Protein AF-A0A9P5G9E2-F1 (afdb_monomer_lite)

Organism: Geotrichum candidum (NCBI:txid1173061)

Radius of gyration: 27.08 Å; chains: 1; bounding box: 71×65×91 Å

InterPro domains:
  IPR011009 Protein kinase-like domain superfamily [SSF56112] (47-257)
  IPR024604 Serine/threonine-protein kinase haspin, C-terminal [SM01331] (251-403)

pLDDT: mean 71.17, std 25.22, range [22.33, 98.5]

Sequence (498 aa):
MGSLAVAVPVEQHNHSQMEKLMSMCKISRIIEFTKYIYQIALEGEFRKINEASYSEVYIQEHPETGESKIYKIIPFGNEELNQAPIQDIIQELSITNLVMDLKGYADVLEVAVVKGKYPKHLMKVCNQFCHETGKNAGVDLERYELGSWTDAESIFWQTVAALAEAEERYQFEHRDLHWGNIMVTDQMEEINSGDLLHKLTTVASSELSLVDEMRSVLLSRSTLKVTLIDFTLSRASDPEGGVIHTRMDHPEFYRGKGDYRLDVYNTMRSAILQQNSVSSSASYNHNTSRSVSVNSNYSSVINGDEGGNVNIFSSSPPKSGSMASMDEQDLEWAAFCPKTNVMWLHYLVEKLLHQKGLEVITTAKNGKVVSRPTVSAPTTPHMRDSPNFNTLEGAVASANTVVSTLGNVTVAAPIMTGATPAATSGSPIDSDRKSTFEGDLLADEARACRALEVIAKATDPRRRGSSSGKKGGIAFQELTSAQEVLKWGIKAKIFPAF

Foldseek 3Di:
DDPDPDDDPPVRVLVVLLQLLLVLFPHNDAAAPQVVCVVVCVQADWAFADDDLFWTKIWGARPPPLDIDIDTGGAEDDVVQVGHYSLLVSLQSVVLVVQVVPFQADDDPGDHHYDDPDHPRVVVNVVPHDNDDGQPFAAQQLPDFDDFLLQLLLLLLLLLLSFLVQCVRWLKDQLQLASRQKGKHQCVVCVVVCVLVVVLVVVVPDPDDPSSVLNNVSVNPDRMGIHGDDSSQMWTADPVREIRGADPPDCVLQDDDDDVSNVLNVVVLVQLVVVVVVVVVVDPDDDDGPYDYDDDDDDDDDDDDDDDDDDDDDDDDDDDDDPPDPDPPDSPRSDRQQLSVLSSSLNSLCCSLPVNQDWDWDQDPVRQIDTDRDDPDPPPDPPDDDDDPPPDDDDDDDDDDDDDDDDDDDDDDDDDDDDDDDDDDDDPDVPVVVVVVVRVSSVSSVLSSVLSVLSNVQSPPPDDDDPPPDPLRHHNVQQRHSSSVNVSCVVSVSSPDD

Secondary structure (DSSP, 8-state):
------PPPHHHHHHHHHHHHHHHSSS-SPEEHHHHHHHHGGGSEEEEEEEETTEEEEEEE-TTT--EEEEEE--BS-GGGTPBPHHHHHHHHHHHHHHTTSTTB--------EESSPPHHHHHHHTSB--PPPTTT-EETTT-----HHHHHHHHHHHHHHHHHHHHHH--B-S---GGGEEEEE-HHHHHTTHHHHHHHHGGGS---HHHHHHHHHHHH-SEEEEE---TT-EEE-TTS-EEE-----GGGG--SS-HHHHHHHHHHHHHHHHHHHHHHH--S-----EE------------------------PPPS-----S------TTS--THHHHHHHHHHHHHHHHSS-PPEEEE-TTS-EEEE---PPP-----S----S--SS------------------PPP----PPPP-----TTHHHHHHHHHHHHHHHHHHHHHHHHHHHHHH-TT--------TT---GGG--SHHHHHHHHHHTT-SPP-

Structure (mmCIF, N/CA/C/O backbone):
data_AF-A0A9P5G9E2-F1
#
_entry.id   AF-A0A9P5G9E2-F1
#
loop_
_atom_site.group_PDB
_atom_site.id
_atom_site.type_symbol
_atom_site.label_atom_id
_atom_site.label_alt_id
_atom_site.label_comp_id
_atom_site.label_asym_id
_atom_site.label_entity_id
_atom_site.label_seq_id
_atom_site.pdbx_PDB_ins_code
_atom_site.Cartn_x
_atom_site.Cartn_y
_atom_site.Cartn_z
_atom_site.occupancy
_atom_site.B_iso_or_equiv
_atom_site.auth_seq_id
_atom_site.auth_comp_id
_atom_site.auth_asym_id
_atom_site.auth_atom_id
_atom_site.pdbx_PDB_model_num
ATOM 1 N N . MET A 1 1 ? 13.761 -9.009 39.777 1.00 35.72 1 MET A N 1
ATOM 2 C CA . MET A 1 1 ? 12.376 -8.832 40.262 1.00 35.72 1 MET A CA 1
ATOM 3 C C . MET A 1 1 ? 11.470 -9.359 39.170 1.00 35.72 1 MET A C 1
ATOM 5 O O . MET A 1 1 ? 11.533 -8.833 38.069 1.00 35.72 1 MET A O 1
ATOM 9 N N . GLY A 1 2 ? 10.758 -10.460 39.421 1.00 37.12 2 GLY A N 1
ATOM 10 C CA . GLY A 1 2 ? 9.853 -11.047 38.432 1.00 37.12 2 GLY A CA 1
ATOM 11 C C . GLY A 1 2 ? 8.684 -10.104 38.164 1.00 37.12 2 GLY A C 1
ATOM 12 O O . GLY A 1 2 ? 8.103 -9.573 39.109 1.00 37.12 2 GLY A O 1
ATOM 13 N N . SER A 1 3 ? 8.380 -9.870 36.889 1.00 39.06 3 SER A N 1
ATOM 14 C CA . SER A 1 3 ? 7.169 -9.166 36.474 1.00 39.06 3 SER A CA 1
ATOM 15 C C . SER A 1 3 ? 5.960 -9.972 36.955 1.00 39.06 3 SER A C 1
ATOM 17 O O . SER A 1 3 ? 5.754 -11.102 36.513 1.00 39.06 3 SER A O 1
ATOM 19 N N . LEU A 1 4 ? 5.200 -9.433 37.911 1.00 43.09 4 LEU A N 1
ATOM 20 C CA . LEU A 1 4 ? 3.889 -9.967 38.270 1.00 43.09 4 LEU A CA 1
ATOM 21 C C . LEU A 1 4 ? 2.963 -9.718 37.077 1.00 43.09 4 LEU A C 1
ATOM 23 O O . LEU A 1 4 ? 2.533 -8.588 36.851 1.00 43.09 4 LEU A O 1
ATOM 27 N N . ALA A 1 5 ? 2.674 -10.763 36.303 1.00 48.72 5 ALA A N 1
ATOM 28 C CA . ALA A 1 5 ? 1.631 -10.714 35.291 1.00 48.72 5 ALA A CA 1
ATOM 29 C C . ALA A 1 5 ? 0.280 -10.525 36.000 1.00 48.72 5 ALA A C 1
ATOM 31 O O . ALA A 1 5 ? -0.235 -11.439 36.643 1.00 48.72 5 ALA A O 1
ATOM 32 N N . VAL A 1 6 ? -0.268 -9.312 35.937 1.00 55.09 6 VAL A N 1
ATOM 33 C CA . VAL A 1 6 ? -1.607 -9.005 36.447 1.00 55.09 6 VAL A CA 1
ATOM 34 C C . VAL A 1 6 ? -2.603 -9.353 35.346 1.00 55.09 6 VAL A C 1
ATOM 36 O O . VAL A 1 6 ? -2.628 -8.701 34.304 1.00 55.09 6 VAL A O 1
ATOM 39 N N . ALA A 1 7 ? -3.410 -10.392 35.560 1.00 57.78 7 ALA A N 1
ATOM 40 C CA . ALA A 1 7 ? -4.509 -10.718 34.661 1.00 57.78 7 ALA A CA 1
ATOM 41 C C . ALA A 1 7 ? -5.582 -9.620 34.753 1.00 57.78 7 ALA A C 1
ATOM 43 O O . ALA A 1 7 ? -6.142 -9.379 35.823 1.00 57.78 7 ALA A O 1
ATOM 44 N N . VAL A 1 8 ? -5.849 -8.941 33.638 1.00 68.62 8 VAL A N 1
ATOM 45 C CA . VAL A 1 8 ? -6.917 -7.940 33.528 1.00 68.62 8 VAL A CA 1
ATOM 46 C C . VAL A 1 8 ? -8.191 -8.649 33.052 1.00 68.62 8 VAL A C 1
ATOM 48 O O . VAL A 1 8 ? -8.114 -9.415 32.090 1.00 68.62 8 VAL A O 1
ATOM 51 N N . PRO A 1 9 ? -9.359 -8.426 33.683 1.00 80.81 9 PRO A N 1
ATOM 52 C CA . PRO A 1 9 ? -10.630 -8.952 33.191 1.00 80.81 9 PRO A CA 1
ATOM 53 C C . PRO A 1 9 ? -10.876 -8.572 31.724 1.00 80.81 9 PRO A C 1
ATOM 55 O O . PRO A 1 9 ? -10.626 -7.432 31.332 1.00 80.81 9 PRO A O 1
ATOM 58 N N . VAL A 1 10 ? -11.416 -9.498 30.925 1.00 75.56 10 VAL A N 1
ATOM 59 C CA . VAL A 1 10 ? -11.648 -9.302 29.478 1.00 75.56 10 VAL A CA 1
ATOM 60 C C . VAL A 1 10 ? -12.495 -8.059 29.195 1.00 75.56 10 VAL A C 1
ATOM 62 O O . VAL A 1 10 ? -12.179 -7.290 28.294 1.00 75.56 10 VAL A O 1
ATOM 65 N N . GLU A 1 11 ? -13.523 -7.795 30.004 1.00 78.75 11 GLU A N 1
ATOM 66 C CA . GLU A 1 11 ? -14.355 -6.593 29.860 1.00 78.75 11 GLU A CA 1
ATOM 67 C C . GLU A 1 11 ? -13.562 -5.299 30.081 1.00 78.75 11 GLU A C 1
ATOM 69 O O . GLU A 1 11 ? -13.716 -4.337 29.332 1.00 78.75 11 GLU A O 1
ATOM 74 N N . GLN A 1 12 ? -12.674 -5.284 31.078 1.00 81.31 12 GLN A N 1
ATOM 75 C CA . GLN A 1 12 ? -11.818 -4.135 31.366 1.00 81.31 12 GLN A CA 1
ATOM 76 C C . GLN A 1 12 ? -10.770 -3.937 30.263 1.00 81.31 12 GLN A C 1
ATOM 78 O O . GLN A 1 12 ? -10.480 -2.800 29.889 1.00 81.31 12 GLN A O 1
ATOM 83 N N . HIS A 1 13 ? -10.243 -5.031 29.706 1.00 82.56 13 HIS A N 1
ATOM 84 C CA . HIS A 1 13 ? -9.368 -4.986 28.539 1.00 82.56 13 HIS A CA 1
ATOM 85 C C . HIS A 1 13 ? -10.099 -4.403 27.323 1.00 82.56 13 HIS A C 1
ATOM 87 O O . HIS A 1 13 ? -9.641 -3.417 26.753 1.00 82.56 13 HIS A O 1
ATOM 93 N N . ASN A 1 14 ? -11.275 -4.932 26.979 1.00 83.25 14 ASN A N 1
ATOM 94 C CA . ASN A 1 14 ? -12.074 -4.452 25.850 1.00 83.25 14 ASN A CA 1
ATOM 95 C C . ASN A 1 14 ? -12.505 -2.992 26.022 1.00 83.25 14 ASN A C 1
ATOM 97 O O . ASN A 1 14 ? -12.507 -2.239 25.051 1.00 83.25 14 ASN A O 1
ATOM 101 N N . HIS A 1 15 ? -12.820 -2.567 27.247 1.00 87.12 15 HIS A N 1
ATOM 102 C CA . HIS A 1 15 ? -13.109 -1.167 27.542 1.00 87.12 15 HIS A CA 1
ATOM 103 C C . HIS A 1 15 ? -11.885 -0.276 27.295 1.00 87.12 15 HIS A C 1
ATOM 105 O O . HIS A 1 15 ? -11.998 0.724 26.594 1.00 87.12 15 HIS A O 1
ATOM 111 N N . SER A 1 16 ? -10.701 -0.671 27.779 1.00 89.38 16 SER A N 1
ATOM 112 C CA . SER A 1 16 ? -9.454 0.058 27.511 1.00 89.38 16 SER A CA 1
ATOM 113 C C . SER A 1 16 ? -9.131 0.143 26.017 1.00 89.38 16 SER A C 1
ATOM 115 O O . SER A 1 16 ? -8.662 1.182 25.554 1.00 89.38 16 SER A O 1
ATOM 117 N N . GLN A 1 17 ? -9.356 -0.935 25.264 1.00 90.44 17 GLN A N 1
ATOM 118 C CA . GLN A 1 17 ? -9.154 -0.939 23.814 1.00 90.44 17 GLN A CA 1
ATOM 119 C C . GLN A 1 17 ? -10.154 -0.012 23.127 1.00 90.44 17 GLN A C 1
ATOM 121 O O . GLN A 1 17 ? -9.774 0.807 22.299 1.00 90.44 17 GLN A O 1
ATOM 126 N N . MET A 1 18 ? -11.429 -0.075 23.512 1.00 91.88 18 MET A N 1
ATOM 127 C CA . MET A 1 18 ? -12.448 0.816 22.969 1.00 91.88 18 MET A CA 1
ATOM 128 C C . MET A 1 18 ? -12.096 2.287 23.224 1.00 91.88 18 MET A C 1
ATOM 130 O O . MET A 1 18 ? -12.151 3.078 22.291 1.00 91.88 18 MET A O 1
ATOM 134 N N . GLU A 1 19 ? -11.665 2.659 24.432 1.00 91.69 19 GLU A N 1
ATOM 135 C CA . GLU A 1 19 ? -11.203 4.025 24.734 1.00 91.69 19 GLU A CA 1
ATOM 136 C C . GLU A 1 19 ? -10.033 4.448 23.832 1.00 91.69 19 GLU A C 1
ATOM 138 O O . GLU A 1 19 ? -10.019 5.561 23.298 1.00 91.69 19 GLU A O 1
ATOM 143 N N . LYS A 1 20 ? -9.077 3.543 23.582 1.00 91.56 20 LYS A N 1
ATOM 144 C CA . LYS A 1 20 ? -7.970 3.802 22.654 1.00 91.56 20 LYS A CA 1
ATOM 145 C C . LYS A 1 20 ? -8.472 4.017 21.223 1.00 91.56 20 LYS A C 1
ATOM 147 O O . LYS A 1 20 ? -8.078 5.006 20.609 1.00 91.56 20 LYS A O 1
ATOM 152 N N . LEU A 1 21 ? -9.365 3.168 20.715 1.00 93.06 21 LEU A N 1
ATOM 153 C CA . LEU A 1 21 ? -9.970 3.333 19.387 1.00 93.06 21 LEU A CA 1
ATOM 154 C C . LEU A 1 21 ? -10.746 4.655 19.281 1.00 93.06 21 LEU A C 1
ATOM 156 O O . LEU A 1 21 ? -10.573 5.410 18.325 1.00 93.06 21 LEU A O 1
ATOM 160 N N . MET A 1 22 ? -11.552 4.979 20.293 1.00 92.62 22 MET A N 1
ATOM 161 C CA . MET A 1 22 ? -12.305 6.232 20.356 1.00 92.62 22 MET A CA 1
ATOM 162 C C . MET A 1 22 ? -11.380 7.455 20.372 1.00 92.62 22 MET A C 1
ATOM 164 O O . MET A 1 22 ? -11.721 8.467 19.765 1.00 92.62 22 MET A O 1
ATOM 168 N N . SER A 1 23 ? -10.196 7.362 20.992 1.00 91.38 23 SER A N 1
ATOM 169 C CA . SER A 1 23 ? -9.195 8.442 20.981 1.00 91.38 23 SER A CA 1
ATOM 170 C C . SER A 1 23 ? -8.586 8.712 19.599 1.00 91.38 23 SER A C 1
ATOM 172 O O . SER A 1 23 ? -8.068 9.801 19.366 1.00 91.38 23 SER A O 1
ATOM 174 N N . MET A 1 24 ? -8.666 7.743 18.680 1.00 89.81 24 MET A N 1
ATOM 175 C CA . MET A 1 24 ? -8.206 7.875 17.292 1.00 89.81 24 MET A CA 1
ATOM 176 C C . MET A 1 24 ? -9.301 8.426 16.366 1.00 89.81 24 MET A C 1
ATOM 178 O O . MET A 1 24 ? -9.027 8.787 15.224 1.00 89.81 24 MET A O 1
ATOM 182 N N . CYS A 1 25 ? -10.546 8.501 16.843 1.00 88.06 25 CYS A N 1
ATOM 183 C CA . CYS A 1 25 ? -11.677 9.011 16.081 1.00 88.06 25 CYS A CA 1
ATOM 184 C C . CYS A 1 25 ? -11.832 10.520 16.296 1.00 88.06 25 CYS A C 1
ATOM 186 O O . CYS A 1 25 ? -11.824 11.002 17.428 1.00 88.06 25 CYS A O 1
ATOM 188 N N . LYS A 1 26 ? -12.103 11.273 15.220 1.00 78.69 26 LYS A N 1
ATOM 189 C CA . LYS A 1 26 ? -12.520 12.687 15.341 1.00 78.69 26 LYS A CA 1
ATOM 190 C C . LYS A 1 26 ? -13.803 12.815 16.167 1.00 78.69 26 LYS A C 1
ATOM 192 O O . LYS A 1 26 ? -13.993 13.789 16.892 1.00 78.69 26 LYS A O 1
ATOM 197 N N . ILE A 1 27 ? -14.686 11.822 16.051 1.00 78.06 27 ILE A N 1
ATOM 198 C CA . ILE A 1 27 ? -15.934 11.741 16.801 1.00 78.06 27 ILE A CA 1
ATOM 199 C C . ILE A 1 27 ? -15.734 10.796 17.987 1.00 78.06 27 ILE A C 1
ATOM 201 O O . ILE A 1 27 ? -15.837 9.580 17.858 1.00 78.06 27 ILE A O 1
ATOM 205 N N . SER A 1 28 ? -15.520 11.363 19.172 1.00 81.06 28 SER A N 1
ATOM 206 C CA . SER A 1 28 ? -15.292 10.632 20.429 1.00 81.06 28 SER A CA 1
ATOM 207 C C . SER A 1 28 ? -16.569 10.051 21.064 1.00 81.06 28 SER A C 1
ATOM 209 O O . SER A 1 28 ? -16.655 9.868 22.276 1.00 81.06 28 SER A O 1
ATOM 211 N N . ARG A 1 29 ? -17.590 9.739 20.255 1.00 88.56 29 ARG A N 1
ATOM 212 C CA . ARG A 1 29 ? -18.812 9.051 20.702 1.00 88.56 29 ARG A CA 1
ATOM 213 C C . ARG A 1 29 ? -19.217 7.951 19.732 1.00 88.56 29 ARG A C 1
ATOM 215 O O . ARG A 1 29 ? -19.083 8.109 18.523 1.00 88.56 29 ARG A O 1
ATOM 222 N N . ILE A 1 30 ? -19.812 6.892 20.270 1.00 92.38 30 ILE A N 1
ATOM 223 C CA . ILE A 1 30 ? -20.451 5.855 19.461 1.00 92.38 30 ILE A CA 1
ATOM 224 C C . ILE A 1 30 ? -21.730 6.434 18.845 1.00 92.38 30 ILE A C 1
ATOM 226 O O . ILE A 1 30 ? -22.599 6.949 19.555 1.00 92.38 30 ILE A O 1
ATOM 230 N N . ILE A 1 31 ? -21.847 6.350 17.523 1.00 94.12 31 ILE A N 1
ATOM 231 C CA . ILE A 1 31 ? -22.992 6.858 16.761 1.00 94.12 31 ILE A CA 1
ATOM 232 C C . ILE A 1 31 ? -23.916 5.691 16.399 1.00 94.12 31 ILE A C 1
ATOM 234 O O . ILE A 1 31 ? -23.467 4.574 16.162 1.00 94.12 31 ILE A O 1
ATOM 238 N N . GLU A 1 32 ? -25.225 5.920 16.324 1.00 95.81 32 GLU A N 1
ATOM 239 C CA . GLU A 1 32 ? -26.129 4.912 15.767 1.00 95.81 32 GLU A CA 1
ATOM 240 C C . GLU A 1 32 ? -25.837 4.711 14.270 1.00 95.81 32 GLU A C 1
ATOM 242 O O . GLU A 1 32 ? -25.896 5.665 13.492 1.00 95.81 32 GLU A O 1
ATOM 247 N N . PHE A 1 33 ? -25.562 3.470 13.856 1.00 94.75 33 PHE A N 1
ATOM 248 C CA . PHE A 1 33 ? -25.094 3.165 12.499 1.00 94.75 33 PHE A CA 1
ATOM 249 C C . PHE A 1 33 ? -26.074 3.627 11.413 1.00 94.75 33 PHE A C 1
ATOM 251 O O . PHE A 1 33 ? -25.696 4.328 10.476 1.00 94.75 33 PHE A O 1
ATOM 258 N N . THR A 1 34 ? -27.361 3.325 11.583 1.00 93.94 34 THR A N 1
ATOM 259 C CA . THR A 1 34 ? -28.423 3.764 10.670 1.00 93.94 34 THR A CA 1
ATOM 260 C C . THR A 1 34 ? -28.467 5.285 10.529 1.00 93.94 34 THR A C 1
ATOM 262 O O . THR A 1 34 ? -28.583 5.798 9.419 1.00 93.94 34 THR A O 1
ATOM 265 N N . LYS A 1 35 ? -28.347 6.014 11.645 1.00 92.62 35 LYS A N 1
ATOM 266 C CA . LYS A 1 35 ? -28.373 7.479 11.652 1.00 92.62 35 LYS A CA 1
ATOM 267 C C . LYS A 1 35 ? -27.149 8.070 10.956 1.00 92.62 35 LYS A C 1
ATOM 269 O O . LYS A 1 35 ? -27.308 9.022 10.199 1.00 92.62 35 LYS A O 1
ATOM 274 N N . TYR A 1 36 ? -25.965 7.502 11.196 1.00 92.88 36 TYR A N 1
ATOM 275 C CA . TYR A 1 36 ? -24.730 7.929 10.539 1.00 92.88 36 TYR A CA 1
ATOM 276 C C . TYR A 1 36 ? -24.846 7.786 9.019 1.00 92.88 36 TYR A C 1
ATOM 278 O O . TYR A 1 36 ? -24.679 8.772 8.310 1.00 92.88 36 TYR A O 1
ATOM 286 N N . ILE A 1 37 ? -25.253 6.606 8.531 1.00 92.12 37 ILE A N 1
ATOM 287 C CA . ILE A 1 37 ? -25.424 6.354 7.093 1.00 92.12 37 ILE A CA 1
ATOM 288 C C . ILE A 1 37 ? -26.464 7.279 6.461 1.00 92.12 37 ILE A C 1
ATOM 290 O O . ILE A 1 37 ? -26.207 7.819 5.391 1.00 92.12 37 ILE A O 1
ATOM 294 N N . TYR A 1 38 ? -27.616 7.508 7.102 1.00 90.56 38 TYR A N 1
ATOM 295 C CA . TYR A 1 38 ? -28.606 8.443 6.556 1.00 90.56 38 TYR A CA 1
ATOM 296 C C . TYR A 1 38 ? -28.082 9.872 6.449 1.00 90.56 38 TYR A C 1
ATOM 298 O O . TYR A 1 38 ? -28.477 10.574 5.526 1.00 90.56 38 TYR A O 1
ATOM 306 N N . GLN A 1 39 ? -27.225 10.306 7.376 1.00 90.06 39 GLN A N 1
ATOM 307 C CA . GLN A 1 39 ? -26.648 11.644 7.337 1.00 90.06 39 GLN A CA 1
ATOM 308 C C . GLN A 1 39 ? -25.674 11.791 6.167 1.00 90.06 39 GLN A C 1
ATOM 310 O O . GLN A 1 39 ? -25.799 12.738 5.399 1.00 90.06 39 GLN A O 1
ATOM 315 N N . ILE A 1 40 ? -24.744 10.847 6.007 1.00 89.12 40 ILE A N 1
ATOM 316 C CA . ILE A 1 40 ? -23.749 10.916 4.930 1.00 89.12 40 ILE A CA 1
ATOM 317 C C . ILE A 1 40 ? -24.361 10.625 3.554 1.00 89.12 40 ILE A C 1
ATOM 319 O O . ILE A 1 40 ? -23.920 11.201 2.571 1.00 89.12 40 ILE A O 1
ATOM 323 N N . ALA A 1 41 ? -25.427 9.820 3.463 1.00 87.69 41 ALA A N 1
ATOM 324 C CA . ALA A 1 41 ? -26.141 9.555 2.206 1.00 87.69 41 ALA A CA 1
ATOM 325 C C . ALA A 1 41 ? -26.788 10.806 1.584 1.00 87.69 41 ALA A C 1
ATOM 327 O O . ALA A 1 41 ? -27.199 10.766 0.429 1.00 87.69 41 ALA A O 1
ATOM 328 N N . LEU A 1 42 ? -26.884 11.914 2.327 1.00 86.56 42 LEU A N 1
ATOM 329 C CA . LEU A 1 42 ? -27.330 13.199 1.785 1.00 86.56 42 LEU A CA 1
ATOM 330 C C . LEU A 1 42 ? -26.285 13.848 0.865 1.00 86.56 42 LEU A C 1
ATOM 332 O O . LEU A 1 42 ? -26.647 14.713 0.075 1.00 86.56 42 LEU A O 1
ATOM 336 N N . GLU A 1 43 ? -25.014 13.449 0.963 1.00 84.88 43 GLU A N 1
ATOM 337 C CA . GLU A 1 43 ? -23.902 14.019 0.187 1.00 84.88 43 GLU A CA 1
ATOM 338 C C . GLU A 1 43 ? -23.704 13.342 -1.181 1.00 84.88 43 GLU A C 1
ATOM 340 O O . GLU A 1 43 ? -22.940 13.834 -2.008 1.00 84.88 43 GLU A O 1
ATOM 345 N N . GLY A 1 44 ? -24.383 12.220 -1.439 1.00 84.62 44 GLY A N 1
ATOM 346 C CA . GLY A 1 44 ? -24.250 11.456 -2.680 1.00 84.62 44 GLY A CA 1
ATOM 347 C C . GLY A 1 44 ? -24.727 10.010 -2.546 1.00 84.62 44 GLY A C 1
ATOM 348 O O . GLY A 1 44 ? -25.001 9.523 -1.445 1.00 84.62 44 GLY A O 1
ATOM 349 N N . GLU A 1 45 ? -24.802 9.298 -3.668 1.00 84.75 45 GLU A N 1
ATOM 350 C CA . GLU A 1 45 ? -25.209 7.890 -3.687 1.00 84.75 45 GLU A CA 1
ATOM 351 C C . GLU A 1 45 ? -24.039 6.947 -3.393 1.00 84.75 45 GLU A C 1
ATOM 353 O O . GLU A 1 45 ? -22.914 7.158 -3.845 1.00 84.75 45 GLU A O 1
ATOM 358 N N . PHE A 1 46 ? -24.323 5.873 -2.653 1.00 87.25 46 PHE A N 1
ATOM 359 C CA . PHE A 1 46 ? -23.360 4.808 -2.388 1.00 87.25 46 PHE A CA 1
ATOM 360 C C . PHE A 1 46 ? -23.360 3.780 -3.515 1.00 87.25 46 PHE A C 1
ATOM 362 O O . PHE A 1 46 ? -24.422 3.328 -3.944 1.00 87.25 46 PHE A O 1
ATOM 369 N N . ARG A 1 47 ? -22.171 3.319 -3.905 1.00 86.06 47 ARG A N 1
ATOM 370 C CA . ARG A 1 47 ? -21.962 2.153 -4.774 1.00 86.06 47 ARG A CA 1
ATOM 371 C C . ARG A 1 47 ? -20.961 1.207 -4.114 1.00 86.06 47 ARG A C 1
ATOM 373 O O . ARG A 1 47 ? -19.962 1.662 -3.564 1.00 86.06 47 ARG A O 1
ATOM 380 N N . LYS A 1 48 ? -21.215 -0.104 -4.130 1.00 83.38 48 LYS A N 1
ATOM 381 C CA . LYS A 1 48 ? -20.248 -1.097 -3.627 1.00 83.38 48 LYS A CA 1
ATOM 382 C C . LYS A 1 48 ? -19.166 -1.313 -4.687 1.00 83.38 48 LYS A C 1
ATOM 384 O O . LYS A 1 48 ? -19.511 -1.573 -5.838 1.00 83.38 48 LYS A O 1
ATOM 389 N N . ILE A 1 49 ? -17.896 -1.211 -4.291 1.00 78.06 49 ILE A N 1
ATOM 390 C CA . ILE A 1 49 ? -16.738 -1.320 -5.204 1.00 78.06 49 ILE A CA 1
ATOM 391 C C . ILE A 1 49 ? -15.821 -2.499 -4.888 1.00 78.06 49 ILE A C 1
ATOM 393 O O . ILE A 1 49 ? -15.108 -2.994 -5.765 1.00 78.06 49 ILE A O 1
ATOM 397 N N . ASN A 1 50 ? -15.829 -2.964 -3.637 1.00 69.88 50 ASN A N 1
ATOM 398 C CA . ASN A 1 50 ? -15.042 -4.120 -3.253 1.00 69.88 50 ASN A CA 1
ATOM 399 C C . ASN A 1 50 ? -15.680 -4.900 -2.104 1.00 69.88 50 ASN A C 1
ATOM 401 O O . ASN A 1 50 ? -16.466 -4.370 -1.312 1.00 69.88 50 ASN A O 1
ATOM 405 N N . GLU A 1 51 ? -15.324 -6.174 -2.042 1.00 65.44 51 GLU A N 1
ATOM 406 C CA . GLU A 1 51 ? -15.632 -7.070 -0.939 1.00 65.44 51 GLU A CA 1
ATOM 407 C C . GLU A 1 51 ? -14.314 -7.645 -0.435 1.00 65.44 51 GLU A C 1
ATOM 409 O O . GLU A 1 51 ? -13.560 -8.238 -1.203 1.00 65.44 51 GLU A O 1
ATOM 414 N N . ALA A 1 52 ? -14.036 -7.436 0.847 1.00 63.56 52 ALA A N 1
ATOM 415 C CA . ALA A 1 52 ? -12.956 -8.104 1.553 1.00 63.56 52 ALA A CA 1
ATOM 416 C C . ALA A 1 52 ? -13.573 -8.997 2.634 1.00 63.56 52 ALA A C 1
ATOM 418 O O . ALA A 1 52 ? -14.687 -8.735 3.088 1.00 63.56 52 ALA A O 1
ATOM 419 N N . SER A 1 53 ? -12.848 -10.025 3.075 1.00 59.12 53 SER A N 1
ATOM 420 C CA . SER A 1 53 ? -13.368 -11.071 3.972 1.00 59.12 53 SER A CA 1
ATOM 421 C C . SER A 1 53 ? -14.074 -10.538 5.226 1.00 59.12 53 SER A C 1
ATOM 423 O O . SER A 1 53 ? -15.039 -11.134 5.686 1.00 59.12 53 SER A O 1
ATOM 425 N N . TYR A 1 54 ? -13.640 -9.379 5.735 1.00 69.50 54 TYR A N 1
ATOM 426 C CA . TYR A 1 54 ? -14.144 -8.779 6.975 1.00 69.50 54 TYR A CA 1
ATOM 427 C C . TYR A 1 54 ? -14.611 -7.334 6.817 1.00 69.50 54 TYR A C 1
ATOM 429 O O . TYR A 1 54 ? -14.861 -6.652 7.810 1.00 69.50 54 TYR A O 1
ATOM 437 N N . SER A 1 55 ? -14.687 -6.820 5.588 1.00 83.31 55 SER A N 1
ATOM 438 C CA . SER A 1 55 ? -15.102 -5.437 5.378 1.00 83.31 55 SER A CA 1
ATOM 439 C C . SER A 1 55 ? -15.814 -5.233 4.057 1.00 83.31 55 SER A C 1
ATOM 441 O O . SER A 1 55 ? -15.535 -5.885 3.051 1.00 83.31 55 SER A O 1
ATOM 443 N N . GLU A 1 56 ? -16.730 -4.276 4.064 1.00 87.12 56 GLU A N 1
ATOM 444 C CA . GLU A 1 56 ? -17.401 -3.830 2.858 1.00 87.12 56 GLU A CA 1
ATOM 445 C C . GLU A 1 56 ? -16.880 -2.455 2.464 1.00 87.12 56 GLU A C 1
ATOM 447 O O . GLU A 1 56 ? -16.779 -1.556 3.305 1.00 87.12 56 GLU A O 1
ATOM 452 N N . VAL A 1 57 ? -16.560 -2.296 1.179 1.00 87.62 57 VAL A N 1
ATOM 453 C CA . VAL A 1 57 ? -16.007 -1.051 0.652 1.00 87.62 57 VAL A CA 1
ATOM 454 C C . VAL A 1 57 ? -16.999 -0.411 -0.305 1.00 87.62 57 VAL A C 1
ATOM 456 O O . VAL A 1 57 ? -17.371 -0.981 -1.338 1.00 87.62 57 VAL A O 1
ATOM 459 N N . TYR A 1 58 ? -17.404 0.802 0.045 1.00 88.56 58 TYR A N 1
ATOM 460 C CA . TYR A 1 58 ? -18.303 1.622 -0.746 1.00 88.56 58 TYR A CA 1
ATOM 461 C C . TYR A 1 58 ? -17.589 2.863 -1.255 1.00 88.56 58 TYR A C 1
ATOM 463 O O . TYR A 1 58 ? -16.729 3.419 -0.578 1.00 88.56 58 TYR A O 1
ATOM 471 N N . ILE A 1 59 ? -18.002 3.328 -2.424 1.00 87.50 59 ILE A N 1
ATOM 472 C CA . ILE A 1 59 ? -17.683 4.651 -2.935 1.00 87.50 59 ILE A CA 1
ATOM 473 C C . ILE A 1 59 ? -18.931 5.522 -2.890 1.00 87.50 59 ILE A C 1
ATOM 475 O O . ILE A 1 59 ? -20.042 5.042 -3.120 1.00 87.50 59 ILE A O 1
ATOM 479 N N . GLN A 1 60 ? -18.735 6.798 -2.603 1.00 88.38 60 GLN A N 1
ATOM 480 C CA . GLN A 1 60 ? -19.740 7.837 -2.742 1.00 88.38 60 GLN A CA 1
ATOM 481 C C . GLN A 1 60 ? -19.149 8.954 -3.586 1.00 88.38 60 GLN A C 1
ATOM 483 O O . GLN A 1 60 ? -18.072 9.449 -3.270 1.00 88.38 60 GLN A O 1
ATOM 488 N N . GLU A 1 61 ? -19.840 9.349 -4.645 1.00 84.75 61 GLU A N 1
ATOM 489 C CA . GLU A 1 61 ? -19.406 10.440 -5.512 1.00 84.75 61 GLU A CA 1
ATOM 490 C C . GLU A 1 61 ? -20.313 11.647 -5.304 1.00 84.75 61 GLU A C 1
ATOM 492 O O . GLU A 1 61 ? -21.541 11.525 -5.312 1.00 84.75 61 GLU A O 1
ATOM 497 N N . HIS A 1 62 ? -19.703 12.806 -5.075 1.00 83.88 62 HIS A N 1
ATOM 498 C CA . HIS A 1 62 ? -20.432 14.045 -4.896 1.00 83.88 62 HIS A CA 1
ATOM 499 C C . HIS A 1 62 ? -20.995 14.499 -6.253 1.00 83.88 62 HIS A C 1
ATOM 501 O O . HIS A 1 62 ? -20.223 14.712 -7.194 1.00 83.88 62 HIS A O 1
ATOM 507 N N . PRO A 1 63 ? -22.320 14.687 -6.377 1.00 81.50 63 PRO A N 1
ATOM 508 C CA . PRO A 1 63 ? -22.988 14.829 -7.671 1.00 81.50 63 PRO A CA 1
ATOM 509 C C . PRO A 1 63 ? -22.582 16.087 -8.448 1.00 81.50 63 PRO A C 1
ATOM 511 O O . PRO A 1 63 ? -22.676 16.102 -9.672 1.00 81.50 63 PRO A O 1
ATOM 514 N N . GLU A 1 64 ? -22.141 17.143 -7.760 1.00 81.75 64 GLU A N 1
ATOM 515 C CA . GLU A 1 64 ? -21.779 18.413 -8.407 1.00 81.75 64 GLU A CA 1
ATOM 516 C C . GLU A 1 64 ? -20.281 18.544 -8.696 1.00 81.75 64 GLU A C 1
ATOM 518 O O . GLU A 1 64 ? -19.899 19.210 -9.655 1.00 81.75 64 GLU A O 1
ATOM 523 N N . THR A 1 65 ? -19.423 17.935 -7.872 1.00 82.06 65 THR A N 1
ATOM 524 C CA . THR A 1 65 ? -17.960 18.110 -7.970 1.00 82.06 65 THR A CA 1
ATOM 525 C C . THR A 1 65 ? -17.270 16.911 -8.613 1.00 82.06 65 THR A C 1
ATOM 527 O O . THR A 1 65 ? -16.136 17.045 -9.067 1.00 82.06 65 THR A O 1
ATOM 530 N N . GLY A 1 66 ? -17.921 15.742 -8.650 1.00 78.19 66 GLY A N 1
ATOM 531 C CA . GLY A 1 66 ? -17.302 14.477 -9.059 1.00 78.19 66 GLY A CA 1
ATOM 532 C C . GLY A 1 66 ? -16.267 13.952 -8.055 1.00 78.19 66 GLY A C 1
ATOM 533 O O . GLY A 1 66 ? -15.589 12.957 -8.311 1.00 78.19 66 GLY A O 1
ATOM 534 N N . GLU A 1 67 ? -16.110 14.610 -6.901 1.00 81.31 67 GLU A N 1
ATOM 535 C CA . GLU A 1 67 ? -15.204 14.137 -5.860 1.00 81.31 67 GLU A CA 1
ATOM 536 C C . GLU A 1 67 ? -15.748 12.853 -5.245 1.00 81.31 67 GLU A C 1
ATOM 538 O O . GLU A 1 67 ? -16.906 12.777 -4.839 1.00 81.31 67 GLU A O 1
ATOM 543 N N . SER A 1 68 ? -14.897 11.835 -5.162 1.00 85.06 68 SER A N 1
ATOM 544 C CA . SER A 1 68 ? -15.271 10.543 -4.594 1.00 85.06 68 SER A CA 1
ATOM 545 C C . SER A 1 68 ? -14.695 10.349 -3.190 1.00 85.06 68 SER A C 1
ATOM 547 O O . SER A 1 68 ? -13.524 10.642 -2.954 1.00 85.06 68 SER A O 1
ATOM 549 N N . LYS A 1 69 ? -15.500 9.793 -2.280 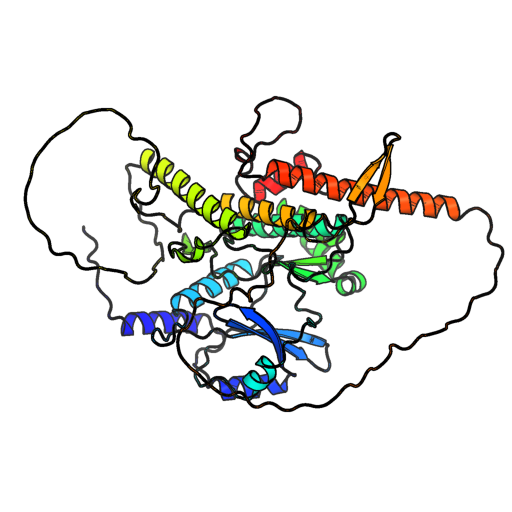1.00 88.19 69 LYS A N 1
ATOM 550 C CA . LYS A 1 69 ? -15.110 9.316 -0.946 1.00 88.19 69 LYS A CA 1
ATOM 551 C C . LYS A 1 69 ? -15.238 7.799 -0.876 1.00 88.19 69 LYS A C 1
ATOM 553 O O . LYS A 1 69 ? -16.174 7.229 -1.435 1.00 88.19 69 LYS A O 1
ATOM 558 N N . ILE A 1 70 ? -14.325 7.158 -0.153 1.00 88.25 70 ILE A N 1
ATOM 559 C CA . ILE A 1 70 ? -14.326 5.710 0.071 1.00 88.25 70 ILE A CA 1
ATOM 560 C C . ILE A 1 70 ? -14.673 5.422 1.528 1.00 88.25 70 ILE A C 1
ATOM 562 O O . ILE A 1 70 ? -14.137 6.044 2.441 1.00 88.25 70 ILE A O 1
ATOM 566 N N . TYR A 1 71 ? -15.561 4.456 1.732 1.00 91.06 71 TYR A N 1
ATOM 567 C CA . TYR A 1 71 ? -16.024 4.003 3.033 1.00 91.06 71 TYR A CA 1
ATOM 568 C C . TYR A 1 71 ? -15.686 2.527 3.194 1.00 91.06 71 TYR A C 1
ATOM 570 O O . TYR A 1 71 ? -16.329 1.677 2.579 1.00 91.06 71 TYR A O 1
ATOM 578 N N . LYS A 1 72 ? -14.696 2.227 4.039 1.00 91.44 72 LYS A N 1
ATOM 579 C CA . LYS A 1 72 ? -14.403 0.868 4.509 1.00 91.44 72 LYS A CA 1
ATOM 580 C C . LYS A 1 72 ? -15.172 0.633 5.807 1.00 91.44 72 LYS A C 1
ATOM 582 O O . LYS A 1 72 ? -14.909 1.281 6.817 1.00 91.44 72 LYS A O 1
ATOM 587 N N . ILE A 1 73 ? -16.152 -0.265 5.773 1.00 92.81 73 ILE A N 1
ATOM 588 C CA . ILE A 1 73 ? -16.990 -0.611 6.924 1.00 92.81 73 ILE A CA 1
ATOM 589 C C . ILE A 1 73 ? -16.522 -1.956 7.468 1.00 92.81 73 ILE A C 1
ATOM 591 O O . ILE A 1 73 ? -16.632 -2.967 6.778 1.00 92.81 73 ILE A O 1
ATOM 595 N N . ILE A 1 74 ? -16.029 -1.964 8.707 1.00 92.50 74 ILE A N 1
ATOM 596 C CA . ILE A 1 74 ? -15.464 -3.149 9.362 1.00 92.50 74 ILE A CA 1
ATOM 597 C C . ILE A 1 74 ? -16.325 -3.498 10.585 1.00 92.50 74 ILE A C 1
ATOM 599 O O . ILE A 1 74 ? -16.372 -2.711 11.533 1.00 92.50 74 ILE A O 1
ATOM 603 N N . PRO A 1 75 ? -17.047 -4.631 10.596 1.00 93.19 75 PRO A N 1
ATOM 604 C CA . PRO A 1 75 ? -17.688 -5.145 11.802 1.00 93.19 75 PRO A CA 1
ATOM 605 C C . PRO A 1 75 ? -16.631 -5.614 12.811 1.00 93.19 75 PRO A C 1
ATOM 607 O O . PRO A 1 75 ? -15.735 -6.377 12.454 1.00 93.19 75 PRO A O 1
ATOM 610 N N . PHE A 1 76 ? -16.740 -5.193 14.073 1.00 93.12 76 PHE A N 1
ATOM 611 C CA . PHE A 1 76 ? -15.737 -5.510 15.091 1.00 93.12 76 PHE A CA 1
ATOM 612 C C . PHE A 1 76 ? -16.328 -5.657 16.502 1.00 93.12 76 PHE A C 1
ATOM 614 O O . PHE A 1 76 ? -17.368 -5.081 16.832 1.00 93.12 76 PHE A O 1
ATOM 621 N N . GLY A 1 77 ? -15.612 -6.382 17.364 1.00 88.94 77 GLY A N 1
ATOM 622 C CA . GLY A 1 77 ? -15.869 -6.454 18.805 1.00 88.94 77 GLY A CA 1
ATOM 623 C C . GLY A 1 77 ? -16.907 -7.489 19.249 1.00 88.94 77 GLY A C 1
ATOM 624 O O . GLY A 1 77 ? -17.289 -7.475 20.419 1.00 88.94 77 GLY A O 1
ATOM 625 N N . ASN A 1 78 ? -17.360 -8.377 18.358 1.00 87.75 78 ASN A N 1
ATOM 626 C CA . ASN A 1 78 ? -18.244 -9.495 18.695 1.00 87.75 78 ASN A CA 1
ATOM 627 C C . ASN A 1 78 ? -17.677 -10.842 18.216 1.00 87.75 78 ASN A C 1
ATOM 629 O O . ASN A 1 78 ? -17.808 -11.206 17.047 1.00 87.75 78 ASN A O 1
ATOM 633 N N . GLU A 1 79 ? -17.096 -11.590 19.152 1.00 84.69 79 GLU A N 1
ATOM 634 C CA . GLU A 1 79 ? -16.497 -12.909 18.917 1.00 84.69 79 GLU A CA 1
ATOM 635 C C . GLU A 1 79 ? -17.530 -13.963 18.481 1.00 84.69 79 GLU A C 1
ATOM 637 O O . GLU A 1 79 ? -17.243 -14.765 17.601 1.00 84.69 79 GLU A O 1
ATOM 642 N N . GLU A 1 80 ? -18.766 -13.917 18.995 1.00 87.62 80 GLU A N 1
ATOM 643 C CA . GLU A 1 80 ? -19.832 -14.866 18.614 1.00 87.62 80 GLU A CA 1
ATOM 644 C C . GLU A 1 80 ? -20.229 -14.751 17.135 1.00 87.62 80 GLU A C 1
ATOM 646 O O . GLU A 1 80 ? -20.786 -15.681 16.553 1.00 87.62 80 GLU A O 1
ATOM 651 N N . LEU A 1 81 ? -19.963 -13.590 16.533 1.00 85.12 81 LEU A N 1
ATOM 652 C CA . LEU A 1 81 ? -20.219 -13.303 15.126 1.00 85.12 81 LEU A CA 1
ATOM 653 C C . LEU A 1 81 ? -18.942 -13.356 14.275 1.00 85.12 81 LEU A C 1
ATOM 655 O O . LEU A 1 81 ? -18.983 -12.900 13.135 1.00 85.12 81 LEU A O 1
ATOM 659 N N . ASN A 1 82 ? -17.829 -13.870 14.818 1.00 84.06 82 ASN A N 1
ATOM 660 C CA . ASN A 1 82 ? -16.506 -13.874 14.181 1.00 84.06 82 ASN A CA 1
ATOM 661 C C . ASN A 1 82 ? -16.086 -12.486 13.665 1.00 84.06 82 ASN A C 1
ATOM 663 O O . ASN A 1 82 ? -15.510 -12.352 12.589 1.00 84.06 82 ASN A O 1
ATOM 667 N N . GLN A 1 83 ? -16.421 -11.426 14.401 1.00 89.38 83 GLN A N 1
ATOM 668 C CA . GLN A 1 83 ? -16.014 -10.076 14.024 1.00 89.38 83 GLN A CA 1
ATOM 669 C C . GLN A 1 83 ? -14.569 -9.807 14.430 1.00 89.38 83 GLN A C 1
ATOM 671 O O . GLN A 1 83 ? -14.088 -10.349 15.427 1.00 89.38 83 GLN A O 1
ATOM 676 N N . ALA A 1 84 ? -13.918 -8.893 13.707 1.00 87.69 84 ALA A N 1
ATOM 677 C CA . ALA A 1 84 ? -12.557 -8.482 14.013 1.00 87.69 84 ALA A CA 1
ATOM 678 C C . ALA A 1 84 ? -12.446 -7.994 15.474 1.00 87.69 84 ALA A C 1
ATOM 680 O O . ALA A 1 84 ? -13.333 -7.283 15.967 1.00 87.69 84 ALA A O 1
ATOM 681 N N . PRO A 1 85 ? -11.387 -8.346 16.211 1.00 88.81 85 PRO A N 1
ATOM 682 C CA . PRO A 1 85 ? -11.156 -7.793 17.536 1.00 88.81 85 PRO A CA 1
ATOM 683 C C . PRO A 1 85 ? -10.838 -6.291 17.447 1.00 88.81 85 PRO A C 1
ATOM 685 O O . PRO A 1 85 ? -10.282 -5.802 16.468 1.00 88.81 85 PRO A O 1
ATOM 688 N N . ILE A 1 86 ? -11.159 -5.538 18.508 1.00 92.00 86 ILE A N 1
ATOM 689 C CA . ILE A 1 86 ? -10.926 -4.077 18.568 1.00 92.00 86 ILE A CA 1
ATOM 690 C C . ILE A 1 86 ? -9.443 -3.743 18.321 1.00 92.00 86 ILE A C 1
ATOM 692 O O . ILE A 1 86 ? -9.118 -2.730 17.704 1.00 92.00 86 ILE A O 1
ATOM 696 N N . GLN A 1 87 ? -8.546 -4.610 18.793 1.00 88.44 87 GLN A N 1
ATOM 697 C CA . GLN A 1 87 ? -7.102 -4.447 18.665 1.00 88.44 87 GLN A CA 1
ATOM 698 C C . GLN A 1 87 ? -6.631 -4.429 17.203 1.00 88.44 87 GLN A C 1
ATOM 700 O O . GLN A 1 87 ? -5.748 -3.630 16.894 1.00 88.44 87 GLN A O 1
ATOM 705 N N . ASP A 1 88 ? -7.223 -5.235 16.318 1.00 89.19 88 ASP A N 1
ATOM 706 C CA . ASP A 1 88 ? -6.854 -5.281 14.894 1.00 89.19 88 ASP A CA 1
ATOM 707 C C . ASP A 1 88 ? -7.218 -3.962 14.207 1.00 89.19 88 ASP A C 1
ATOM 709 O O . ASP A 1 88 ? -6.419 -3.397 13.464 1.00 89.19 88 ASP A O 1
ATOM 713 N N . ILE A 1 89 ? -8.383 -3.401 14.556 1.00 92.38 89 ILE A N 1
ATOM 714 C CA . ILE A 1 89 ? -8.817 -2.085 14.071 1.00 92.38 89 ILE A CA 1
ATOM 715 C C . ILE A 1 89 ? -7.845 -0.994 14.529 1.00 92.38 89 ILE A C 1
ATOM 717 O O . ILE A 1 89 ? -7.439 -0.143 13.741 1.00 92.38 89 ILE A O 1
ATOM 721 N N . ILE A 1 90 ? -7.440 -1.022 15.804 1.00 92.94 90 ILE A N 1
ATOM 722 C CA . ILE A 1 90 ? -6.460 -0.074 16.348 1.00 92.94 90 ILE A CA 1
ATOM 723 C C . ILE A 1 90 ? -5.120 -0.211 15.627 1.00 92.94 90 ILE A C 1
ATOM 725 O O . ILE A 1 90 ? -4.504 0.809 15.328 1.00 92.94 90 ILE A O 1
ATOM 729 N N . GLN A 1 91 ? -4.651 -1.430 15.354 1.00 91.69 91 GLN A N 1
ATOM 730 C CA . GLN A 1 91 ? -3.374 -1.665 14.676 1.00 91.69 91 GLN A CA 1
ATOM 731 C C . GLN A 1 91 ? -3.391 -1.145 13.242 1.00 91.69 91 GLN A C 1
ATOM 733 O O . GLN A 1 91 ? -2.523 -0.344 12.890 1.00 91.69 91 GLN A O 1
ATOM 738 N N . GLU A 1 92 ? -4.399 -1.529 12.455 1.00 92.69 92 GLU A N 1
ATOM 739 C CA . GLU A 1 92 ? -4.555 -1.064 11.077 1.00 92.69 92 GLU A CA 1
ATOM 740 C C . GLU A 1 92 ? -4.609 0.467 11.031 1.00 92.69 92 GLU A C 1
ATOM 742 O O . GLU A 1 92 ? -3.843 1.091 10.296 1.00 92.69 92 GLU A O 1
ATOM 747 N N . LEU A 1 93 ? -5.435 1.095 11.876 1.00 93.81 93 LEU A N 1
ATOM 748 C CA . LEU A 1 93 ? -5.532 2.555 11.944 1.00 93.81 93 LEU A CA 1
ATOM 749 C C . LEU A 1 93 ? -4.243 3.217 12.442 1.00 93.81 93 LEU A C 1
ATOM 751 O O . LEU A 1 93 ? -3.911 4.309 11.989 1.00 93.81 93 LEU A O 1
ATOM 755 N N . SER A 1 94 ? -3.507 2.590 13.363 1.00 94.88 94 SER A N 1
ATOM 756 C CA . SER A 1 94 ? -2.261 3.158 13.891 1.00 94.88 94 SER A CA 1
ATOM 757 C C . SER A 1 94 ? -1.180 3.179 12.818 1.00 94.88 94 SER A C 1
ATOM 759 O O . SER A 1 94 ? -0.513 4.196 12.658 1.00 94.88 94 SER A O 1
ATOM 761 N N . ILE A 1 95 ? -1.042 2.093 12.048 1.00 96.12 95 ILE A N 1
ATOM 762 C CA . ILE A 1 95 ? -0.115 2.045 10.913 1.00 96.12 95 ILE A CA 1
ATOM 763 C C . ILE A 1 95 ? -0.585 2.989 9.806 1.00 96.12 95 ILE A C 1
ATOM 765 O O . ILE A 1 95 ? 0.231 3.734 9.275 1.00 96.12 95 ILE A O 1
ATOM 769 N N . THR A 1 96 ? -1.887 3.025 9.504 1.00 95.50 96 THR A N 1
ATOM 770 C CA . THR A 1 96 ? -2.439 3.943 8.497 1.00 95.50 96 THR A CA 1
ATOM 771 C C . THR A 1 96 ? -2.115 5.398 8.832 1.00 95.50 96 THR A C 1
ATOM 773 O O . THR A 1 96 ? -1.553 6.104 8.003 1.00 95.50 96 THR A O 1
ATOM 776 N N . ASN A 1 97 ? -2.379 5.828 10.070 1.00 94.25 97 ASN A N 1
ATOM 777 C CA . ASN A 1 97 ? -2.067 7.184 10.529 1.00 94.25 97 ASN A CA 1
ATOM 778 C C . ASN A 1 97 ? -0.564 7.488 10.514 1.00 94.25 97 ASN A C 1
ATOM 780 O O . ASN A 1 97 ? -0.175 8.642 10.379 1.00 94.25 97 ASN A O 1
ATOM 784 N N . LEU A 1 98 ? 0.282 6.468 10.669 1.00 95.25 98 LEU A N 1
ATOM 785 C CA . LEU A 1 98 ? 1.728 6.627 10.615 1.00 95.25 98 LEU A CA 1
ATOM 786 C C . LEU A 1 98 ? 2.219 6.888 9.185 1.00 95.25 98 LEU A C 1
ATOM 788 O O . LEU A 1 98 ? 3.121 7.696 8.990 1.00 95.25 98 LEU A O 1
ATOM 792 N N . VAL A 1 99 ? 1.635 6.209 8.191 1.00 96.00 99 VAL A N 1
ATOM 793 C CA . VAL A 1 99 ? 2.106 6.258 6.796 1.00 96.00 99 VAL A CA 1
ATOM 794 C C . VAL A 1 99 ? 1.320 7.209 5.895 1.00 96.00 99 VAL A C 1
ATOM 796 O O . VAL A 1 99 ? 1.822 7.538 4.827 1.00 96.00 99 VAL A O 1
ATOM 799 N N . MET A 1 100 ? 0.130 7.674 6.287 1.00 93.12 100 MET A N 1
ATOM 800 C CA . MET A 1 100 ? -0.728 8.501 5.419 1.00 93.12 100 MET A CA 1
ATOM 801 C C . MET A 1 100 ? -0.092 9.836 4.998 1.00 93.12 100 MET A C 1
ATOM 803 O O . MET A 1 100 ? -0.349 10.318 3.902 1.00 93.12 100 MET A O 1
ATOM 807 N N . ASP A 1 101 ? 0.810 10.401 5.807 1.00 91.06 101 ASP A N 1
ATOM 808 C CA . ASP A 1 101 ? 1.551 11.616 5.435 1.00 91.06 101 ASP A CA 1
ATOM 809 C C . ASP A 1 101 ? 2.649 11.355 4.379 1.00 91.06 101 ASP A C 1
ATOM 811 O O . ASP A 1 101 ? 3.225 12.293 3.814 1.00 91.06 101 ASP A O 1
ATOM 815 N N . LEU A 1 102 ? 2.965 10.084 4.100 1.00 92.50 102 LEU A N 1
ATOM 816 C CA . LEU A 1 102 ? 3.931 9.684 3.082 1.00 92.50 102 LEU A CA 1
ATOM 817 C C . LEU A 1 102 ? 3.277 9.633 1.699 1.00 92.50 102 LEU A C 1
ATOM 819 O O . LEU A 1 102 ? 2.115 9.267 1.521 1.00 92.50 102 LEU A O 1
ATOM 823 N N . LYS A 1 103 ? 4.056 9.943 0.660 1.00 90.62 103 LYS A N 1
ATOM 824 C CA . LYS A 1 103 ? 3.555 9.847 -0.715 1.00 90.62 103 LYS A CA 1
ATOM 825 C C . LYS A 1 103 ? 3.402 8.388 -1.137 1.00 90.62 103 LYS A C 1
ATOM 827 O O . LYS A 1 103 ? 4.316 7.585 -0.974 1.00 90.62 103 LYS A O 1
ATOM 832 N N . GLY A 1 104 ? 2.271 8.094 -1.774 1.00 92.38 104 GLY A N 1
ATOM 833 C CA . GLY A 1 104 ? 1.945 6.756 -2.263 1.00 92.38 104 GLY A CA 1
ATOM 834 C C . GLY A 1 104 ? 1.189 5.895 -1.254 1.00 92.38 104 GLY A C 1
ATOM 835 O O . GLY A 1 104 ? 1.095 4.696 -1.471 1.00 92.38 104 GLY A O 1
ATOM 836 N N . TYR A 1 105 ? 0.637 6.479 -0.190 1.00 95.12 105 TYR A N 1
ATOM 837 C CA . TYR A 1 105 ? -0.230 5.804 0.777 1.00 95.12 105 TYR A CA 1
ATOM 838 C C . TYR A 1 105 ? -1.611 6.457 0.786 1.00 95.12 105 TYR A C 1
ATOM 840 O O . TYR A 1 105 ? -1.746 7.634 0.447 1.00 95.12 105 TYR A O 1
ATOM 848 N N . ALA A 1 106 ? -2.645 5.678 1.102 1.00 90.62 106 ALA A N 1
ATOM 849 C CA . ALA A 1 106 ? -4.002 6.201 1.171 1.00 90.62 106 ALA A CA 1
ATOM 850 C C . ALA A 1 106 ? -4.226 7.065 2.417 1.00 90.62 106 ALA A C 1
ATOM 852 O O . ALA A 1 106 ? -3.830 6.707 3.527 1.00 90.62 106 ALA A O 1
ATOM 853 N N . ASP A 1 107 ? -4.937 8.171 2.213 1.00 89.06 107 ASP A N 1
ATOM 854 C CA . ASP A 1 107 ? -5.375 9.060 3.279 1.00 89.06 107 ASP A CA 1
ATOM 855 C C . ASP A 1 107 ? -6.609 8.507 4.004 1.00 89.06 107 ASP A C 1
ATOM 857 O O . ASP A 1 107 ? -7.529 7.958 3.390 1.00 89.06 107 ASP A O 1
ATOM 861 N N . VAL A 1 108 ? -6.685 8.749 5.314 1.00 90.75 108 VAL A N 1
ATOM 862 C CA . VAL A 1 108 ? -7.903 8.551 6.108 1.00 90.75 108 VAL A CA 1
ATOM 863 C C . VAL A 1 108 ? -8.525 9.904 6.424 1.00 90.75 108 VAL A C 1
ATOM 865 O O . VAL A 1 108 ? -8.013 10.686 7.223 1.00 90.75 108 VAL A O 1
ATOM 868 N N . LEU A 1 109 ? -9.672 10.182 5.804 1.00 89.44 109 LEU A N 1
ATOM 869 C CA . LEU A 1 109 ? -10.381 11.453 5.984 1.00 89.44 109 LEU A CA 1
ATOM 870 C C . LEU A 1 109 ? -11.056 11.546 7.360 1.00 89.44 109 LEU A C 1
ATOM 872 O O . LEU A 1 109 ? -11.006 12.583 8.035 1.00 89.44 109 LEU A O 1
ATOM 876 N N . GLU A 1 110 ? -11.707 10.462 7.774 1.00 90.19 110 GLU A N 1
ATOM 877 C CA . GLU A 1 110 ? -12.459 10.366 9.020 1.00 90.19 110 GLU A CA 1
ATOM 878 C C . GLU A 1 110 ? -12.542 8.910 9.484 1.00 90.19 110 GLU A C 1
ATOM 880 O O . GLU A 1 110 ? -12.686 7.995 8.676 1.00 90.19 110 GLU A O 1
ATOM 885 N N . VAL A 1 111 ? -12.504 8.719 10.803 1.00 92.88 111 VAL A N 1
ATOM 886 C CA . VAL A 1 111 ? -12.838 7.457 11.465 1.00 92.88 111 VAL A CA 1
ATOM 887 C C . VAL A 1 111 ? -14.009 7.713 12.407 1.00 92.88 111 VAL A C 1
ATOM 889 O O . VAL A 1 111 ? -13.971 8.652 13.213 1.00 92.88 111 VAL A O 1
ATOM 892 N N . ALA A 1 112 ? -15.035 6.870 12.315 1.00 93.56 112 ALA A N 1
ATOM 893 C CA . ALA A 1 112 ? -16.207 6.912 13.174 1.00 93.56 112 ALA A CA 1
ATOM 894 C C . ALA A 1 112 ? -16.539 5.511 13.697 1.00 93.56 112 ALA A C 1
ATOM 896 O O . ALA A 1 112 ? -16.610 4.548 12.934 1.00 93.56 112 ALA A O 1
ATOM 897 N N . VAL A 1 113 ? -16.810 5.409 15.000 1.00 95.19 113 VAL A N 1
ATOM 898 C CA . VAL A 1 113 ? -17.333 4.180 15.603 1.00 95.19 113 VAL A CA 1
ATOM 899 C C . VAL A 1 113 ? -18.854 4.232 15.615 1.00 95.19 113 VAL A C 1
ATOM 901 O O . VAL A 1 113 ? -19.475 5.123 16.203 1.00 95.19 113 VAL A O 1
ATOM 904 N N . VAL A 1 114 ? -19.461 3.235 14.978 1.00 95.19 114 VAL A N 1
ATOM 905 C CA . VAL A 1 114 ? -20.910 3.107 14.853 1.00 95.19 114 VAL A CA 1
ATOM 906 C C . VAL A 1 114 ? -21.420 1.845 15.538 1.00 95.19 114 VAL A C 1
ATOM 908 O O . VAL A 1 114 ? -20.727 0.835 15.618 1.00 95.19 114 VAL A O 1
ATOM 911 N N . LYS A 1 115 ? -22.661 1.883 16.027 1.00 95.12 115 LYS A N 1
ATOM 912 C CA . LYS A 1 115 ? -23.339 0.733 16.631 1.00 95.12 115 LYS A CA 1
ATOM 913 C C . LYS A 1 115 ? -24.758 0.610 16.100 1.00 95.12 115 LYS A C 1
ATOM 915 O O . LYS A 1 115 ? -25.526 1.570 16.108 1.00 95.12 115 LYS A O 1
ATOM 920 N N . GLY A 1 116 ? -25.126 -0.584 15.656 1.00 94.31 116 GLY A N 1
ATOM 921 C CA . GLY A 1 116 ? -26.470 -0.875 15.172 1.00 94.31 116 GLY A CA 1
ATOM 922 C C . GLY A 1 116 ? -26.490 -2.040 14.193 1.00 94.31 116 GLY A C 1
ATOM 923 O O . GLY A 1 116 ? -25.454 -2.604 13.856 1.00 94.31 116 GLY A O 1
ATOM 924 N N . LYS A 1 117 ? -27.693 -2.397 13.737 1.00 92.12 117 LYS A N 1
ATOM 925 C CA . LYS A 1 117 ? -27.855 -3.343 12.627 1.00 92.12 117 LYS A CA 1
ATOM 926 C C . LYS A 1 117 ? -27.344 -2.716 11.333 1.00 92.12 117 LYS A C 1
ATOM 928 O O . LYS A 1 117 ? -27.405 -1.497 11.178 1.00 92.12 117 LYS A O 1
ATOM 933 N N . TYR A 1 118 ? -26.928 -3.564 10.399 1.00 90.12 118 TYR A N 1
ATOM 934 C CA . TYR A 1 118 ? -26.523 -3.125 9.072 1.00 90.12 118 TYR A CA 1
ATOM 935 C C . TYR A 1 118 ? -27.665 -2.354 8.370 1.00 90.12 118 TYR A C 1
ATOM 937 O O . TYR A 1 118 ? -28.784 -2.880 8.287 1.00 90.12 118 TYR A O 1
ATOM 945 N N . PRO A 1 119 ? -27.455 -1.106 7.907 1.00 90.94 119 PRO A N 1
ATOM 946 C CA . PRO A 1 119 ? -28.527 -0.289 7.352 1.00 90.94 119 PRO A CA 1
ATOM 947 C C . PRO A 1 119 ? -29.118 -0.888 6.076 1.00 90.94 119 PRO A C 1
ATOM 949 O O . PRO A 1 119 ? -28.408 -1.207 5.125 1.00 90.94 119 PRO A O 1
ATOM 952 N N . LYS A 1 120 ? -30.454 -0.962 6.013 1.00 86.19 120 LYS A N 1
ATOM 953 C CA . LYS A 1 120 ? -31.185 -1.504 4.850 1.00 86.19 120 LYS A CA 1
ATOM 954 C C . LYS A 1 120 ? -30.837 -0.799 3.536 1.00 86.19 120 LYS A C 1
ATOM 956 O O . LYS A 1 120 ? -30.940 -1.415 2.483 1.00 86.19 120 LYS A O 1
ATOM 961 N N . HIS A 1 121 ? -30.476 0.483 3.599 1.00 81.94 121 HIS A N 1
ATOM 962 C CA . HIS A 1 121 ? -30.028 1.248 2.437 1.00 81.94 121 HIS A CA 1
ATOM 963 C C . HIS A 1 121 ? -28.761 0.635 1.825 1.00 81.94 121 HIS A C 1
ATOM 965 O O . HIS A 1 121 ? -28.764 0.292 0.648 1.00 81.94 121 HIS A O 1
ATOM 971 N N . LEU A 1 122 ? -27.732 0.390 2.645 1.00 84.38 122 LEU A N 1
ATOM 972 C CA . LEU A 1 122 ? -26.497 -0.251 2.195 1.00 84.38 122 LEU A CA 1
ATOM 973 C C . LEU A 1 122 ? -26.728 -1.700 1.770 1.00 84.38 122 LEU A C 1
ATOM 975 O O . LEU A 1 122 ? -26.178 -2.110 0.763 1.00 84.38 122 LEU A O 1
ATOM 979 N N . MET A 1 123 ? -27.613 -2.451 2.438 1.00 80.25 123 MET A N 1
ATOM 980 C CA . MET A 1 123 ? -27.946 -3.819 2.000 1.00 80.25 123 MET A CA 1
ATOM 981 C C . MET A 1 123 ? -28.497 -3.873 0.568 1.00 80.25 123 MET A C 1
ATOM 983 O O . MET A 1 123 ? -28.220 -4.817 -0.163 1.00 80.25 123 MET A O 1
ATOM 987 N N . LYS A 1 124 ? -29.295 -2.877 0.157 1.00 78.44 124 LYS A N 1
ATOM 988 C CA . LYS A 1 124 ? -29.821 -2.815 -1.215 1.00 78.44 124 LYS A CA 1
ATOM 989 C C . LYS A 1 124 ? -28.706 -2.577 -2.230 1.00 78.44 124 LYS A C 1
ATOM 991 O O . LYS A 1 124 ? -28.695 -3.238 -3.261 1.00 78.44 124 LYS A O 1
ATOM 996 N N . VAL A 1 125 ? -27.784 -1.671 -1.908 1.00 74.12 125 VAL A N 1
ATOM 997 C CA . VAL A 1 125 ? -26.619 -1.337 -2.740 1.00 74.12 125 VAL A CA 1
ATOM 998 C C . VAL A 1 125 ? -25.606 -2.484 -2.767 1.00 74.12 125 VAL A C 1
ATOM 1000 O O . VAL A 1 125 ? -25.044 -2.777 -3.811 1.00 74.12 125 VAL A O 1
ATOM 1003 N N . CYS A 1 126 ? -25.405 -3.189 -1.652 1.00 59.28 126 CYS A N 1
ATOM 1004 C CA . CYS A 1 126 ? -24.482 -4.321 -1.543 1.00 59.28 126 CYS A CA 1
ATOM 1005 C C . CYS A 1 126 ? -24.833 -5.456 -2.521 1.00 59.28 126 CYS A C 1
ATOM 1007 O O . CYS A 1 126 ? -23.942 -6.125 -3.041 1.00 59.28 126 CYS A O 1
ATOM 1009 N N . ASN A 1 127 ? -26.122 -5.611 -2.848 1.00 61.56 127 ASN A N 1
ATOM 1010 C CA . ASN A 1 127 ? -26.602 -6.573 -3.846 1.00 61.56 127 ASN A CA 1
ATOM 1011 C C . ASN A 1 127 ? -26.329 -6.148 -5.304 1.00 61.56 127 ASN A C 1
ATOM 1013 O O . ASN A 1 127 ? -26.616 -6.911 -6.224 1.00 61.56 127 ASN A O 1
ATOM 1017 N N . GLN A 1 128 ? -25.827 -4.933 -5.529 1.00 61.81 128 GLN A N 1
ATOM 1018 C CA . GLN A 1 128 ? -25.535 -4.353 -6.837 1.00 61.81 128 GLN A CA 1
ATOM 1019 C C . GLN A 1 128 ? -24.049 -3.986 -6.885 1.00 61.81 128 GLN A C 1
ATOM 1021 O O . GLN A 1 128 ? -23.654 -2.858 -6.595 1.00 61.81 128 GLN A O 1
ATOM 1026 N N . PHE A 1 129 ? -23.207 -4.967 -7.213 1.00 56.47 129 PHE A N 1
ATOM 1027 C CA . PHE A 1 129 ? -21.775 -4.728 -7.364 1.00 56.47 129 PHE A CA 1
ATOM 1028 C C . PHE A 1 129 ? -21.522 -3.862 -8.602 1.00 56.47 129 PHE A C 1
ATOM 1030 O O . PHE A 1 129 ? -21.939 -4.216 -9.706 1.00 56.47 129 PHE A O 1
ATOM 1037 N N . CYS A 1 130 ? -20.867 -2.718 -8.415 1.00 58.25 130 CYS A N 1
ATOM 1038 C CA . CYS A 1 130 ? -20.538 -1.803 -9.496 1.00 58.25 130 CYS A CA 1
ATOM 1039 C C . CYS A 1 130 ? -19.050 -1.947 -9.823 1.00 58.25 130 CYS A C 1
ATOM 1041 O O . CYS A 1 130 ? -18.201 -1.764 -8.955 1.00 58.25 130 CYS A O 1
ATOM 1043 N N . HIS A 1 131 ? -18.737 -2.273 -11.077 1.00 56.66 131 HIS A N 1
ATOM 1044 C CA . HIS A 1 131 ? -17.352 -2.371 -11.548 1.00 56.66 131 HIS A CA 1
ATOM 1045 C C . HIS A 1 131 ? -16.728 -1.002 -11.871 1.00 56.66 131 HIS A C 1
ATOM 1047 O O . HIS A 1 131 ? -15.531 -0.927 -12.125 1.00 56.66 131 HIS A O 1
ATOM 1053 N N . GLU A 1 132 ? -17.518 0.075 -11.862 1.00 54.62 132 GLU A N 1
ATOM 1054 C CA . GLU A 1 132 ? -17.056 1.423 -12.193 1.00 54.62 132 GLU A CA 1
ATOM 1055 C C . GLU A 1 132 ? -16.433 2.092 -10.962 1.00 54.62 132 GLU A C 1
ATOM 1057 O O . GLU A 1 132 ? -17.090 2.311 -9.940 1.00 54.62 132 GLU A O 1
ATOM 1062 N N . THR A 1 133 ? -15.157 2.448 -11.049 1.00 59.31 133 THR A N 1
ATOM 1063 C CA . THR A 1 133 ? -14.448 3.189 -10.001 1.00 59.31 133 THR A CA 1
ATOM 1064 C C . THR A 1 133 ? -14.646 4.688 -10.190 1.00 59.31 133 THR A C 1
ATOM 1066 O O . THR A 1 133 ? -14.582 5.193 -11.307 1.00 59.31 133 THR A O 1
ATOM 1069 N N . GLY A 1 134 ? -14.893 5.415 -9.101 1.00 56.47 134 GLY A N 1
ATOM 1070 C CA . GLY A 1 134 ? -14.983 6.877 -9.144 1.00 56.47 134 GLY A CA 1
ATOM 1071 C C . GLY A 1 134 ? -13.619 7.521 -9.385 1.00 56.47 134 GLY A C 1
ATOM 1072 O O . GLY A 1 134 ? -12.575 6.932 -9.093 1.00 56.47 134 GLY A O 1
ATOM 1073 N N . LYS A 1 135 ? -13.648 8.754 -9.892 1.00 58.81 135 LYS A N 1
ATOM 1074 C CA . LYS A 1 135 ? -12.497 9.499 -10.426 1.00 58.81 135 LYS A CA 1
ATOM 1075 C C . LYS A 1 135 ? -11.264 9.539 -9.508 1.00 58.81 135 LYS A C 1
ATOM 1077 O O . LYS A 1 135 ? -10.141 9.463 -9.991 1.00 58.81 135 LYS A O 1
ATOM 1082 N N . ASN A 1 136 ? 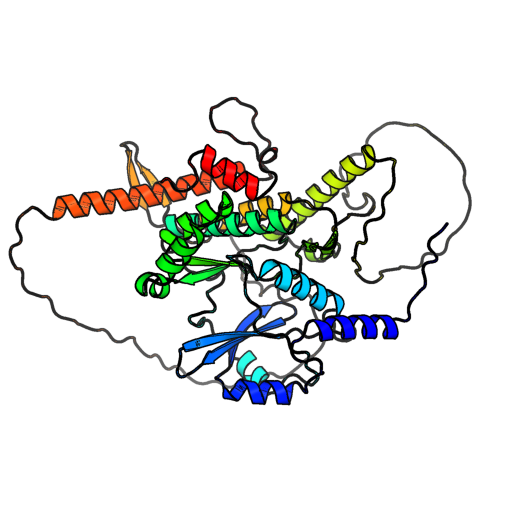-11.468 9.591 -8.189 1.00 63.19 136 ASN A N 1
ATOM 1083 C CA . ASN A 1 136 ? -10.385 9.757 -7.207 1.00 63.19 136 ASN A CA 1
ATOM 1084 C C . ASN A 1 136 ? -9.973 8.457 -6.496 1.00 63.19 136 ASN A C 1
ATOM 1086 O O . ASN A 1 136 ? -8.992 8.455 -5.758 1.00 63.19 136 ASN A O 1
ATOM 1090 N N . ALA A 1 137 ? -10.723 7.366 -6.670 1.00 65.31 137 ALA A N 1
ATOM 1091 C CA . ALA A 1 137 ? -10.497 6.124 -5.928 1.00 65.31 137 ALA A CA 1
ATOM 1092 C C . ALA A 1 137 ? -9.366 5.270 -6.520 1.00 65.31 137 ALA A C 1
ATOM 1094 O O . ALA A 1 137 ? -8.762 4.465 -5.813 1.00 65.31 137 ALA A O 1
ATOM 1095 N N . GLY A 1 138 ? -9.098 5.452 -7.816 1.00 81.69 138 GLY A N 1
ATOM 1096 C CA . GLY A 1 138 ? -8.273 4.536 -8.594 1.00 81.69 138 GLY A CA 1
ATOM 1097 C C . GLY A 1 138 ? -8.925 3.163 -8.770 1.00 81.69 138 GLY A C 1
ATOM 1098 O O . GLY A 1 138 ? -10.013 2.884 -8.260 1.00 81.69 138 GLY A O 1
ATOM 1099 N N . VAL A 1 139 ? -8.231 2.297 -9.497 1.00 87.88 139 VAL A N 1
ATOM 1100 C CA . VAL A 1 139 ? -8.565 0.879 -9.661 1.00 87.88 139 VAL A CA 1
ATOM 1101 C C . VAL A 1 139 ? -7.436 0.068 -9.049 1.00 87.88 139 VAL A C 1
ATOM 1103 O O . VAL A 1 139 ? -6.268 0.427 -9.197 1.00 87.88 139 VAL A O 1
ATOM 1106 N N . ASP A 1 140 ? -7.757 -1.032 -8.378 1.00 91.00 140 ASP A N 1
ATOM 1107 C CA . ASP A 1 140 ? -6.725 -1.961 -7.937 1.00 91.00 140 ASP A CA 1
ATOM 1108 C C . ASP A 1 140 ? -5.938 -2.525 -9.135 1.00 91.00 140 ASP A C 1
ATOM 1110 O O . ASP A 1 140 ? -6.459 -2.717 -10.239 1.00 91.00 140 ASP A O 1
ATOM 1114 N N . LEU A 1 141 ? -4.655 -2.809 -8.927 1.00 94.12 141 LEU A N 1
ATOM 1115 C CA . LEU A 1 141 ? -3.769 -3.325 -9.958 1.00 94.12 141 LEU A CA 1
ATOM 1116 C C . LEU A 1 141 ? -4.125 -4.759 -10.339 1.00 94.12 141 LEU A C 1
ATOM 1118 O O . LEU A 1 141 ? -3.503 -5.278 -11.244 1.00 94.12 141 LEU A O 1
ATOM 1122 N N . GLU A 1 142 ? -5.091 -5.449 -9.747 1.00 91.62 142 GLU A N 1
ATOM 1123 C CA . GLU A 1 142 ? -5.578 -6.691 -10.351 1.00 91.62 142 GLU A CA 1
ATOM 1124 C C . GLU A 1 142 ? -6.455 -6.363 -11.568 1.00 91.62 142 GLU A C 1
ATOM 1126 O O . GLU A 1 142 ? -6.200 -6.864 -12.667 1.00 91.62 142 GLU A O 1
ATOM 1131 N N . ARG A 1 143 ? -7.388 -5.419 -11.411 1.00 89.69 143 ARG A N 1
ATOM 1132 C CA . ARG A 1 143 ? -8.374 -5.026 -12.430 1.00 89.69 143 ARG A CA 1
ATOM 1133 C C . ARG A 1 143 ? -7.893 -3.960 -13.413 1.00 89.69 143 ARG A C 1
ATOM 1135 O O . ARG A 1 143 ? -8.410 -3.905 -14.522 1.00 89.69 143 ARG A O 1
ATOM 1142 N N . TYR A 1 144 ? -6.923 -3.126 -13.040 1.00 91.38 144 TYR A N 1
ATOM 1143 C CA . TYR A 1 144 ? -6.453 -2.034 -13.898 1.00 91.38 144 TYR A CA 1
ATOM 1144 C C . TYR A 1 144 ? -5.857 -2.551 -15.220 1.00 91.38 144 TYR A C 1
ATOM 1146 O O . TYR A 1 144 ? -4.941 -3.380 -15.212 1.00 91.38 144 TYR A O 1
ATOM 1154 N N . GLU A 1 145 ? -6.334 -2.061 -16.361 1.00 91.44 145 GLU A N 1
ATOM 1155 C CA . GLU A 1 145 ? -5.818 -2.445 -17.679 1.00 91.44 145 GLU A CA 1
ATOM 1156 C C . GLU A 1 145 ? -4.569 -1.622 -18.018 1.00 91.44 145 GLU A C 1
ATOM 1158 O O . GLU A 1 145 ? -4.635 -0.408 -18.189 1.00 91.44 145 GLU A O 1
ATOM 1163 N N . LEU A 1 146 ? -3.405 -2.277 -18.106 1.00 91.81 146 LEU A N 1
ATOM 1164 C CA . LEU A 1 146 ? -2.160 -1.593 -18.461 1.00 91.81 146 LEU A CA 1
ATOM 1165 C C . LEU A 1 146 ? -2.009 -1.469 -19.972 1.00 91.81 146 LEU A C 1
ATOM 1167 O O . LEU A 1 146 ? -2.100 -2.461 -20.692 1.00 91.81 146 LEU A O 1
ATOM 1171 N N . GLY A 1 147 ? -1.710 -0.253 -20.429 1.00 87.75 147 GLY A N 1
ATOM 1172 C CA . GLY A 1 147 ? -1.501 0.041 -21.845 1.00 87.75 147 GLY A CA 1
ATOM 1173 C C . GLY A 1 147 ? -0.060 -0.133 -22.326 1.00 87.75 147 GLY A C 1
ATOM 1174 O O . GLY A 1 147 ? 0.150 -0.299 -23.526 1.00 87.75 147 GLY A O 1
ATOM 1175 N N . SER A 1 148 ? 0.933 -0.086 -21.429 1.00 92.50 148 SER A N 1
ATOM 1176 C CA . SER A 1 148 ? 2.344 -0.013 -21.822 1.00 92.50 148 SER A CA 1
ATOM 1177 C C . SER A 1 148 ? 3.315 -0.614 -20.793 1.00 92.50 148 SER A C 1
ATOM 1179 O O . SER A 1 148 ? 3.020 -0.736 -19.599 1.00 92.50 148 SER A O 1
ATOM 1181 N N . TRP A 1 149 ? 4.506 -0.996 -21.254 1.00 94.50 149 TRP A N 1
ATOM 1182 C CA . TRP A 1 149 ? 5.611 -1.440 -20.407 1.00 94.50 149 TRP A CA 1
ATOM 1183 C C . TRP A 1 149 ? 6.206 -0.300 -19.591 1.00 94.50 149 TRP A C 1
ATOM 1185 O O . TRP A 1 149 ? 6.645 -0.538 -18.466 1.00 94.50 149 TRP A O 1
ATOM 1195 N N . THR A 1 150 ? 6.226 0.920 -20.127 1.00 93.31 150 THR A N 1
ATOM 1196 C CA . THR A 1 150 ? 6.670 2.103 -19.379 1.00 93.31 150 THR A CA 1
ATOM 1197 C C . THR A 1 150 ? 5.744 2.414 -18.200 1.00 93.31 150 THR A C 1
ATOM 1199 O O . THR A 1 150 ? 6.241 2.724 -17.116 1.00 93.31 150 THR A O 1
ATOM 1202 N N . ASP A 1 151 ? 4.430 2.214 -18.341 1.00 93.81 151 ASP A N 1
ATOM 1203 C CA . ASP A 1 151 ? 3.479 2.291 -17.223 1.00 93.81 151 ASP A CA 1
ATOM 1204 C C . ASP A 1 151 ? 3.726 1.195 -16.182 1.00 93.81 151 ASP A C 1
ATOM 1206 O O . ASP A 1 151 ? 3.746 1.464 -14.979 1.00 93.81 151 ASP A O 1
ATOM 1210 N N . ALA A 1 152 ? 3.969 -0.042 -16.625 1.00 96.56 152 ALA A N 1
ATOM 1211 C CA . ALA A 1 152 ? 4.303 -1.145 -15.725 1.00 96.56 152 ALA A CA 1
ATOM 1212 C C . ALA A 1 152 ? 5.599 -0.872 -14.935 1.00 96.56 152 ALA A C 1
ATOM 1214 O O . ALA A 1 152 ? 5.651 -1.082 -13.722 1.00 96.56 152 ALA A O 1
ATOM 1215 N N . GLU A 1 153 ? 6.636 -0.363 -15.605 1.00 96.12 153 GLU A N 1
ATOM 1216 C CA . GLU A 1 153 ? 7.887 0.073 -14.978 1.00 96.12 153 GLU A CA 1
ATOM 1217 C C . GLU A 1 153 ? 7.654 1.230 -13.994 1.00 96.12 153 GLU A C 1
ATOM 1219 O O . GLU A 1 153 ? 8.187 1.202 -12.881 1.00 96.12 153 GLU A O 1
ATOM 1224 N N . SER A 1 154 ? 6.816 2.204 -14.357 1.00 94.88 154 SER A N 1
ATOM 1225 C CA . SER A 1 154 ? 6.432 3.319 -13.487 1.00 94.88 154 SER A CA 1
ATOM 1226 C C . SER A 1 154 ? 5.749 2.832 -12.207 1.00 94.88 154 SER A C 1
ATOM 1228 O O . SER A 1 154 ? 6.162 3.209 -11.109 1.00 94.88 154 SER A O 1
ATOM 1230 N N . ILE A 1 155 ? 4.761 1.938 -12.318 1.00 97.19 155 ILE A N 1
ATOM 1231 C CA . ILE A 1 155 ? 4.046 1.372 -11.165 1.00 97.19 155 ILE A CA 1
ATOM 1232 C C . ILE A 1 155 ? 5.004 0.631 -10.233 1.00 97.19 155 ILE A C 1
ATOM 1234 O O . ILE A 1 155 ? 4.952 0.815 -9.012 1.00 97.19 155 ILE A O 1
ATOM 1238 N N . PHE A 1 156 ? 5.905 -0.176 -10.801 1.00 98.25 156 PHE A N 1
ATOM 1239 C CA . PHE A 1 156 ? 6.916 -0.883 -10.024 1.00 98.25 156 PHE A CA 1
ATOM 1240 C C . PHE A 1 156 ? 7.782 0.098 -9.224 1.00 98.25 156 PHE A C 1
ATOM 1242 O O . PHE A 1 156 ? 7.887 -0.021 -8.003 1.00 98.25 156 PHE A O 1
ATOM 1249 N N . TRP A 1 157 ? 8.369 1.102 -9.880 1.00 97.50 157 TRP A N 1
ATOM 1250 C CA . TRP A 1 157 ? 9.283 2.029 -9.212 1.00 97.50 157 TRP A CA 1
ATOM 1251 C C . TRP A 1 157 ? 8.589 2.988 -8.243 1.00 97.50 157 TRP A C 1
ATOM 1253 O O . TRP A 1 157 ? 9.169 3.300 -7.203 1.00 97.50 157 TRP A O 1
ATOM 1263 N N . GLN A 1 158 ? 7.351 3.410 -8.516 1.00 97.06 158 GLN A N 1
ATOM 1264 C CA . GLN A 1 158 ? 6.553 4.174 -7.551 1.00 97.06 158 GLN A CA 1
ATOM 1265 C C . GLN A 1 158 ? 6.281 3.351 -6.286 1.00 97.06 158 GLN A C 1
ATOM 1267 O O . GLN A 1 158 ? 6.427 3.867 -5.178 1.00 97.06 158 GLN A O 1
ATOM 1272 N N . THR A 1 159 ? 5.982 2.056 -6.441 1.00 98.50 159 THR A N 1
ATOM 1273 C CA . THR A 1 159 ? 5.810 1.129 -5.312 1.00 98.50 159 THR A CA 1
ATOM 1274 C C . THR A 1 159 ? 7.106 0.974 -4.513 1.00 98.50 159 THR A C 1
ATOM 1276 O O . THR A 1 159 ? 7.093 1.094 -3.289 1.00 98.50 159 THR A O 1
ATOM 1279 N N . VAL A 1 160 ? 8.247 0.773 -5.187 1.00 98.38 160 VAL A N 1
ATOM 1280 C CA . VAL A 1 160 ? 9.566 0.706 -4.529 1.00 98.38 160 VAL A CA 1
ATOM 1281 C C . VAL A 1 160 ? 9.852 1.984 -3.741 1.00 98.38 160 VAL A C 1
ATOM 1283 O O . VAL A 1 160 ? 10.287 1.900 -2.597 1.00 98.38 160 VAL A O 1
ATOM 1286 N N . ALA A 1 161 ? 9.602 3.159 -4.325 1.00 96.69 161 ALA A N 1
ATOM 1287 C CA . ALA A 1 161 ? 9.844 4.440 -3.666 1.00 96.69 161 ALA A CA 1
ATOM 1288 C C . ALA A 1 161 ? 8.943 4.640 -2.436 1.00 96.69 161 ALA A C 1
ATOM 1290 O O . ALA A 1 161 ? 9.422 5.097 -1.400 1.00 96.69 161 ALA A O 1
ATOM 1291 N N . ALA A 1 162 ? 7.656 4.286 -2.519 1.00 97.25 162 ALA A N 1
ATOM 1292 C CA . ALA A 1 162 ? 6.733 4.346 -1.382 1.00 97.25 162 ALA A CA 1
ATOM 1293 C C . ALA A 1 162 ? 7.199 3.445 -0.225 1.00 97.25 162 ALA A C 1
ATOM 1295 O O . ALA A 1 162 ? 7.270 3.894 0.921 1.00 97.25 162 ALA A O 1
ATOM 1296 N N . LEU A 1 163 ? 7.580 2.196 -0.519 1.00 98.44 163 LEU A N 1
ATOM 1297 C CA . LEU A 1 163 ? 8.098 1.266 0.489 1.00 98.44 163 LEU A CA 1
ATOM 1298 C C . LEU A 1 163 ? 9.432 1.741 1.075 1.00 98.44 163 LEU A C 1
ATOM 1300 O O . LEU A 1 163 ? 9.609 1.692 2.285 1.00 98.44 163 LEU A O 1
ATOM 1304 N N . ALA A 1 164 ? 10.350 2.236 0.242 1.00 97.38 164 ALA A N 1
ATOM 1305 C CA . ALA A 1 164 ? 11.671 2.692 0.671 1.00 97.38 164 ALA A CA 1
ATOM 1306 C C . ALA A 1 164 ? 11.603 3.857 1.677 1.00 97.38 164 ALA A C 1
ATOM 1308 O O . ALA A 1 164 ? 12.359 3.860 2.651 1.00 97.38 164 ALA A O 1
ATOM 1309 N N . GLU A 1 165 ? 10.692 4.816 1.470 1.00 95.50 165 GLU A N 1
ATOM 1310 C CA . GLU A 1 165 ? 10.470 5.919 2.418 1.00 95.50 165 GLU A CA 1
ATOM 1311 C C . GLU A 1 165 ? 9.865 5.417 3.736 1.00 95.50 165 GLU A C 1
ATOM 1313 O O . GLU A 1 165 ? 10.331 5.789 4.811 1.00 95.50 165 GLU A O 1
ATOM 1318 N N . ALA A 1 166 ? 8.859 4.539 3.685 1.00 97.19 166 ALA A N 1
ATOM 1319 C CA . ALA A 1 166 ? 8.237 4.015 4.901 1.00 97.19 166 ALA A CA 1
ATOM 1320 C C . ALA A 1 166 ? 9.175 3.082 5.691 1.00 97.19 166 ALA A C 1
ATOM 1322 O O . ALA A 1 166 ? 9.171 3.094 6.923 1.00 97.19 166 ALA A O 1
ATOM 1323 N N . GLU A 1 167 ? 10.021 2.305 5.005 1.00 97.19 167 GLU A N 1
ATOM 1324 C CA . GLU A 1 167 ? 11.127 1.560 5.618 1.00 97.19 167 GLU A CA 1
ATOM 1325 C C . GLU A 1 167 ? 12.066 2.504 6.377 1.00 97.19 167 GLU A C 1
ATOM 1327 O O . GLU A 1 167 ? 12.447 2.200 7.507 1.00 97.19 167 GLU A O 1
ATOM 1332 N N . GLU A 1 168 ? 12.409 3.651 5.777 1.00 94.31 168 GLU A N 1
ATOM 1333 C CA . GLU A 1 168 ? 13.312 4.644 6.370 1.00 94.31 168 GLU A CA 1
ATOM 1334 C C . GLU A 1 168 ? 12.730 5.264 7.633 1.00 94.31 168 GLU A C 1
ATOM 1336 O O . GLU A 1 168 ? 13.407 5.345 8.657 1.00 94.31 168 GLU A O 1
ATOM 1341 N N . ARG A 1 169 ? 11.472 5.707 7.555 1.00 94.56 169 ARG A N 1
ATOM 1342 C CA . ARG A 1 169 ? 10.849 6.480 8.630 1.00 94.56 169 ARG A CA 1
ATOM 1343 C C . ARG A 1 169 ? 10.332 5.610 9.763 1.00 94.56 169 ARG A C 1
ATOM 1345 O O . ARG A 1 169 ? 10.409 6.018 10.918 1.00 94.56 169 ARG A O 1
ATOM 1352 N N . TYR A 1 170 ? 9.814 4.428 9.435 1.00 97.12 170 TYR A N 1
ATOM 1353 C CA . TYR A 1 170 ? 8.996 3.640 10.355 1.00 97.12 170 TYR A CA 1
ATOM 1354 C C . TYR A 1 170 ? 9.363 2.161 10.388 1.00 97.12 170 TYR A C 1
ATOM 1356 O O . TYR A 1 170 ? 8.617 1.372 10.962 1.00 97.12 170 TYR A O 1
ATOM 1364 N N . GLN A 1 171 ? 10.479 1.737 9.777 1.00 97.31 171 GLN A N 1
ATOM 1365 C CA . GLN A 1 171 ? 10.817 0.310 9.665 1.00 97.31 171 GLN A CA 1
ATOM 1366 C C . GLN A 1 171 ? 9.615 -0.505 9.143 1.00 97.31 171 GLN A C 1
ATOM 1368 O O . GLN A 1 171 ? 9.250 -1.552 9.688 1.00 97.31 171 GLN A O 1
ATOM 1373 N N . PHE A 1 172 ? 8.926 0.052 8.148 1.00 98.19 172 PHE A N 1
ATOM 1374 C CA . PHE A 1 172 ? 7.664 -0.472 7.651 1.00 98.19 172 PHE A CA 1
ATOM 1375 C C . PHE A 1 172 ? 7.850 -1.762 6.847 1.00 98.19 172 PHE A C 1
ATOM 1377 O O . PHE A 1 172 ? 8.727 -1.870 5.988 1.00 98.19 172 PHE A O 1
ATOM 1384 N N . GLU A 1 173 ? 6.965 -2.721 7.084 1.00 98.12 173 GLU A N 1
ATOM 1385 C CA . GLU A 1 173 ? 6.750 -3.896 6.250 1.00 98.12 173 GLU A CA 1
ATOM 1386 C C . GLU A 1 173 ? 5.261 -3.994 5.928 1.00 98.12 173 GLU A C 1
ATOM 1388 O O . GLU A 1 173 ? 4.440 -4.040 6.845 1.00 98.12 173 GLU A O 1
ATOM 1393 N N . HIS A 1 174 ? 4.900 -4.087 4.648 1.00 97.69 174 HIS A N 1
ATOM 1394 C CA . HIS A 1 174 ? 3.487 -4.195 4.273 1.00 97.69 174 HIS A CA 1
ATOM 1395 C C . HIS A 1 174 ? 2.910 -5.587 4.561 1.00 97.69 174 HIS A C 1
ATOM 1397 O O . HIS A 1 174 ? 1.746 -5.730 4.915 1.00 97.69 174 HIS A O 1
ATOM 1403 N N . ARG A 1 175 ? 3.719 -6.637 4.362 1.00 96.00 175 ARG A N 1
ATOM 1404 C CA . ARG A 1 175 ? 3.392 -8.062 4.592 1.00 96.00 175 ARG A CA 1
ATOM 1405 C C . ARG A 1 175 ? 2.198 -8.646 3.823 1.00 96.00 175 ARG A C 1
ATOM 1407 O O . ARG A 1 175 ? 2.037 -9.861 3.840 1.00 96.00 175 ARG A O 1
ATOM 1414 N N . ASP A 1 176 ? 1.444 -7.843 3.082 1.00 94.69 176 ASP A N 1
ATOM 1415 C CA . ASP A 1 176 ? 0.358 -8.307 2.212 1.00 94.69 176 ASP A CA 1
ATOM 1416 C C . ASP A 1 176 ? 0.176 -7.463 0.944 1.00 94.69 176 ASP A C 1
ATOM 1418 O O . ASP A 1 176 ? -0.933 -7.125 0.539 1.00 94.69 176 ASP A O 1
ATOM 1422 N N . LEU A 1 177 ? 1.282 -7.074 0.312 1.00 96.62 177 LEU A N 1
ATOM 1423 C CA . LEU A 1 177 ? 1.264 -6.196 -0.859 1.00 96.62 177 LEU A CA 1
ATOM 1424 C C . LEU A 1 177 ? 0.981 -6.982 -2.153 1.00 96.62 177 LEU A C 1
ATOM 1426 O O . LEU A 1 177 ? 1.785 -7.021 -3.088 1.00 96.62 177 LEU A O 1
ATOM 1430 N N . HIS A 1 178 ? -0.166 -7.654 -2.207 1.00 94.50 178 HIS A N 1
ATOM 1431 C CA . HIS A 1 178 ? -0.664 -8.214 -3.456 1.00 94.50 178 HIS A CA 1
ATOM 1432 C C . HIS A 1 178 ? -1.184 -7.105 -4.379 1.00 94.50 178 HIS A C 1
ATOM 1434 O O . HIS A 1 178 ? -1.484 -5.997 -3.951 1.00 94.50 178 HIS A O 1
ATOM 1440 N N . TRP A 1 179 ? -1.360 -7.405 -5.663 1.00 94.88 179 TRP A N 1
ATOM 1441 C CA . TRP A 1 179 ? -1.798 -6.426 -6.664 1.00 94.88 179 TRP A CA 1
ATOM 1442 C C . TRP A 1 179 ? -3.190 -5.820 -6.396 1.00 94.88 179 TRP A C 1
ATOM 1444 O O . TRP A 1 179 ? -3.440 -4.692 -6.793 1.00 94.88 179 TRP A O 1
ATOM 1454 N N . GLY A 1 180 ? -4.055 -6.496 -5.630 1.00 91.44 180 GLY A N 1
ATOM 1455 C CA . GLY A 1 180 ? -5.308 -5.922 -5.121 1.00 91.44 180 GLY A CA 1
ATOM 1456 C C . GLY A 1 180 ? -5.129 -4.780 -4.102 1.00 91.44 180 GLY A C 1
ATOM 1457 O O . GLY A 1 180 ? -6.061 -4.016 -3.891 1.00 91.44 180 GLY A O 1
ATOM 1458 N N . ASN A 1 181 ? -3.935 -4.644 -3.507 1.00 94.44 181 ASN A N 1
ATOM 1459 C CA . ASN A 1 181 ? -3.582 -3.619 -2.513 1.00 94.44 181 ASN A CA 1
ATOM 1460 C C . ASN A 1 181 ? -2.711 -2.494 -3.104 1.00 94.44 181 ASN A C 1
ATOM 1462 O O . ASN A 1 181 ? -2.147 -1.673 -2.381 1.00 94.44 181 ASN A O 1
ATOM 1466 N N . ILE A 1 182 ? -2.596 -2.453 -4.434 1.00 96.25 182 ILE A N 1
ATOM 1467 C CA . ILE A 1 182 ? -1.899 -1.408 -5.181 1.00 96.25 182 ILE A CA 1
ATOM 1468 C C . ILE A 1 182 ? -2.942 -0.715 -6.048 1.00 96.25 182 ILE A C 1
ATOM 1470 O O . ILE A 1 182 ? -3.388 -1.279 -7.039 1.00 96.25 182 ILE A O 1
ATOM 1474 N N . MET A 1 183 ? -3.337 0.497 -5.682 1.00 94.00 183 MET A N 1
ATOM 1475 C CA . MET A 1 183 ? -4.291 1.296 -6.447 1.00 94.00 183 MET A CA 1
ATOM 1476 C C . MET A 1 183 ? -3.562 2.117 -7.508 1.00 94.00 183 MET A C 1
ATOM 1478 O O . MET A 1 183 ? -2.505 2.693 -7.237 1.00 94.00 183 MET A O 1
ATOM 1482 N N . VAL A 1 184 ? -4.149 2.198 -8.699 1.00 93.31 184 VAL A N 1
ATOM 1483 C CA . VAL A 1 184 ? -3.661 2.985 -9.834 1.00 93.31 184 VAL A CA 1
ATOM 1484 C C . VAL A 1 184 ? -4.713 4.022 -10.212 1.00 93.31 184 VAL A C 1
ATOM 1486 O O . VAL A 1 184 ? -5.878 3.685 -10.425 1.00 93.31 184 VAL A O 1
ATOM 1489 N N . THR A 1 185 ? -4.299 5.284 -10.304 1.00 90.12 185 THR A N 1
ATOM 1490 C CA . THR A 1 185 ? -5.160 6.405 -10.709 1.00 90.12 185 THR A CA 1
ATOM 1491 C C . THR A 1 185 ? -4.521 7.167 -11.864 1.00 90.12 185 THR A C 1
ATOM 1493 O O . THR A 1 185 ? -3.336 7.503 -11.801 1.00 90.12 185 THR A O 1
ATOM 1496 N N . ASP A 1 186 ? -5.310 7.498 -12.884 1.00 88.75 186 ASP A N 1
ATOM 1497 C CA . ASP A 1 186 ? -4.908 8.437 -13.930 1.00 88.75 186 ASP A CA 1
ATOM 1498 C C . ASP A 1 186 ? -4.824 9.862 -13.364 1.00 88.75 186 ASP A C 1
ATOM 1500 O O . ASP A 1 186 ? -5.794 10.397 -12.833 1.00 88.75 186 ASP A O 1
ATOM 1504 N N . GLN A 1 187 ? -3.669 10.509 -13.501 1.00 81.75 187 GLN A N 1
ATOM 1505 C CA . GLN A 1 187 ? -3.408 11.867 -12.996 1.00 81.75 187 GLN A CA 1
ATOM 1506 C C . GLN A 1 187 ? -3.204 12.894 -14.122 1.00 81.75 187 GLN A C 1
ATOM 1508 O O . GLN A 1 187 ? -2.655 13.975 -13.902 1.00 81.75 187 GLN A O 1
ATOM 1513 N N . MET A 1 188 ? -3.667 12.588 -15.342 1.00 75.31 188 MET A N 1
ATOM 1514 C CA . MET A 1 188 ? -3.516 13.461 -16.516 1.00 75.31 188 MET A CA 1
ATOM 1515 C C . MET A 1 188 ? -4.104 14.864 -16.285 1.00 75.31 188 MET A C 1
ATOM 1517 O O . MET A 1 188 ? -3.549 15.864 -16.737 1.00 75.31 188 MET A O 1
ATOM 1521 N N . GLU A 1 189 ? -5.209 14.958 -15.545 1.00 67.12 189 GLU A N 1
ATOM 1522 C CA . GLU A 1 189 ? -5.839 16.238 -15.210 1.00 67.12 189 GLU A CA 1
ATOM 1523 C C . GLU A 1 189 ? -5.012 17.080 -14.222 1.00 67.12 189 GLU A C 1
ATOM 1525 O O . GLU A 1 189 ? -4.896 18.294 -14.408 1.00 67.12 189 GLU A O 1
ATOM 1530 N N . GLU A 1 190 ? -4.380 16.460 -13.216 1.00 69.00 190 GLU A N 1
ATOM 1531 C CA . GLU A 1 190 ? -3.486 17.156 -12.273 1.00 69.00 190 GLU A CA 1
ATOM 1532 C C . GLU A 1 190 ? -2.230 17.687 -12.978 1.00 69.00 190 GLU A C 1
ATOM 1534 O O . GLU A 1 190 ? -1.762 18.792 -12.687 1.00 69.00 190 GLU A O 1
ATOM 1539 N N . ILE A 1 191 ? -1.707 16.921 -13.943 1.00 70.31 191 ILE A N 1
ATOM 1540 C CA . ILE A 1 191 ? -0.581 17.328 -14.793 1.00 70.31 191 ILE A CA 1
ATOM 1541 C C . ILE A 1 191 ? -0.972 18.546 -15.637 1.00 70.31 191 ILE A C 1
ATOM 1543 O O . ILE A 1 191 ? -0.270 19.559 -15.628 1.00 70.31 191 ILE A O 1
ATOM 1547 N N . ASN A 1 192 ? -2.112 18.475 -16.329 1.00 66.12 192 ASN A N 1
ATOM 1548 C CA . ASN A 1 192 ? -2.587 19.541 -17.216 1.00 66.12 192 ASN A CA 1
ATOM 1549 C C . ASN A 1 192 ? -2.936 20.838 -16.470 1.00 66.12 192 ASN A C 1
ATOM 1551 O O . ASN A 1 192 ? -2.833 21.920 -17.045 1.00 66.12 192 ASN A O 1
ATOM 1555 N N . SER A 1 193 ? -3.314 20.740 -15.193 1.00 64.94 193 SER A N 1
ATOM 1556 C CA . SER A 1 193 ? -3.629 21.897 -14.346 1.00 64.94 193 SER A CA 1
ATOM 1557 C C . SER A 1 193 ? -2.379 22.642 -13.849 1.00 64.94 193 SER A C 1
ATOM 1559 O O . SER A 1 193 ? -2.498 23.718 -13.272 1.00 64.94 193 SER A O 1
ATOM 1561 N N . GLY A 1 194 ? -1.170 22.101 -14.062 1.00 61.69 194 GLY A N 1
ATOM 1562 C CA . GLY A 1 194 ? 0.098 22.686 -13.598 1.00 61.69 194 GLY A CA 1
ATOM 1563 C C . GLY A 1 194 ? 0.383 22.498 -12.100 1.00 61.69 194 GLY A C 1
ATOM 1564 O O . GLY A 1 194 ? 1.496 22.770 -11.642 1.00 61.69 194 GLY A O 1
ATOM 1565 N N . ASP A 1 195 ? -0.583 21.966 -11.350 1.00 63.81 195 ASP A N 1
ATOM 1566 C CA . ASP A 1 195 ? -0.505 21.717 -9.910 1.00 63.81 195 ASP A CA 1
ATOM 1567 C C . ASP A 1 195 ? 0.604 20.728 -9.545 1.00 63.81 195 ASP A C 1
ATOM 1569 O O . ASP A 1 195 ? 1.295 20.914 -8.539 1.00 63.81 195 ASP A O 1
ATOM 1573 N N . LEU A 1 196 ? 0.821 19.696 -10.369 1.00 64.62 196 LEU A N 1
ATOM 1574 C CA . LEU A 1 196 ? 1.892 18.728 -10.134 1.00 64.62 196 LEU A CA 1
ATOM 1575 C C . LEU A 1 196 ? 3.273 19.391 -10.228 1.00 64.62 196 LEU A C 1
ATOM 1577 O O . LEU A 1 196 ? 4.115 19.196 -9.354 1.00 64.62 196 LEU A O 1
ATOM 1581 N N . LEU A 1 197 ? 3.493 20.233 -11.242 1.00 62.44 197 LEU A N 1
ATOM 1582 C CA . LEU A 1 197 ? 4.774 20.908 -11.445 1.00 62.44 197 LEU A CA 1
ATOM 1583 C C . LEU A 1 197 ? 5.083 21.886 -10.299 1.00 62.44 197 LEU A C 1
ATOM 1585 O O . LEU A 1 197 ? 6.224 21.934 -9.839 1.00 62.44 197 LEU A O 1
ATOM 1589 N N . HIS A 1 198 ? 4.071 22.601 -9.791 1.00 59.34 198 HIS A N 1
ATOM 1590 C CA . HIS A 1 198 ? 4.181 23.512 -8.643 1.00 59.34 198 HIS A CA 1
ATOM 1591 C C . HIS A 1 198 ? 4.446 22.773 -7.316 1.00 59.34 198 HIS A C 1
ATOM 1593 O O . HIS A 1 198 ? 5.288 23.194 -6.514 1.00 59.34 198 HIS A O 1
ATOM 1599 N N . LYS A 1 199 ? 3.774 21.634 -7.089 1.00 60.75 199 LYS A N 1
ATOM 1600 C CA . LYS A 1 199 ? 4.029 20.747 -5.940 1.00 60.75 199 LYS A CA 1
ATOM 1601 C C . LYS A 1 199 ? 5.452 20.180 -5.968 1.00 60.75 199 LYS A C 1
ATOM 1603 O O . LYS A 1 199 ? 6.075 20.133 -4.916 1.00 60.75 199 LYS A O 1
ATOM 1608 N N . LEU A 1 200 ? 5.983 19.811 -7.139 1.00 61.66 200 LEU A N 1
ATOM 1609 C CA . LEU A 1 200 ? 7.339 19.257 -7.280 1.00 61.66 200 LEU A CA 1
ATOM 1610 C C . LEU A 1 200 ? 8.447 20.320 -7.128 1.00 61.66 200 LEU A C 1
ATOM 1612 O O . LEU A 1 200 ? 9.484 20.037 -6.534 1.00 61.66 200 LEU A O 1
ATOM 1616 N N . THR A 1 201 ? 8.238 21.554 -7.603 1.00 55.16 201 THR A N 1
ATOM 1617 C CA . THR A 1 201 ? 9.241 22.640 -7.502 1.00 55.16 201 THR A CA 1
ATOM 1618 C C . THR A 1 201 ? 9.338 23.273 -6.115 1.00 55.16 201 THR A C 1
ATOM 1620 O O . THR A 1 201 ? 10.421 23.706 -5.725 1.00 55.16 201 THR A O 1
ATOM 1623 N N . THR A 1 202 ? 8.255 23.293 -5.335 1.00 52.88 202 THR A N 1
ATOM 1624 C CA . THR A 1 202 ? 8.264 23.893 -3.986 1.00 52.88 202 THR A CA 1
ATOM 1625 C C . THR A 1 202 ? 9.137 23.090 -3.003 1.00 52.88 202 THR A C 1
ATOM 1627 O O . THR A 1 202 ? 9.735 23.668 -2.095 1.00 52.88 202 THR A O 1
ATOM 1630 N N . VAL A 1 203 ? 9.299 21.774 -3.213 1.00 52.31 203 VAL A N 1
ATOM 1631 C CA . VAL A 1 203 ? 10.113 20.896 -2.342 1.00 52.31 203 VAL A CA 1
ATOM 1632 C C . VAL A 1 203 ? 11.619 20.998 -2.620 1.00 52.31 203 VAL A C 1
ATOM 1634 O O . VAL A 1 203 ? 12.424 20.617 -1.777 1.00 52.31 203 VAL A O 1
ATOM 1637 N N . ALA A 1 204 ? 12.031 21.584 -3.751 1.00 48.81 204 ALA A N 1
ATOM 1638 C CA . ALA A 1 204 ? 13.440 21.716 -4.146 1.00 48.81 204 ALA A CA 1
ATOM 1639 C C . ALA A 1 204 ? 14.258 22.714 -3.286 1.00 48.81 204 ALA A C 1
ATOM 1641 O O . ALA A 1 204 ? 15.417 22.986 -3.587 1.00 48.81 204 ALA A O 1
ATOM 1642 N N . SER A 1 205 ? 13.661 23.268 -2.223 1.00 52.75 205 SER A N 1
ATOM 1643 C CA . SER A 1 205 ? 14.294 24.226 -1.300 1.00 52.75 205 SER A CA 1
ATOM 1644 C C . SER A 1 205 ? 14.842 23.581 -0.010 1.00 52.75 205 SER A C 1
ATOM 1646 O O . SER A 1 205 ? 15.302 24.296 0.877 1.00 52.75 205 SER A O 1
ATOM 1648 N N . SER A 1 206 ? 14.786 22.249 0.112 1.00 56.97 206 SER A N 1
ATOM 1649 C CA . SER A 1 206 ? 15.309 21.455 1.237 1.00 56.97 206 SER A CA 1
ATOM 1650 C C . SER A 1 206 ? 16.294 20.389 0.728 1.00 56.97 206 SER A C 1
ATOM 1652 O O . SER A 1 206 ? 16.235 20.027 -0.447 1.00 56.97 206 SER A O 1
ATOM 1654 N N . GLU A 1 207 ? 17.200 19.888 1.578 1.00 66.50 207 GLU A N 1
ATOM 1655 C CA . GLU A 1 207 ? 18.017 18.700 1.269 1.00 66.50 207 GLU A CA 1
ATOM 1656 C C . GLU A 1 207 ? 17.086 17.485 1.111 1.00 66.50 207 GLU A C 1
ATOM 1658 O O . GLU A 1 207 ? 16.734 16.820 2.084 1.00 66.50 207 GLU A O 1
ATOM 1663 N N . LEU A 1 208 ? 16.630 17.233 -0.119 1.00 68.19 208 LEU A N 1
ATOM 1664 C CA . LEU A 1 208 ? 15.773 16.098 -0.452 1.00 68.19 208 LEU A CA 1
ATOM 1665 C C . LEU A 1 208 ? 16.523 14.780 -0.237 1.00 68.19 208 LEU A C 1
ATOM 1667 O O . LEU A 1 208 ? 17.694 14.650 -0.604 1.00 68.19 208 LEU A O 1
ATOM 1671 N N . SER A 1 209 ? 15.831 13.777 0.308 1.00 83.44 209 SER A N 1
ATOM 1672 C CA . SER A 1 209 ? 16.360 12.414 0.331 1.00 83.44 209 SER A CA 1
ATOM 1673 C C . SER A 1 209 ? 16.486 11.871 -1.101 1.00 83.44 209 SER A C 1
ATOM 1675 O O . SER A 1 209 ? 15.780 12.306 -2.015 1.00 83.44 209 SER A O 1
ATOM 1677 N N . LEU A 1 210 ? 17.345 10.863 -1.307 1.00 82.88 210 LEU A N 1
ATOM 1678 C CA . LEU A 1 210 ? 17.432 10.162 -2.597 1.00 82.88 210 LEU A CA 1
ATOM 1679 C C . LEU A 1 210 ? 16.057 9.628 -3.037 1.00 82.88 210 LEU A C 1
ATOM 1681 O O . LEU A 1 210 ? 15.730 9.650 -4.219 1.00 82.88 210 LEU A O 1
ATOM 1685 N N . VAL A 1 211 ? 15.243 9.153 -2.089 1.00 85.31 211 VAL A N 1
ATOM 1686 C CA . VAL A 1 211 ? 13.905 8.622 -2.377 1.00 85.31 211 VAL A CA 1
ATOM 1687 C C . VAL A 1 211 ? 12.980 9.725 -2.896 1.00 85.31 211 VAL A C 1
ATOM 1689 O O . VAL A 1 211 ? 12.258 9.499 -3.869 1.00 85.31 211 VAL A O 1
ATOM 1692 N N . ASP A 1 212 ? 13.040 10.924 -2.312 1.00 82.31 212 ASP A N 1
ATOM 1693 C CA . ASP A 1 212 ? 12.222 12.063 -2.740 1.00 82.31 212 ASP A CA 1
ATOM 1694 C C . ASP A 1 212 ? 12.597 12.552 -4.141 1.00 82.31 212 ASP A C 1
ATOM 1696 O O . ASP A 1 212 ? 11.713 12.813 -4.961 1.00 82.31 212 ASP A O 1
ATOM 1700 N N . GLU A 1 213 ? 13.898 12.621 -4.442 1.00 83.19 213 GLU A N 1
ATOM 1701 C CA . GLU A 1 213 ? 14.387 12.981 -5.775 1.00 83.19 213 GLU A CA 1
ATOM 1702 C C . GLU A 1 213 ? 13.883 11.984 -6.828 1.00 83.19 213 GLU A C 1
ATOM 1704 O O . GLU A 1 213 ? 13.277 12.376 -7.829 1.00 83.19 213 GLU A O 1
ATOM 1709 N N . MET A 1 214 ? 14.056 10.682 -6.581 1.00 85.56 214 MET A N 1
ATOM 1710 C CA . MET A 1 214 ? 13.619 9.643 -7.518 1.00 85.56 214 MET A CA 1
ATOM 1711 C C . MET A 1 214 ? 12.100 9.617 -7.681 1.00 85.56 214 MET A C 1
ATOM 1713 O O . MET A 1 214 ? 11.599 9.437 -8.790 1.00 85.56 214 MET A O 1
ATOM 1717 N N . ARG A 1 215 ? 11.342 9.840 -6.605 1.00 85.00 215 ARG A N 1
ATOM 1718 C CA . ARG A 1 215 ? 9.882 9.932 -6.678 1.00 85.00 215 ARG A CA 1
ATOM 1719 C C . ARG A 1 215 ? 9.425 11.111 -7.526 1.00 85.00 215 ARG A C 1
ATOM 1721 O O . ARG A 1 215 ? 8.529 10.942 -8.350 1.00 85.00 215 ARG A O 1
ATOM 1728 N N . SER A 1 216 ? 10.025 12.284 -7.329 1.00 82.62 216 SER A N 1
ATOM 1729 C CA . SER A 1 216 ? 9.734 13.480 -8.126 1.00 82.62 216 SER A CA 1
ATOM 1730 C C . SER A 1 216 ? 9.907 13.193 -9.618 1.00 82.62 216 SER A C 1
ATOM 1732 O O . SER A 1 216 ? 9.029 13.492 -10.429 1.00 82.62 216 SER A O 1
ATOM 1734 N N . VAL A 1 217 ? 10.988 12.494 -9.966 1.00 83.19 217 VAL A N 1
ATOM 1735 C CA . VAL A 1 217 ? 11.284 12.073 -11.339 1.00 83.19 217 VAL A CA 1
ATOM 1736 C C . VAL A 1 217 ? 10.211 11.126 -11.875 1.00 83.19 217 VAL A C 1
ATOM 1738 O O . VAL A 1 217 ? 9.687 11.371 -12.962 1.00 83.19 217 VAL A O 1
ATOM 1741 N N . LEU A 1 218 ? 9.839 10.089 -11.119 1.00 85.12 218 LEU A N 1
ATOM 1742 C CA . LEU A 1 218 ? 8.804 9.133 -11.529 1.00 85.12 218 LEU A CA 1
ATOM 1743 C C . LEU A 1 218 ? 7.464 9.829 -11.785 1.00 85.12 218 LEU A C 1
ATOM 1745 O O . LEU A 1 218 ? 6.865 9.640 -12.840 1.00 85.12 218 LEU A O 1
ATOM 1749 N N . LEU A 1 219 ? 7.024 10.682 -10.857 1.00 82.50 219 LEU A N 1
ATOM 1750 C CA . LEU A 1 219 ? 5.759 11.405 -10.983 1.00 82.50 219 LEU A CA 1
ATOM 1751 C C . LEU A 1 219 ? 5.781 12.417 -12.133 1.00 82.50 219 LEU A C 1
ATOM 1753 O O . LEU A 1 219 ? 4.776 12.571 -12.815 1.00 82.50 219 LEU A O 1
ATOM 1757 N N . SER A 1 220 ? 6.919 13.063 -12.403 1.00 79.88 220 SER A N 1
ATOM 1758 C CA . SER A 1 220 ? 7.040 14.027 -13.508 1.00 79.88 220 SER A CA 1
ATOM 1759 C C . SER A 1 220 ? 6.899 13.405 -14.905 1.00 79.88 220 SER A C 1
ATOM 1761 O O . SER A 1 220 ? 6.642 14.122 -15.871 1.00 79.88 220 SER A O 1
ATOM 1763 N N . ARG A 1 221 ? 7.076 12.082 -15.024 1.00 79.06 221 ARG A N 1
ATOM 1764 C CA . ARG A 1 221 ? 7.050 11.342 -16.297 1.00 79.06 221 ARG A CA 1
ATOM 1765 C C . ARG A 1 221 ? 5.885 10.363 -16.414 1.00 79.06 221 ARG A C 1
ATOM 1767 O O . ARG A 1 221 ? 5.694 9.788 -17.480 1.00 79.06 221 ARG A O 1
ATOM 1774 N N . SER A 1 222 ? 5.149 10.150 -15.329 1.00 86.00 222 SER A N 1
ATOM 1775 C CA . SER A 1 222 ? 4.083 9.160 -15.246 1.00 86.00 222 SER A CA 1
ATOM 1776 C C . SER A 1 222 ? 2.723 9.835 -15.293 1.00 86.00 222 SER A C 1
ATOM 1778 O O . SER A 1 222 ? 2.418 10.695 -14.469 1.00 86.00 222 SER A O 1
ATOM 1780 N N . THR A 1 223 ? 1.855 9.377 -16.186 1.00 89.00 223 THR A N 1
ATOM 1781 C CA . THR A 1 223 ? 0.430 9.739 -16.168 1.00 89.00 223 THR A CA 1
ATOM 1782 C C . THR A 1 223 ? -0.350 8.970 -15.107 1.00 89.00 223 THR A C 1
ATOM 1784 O O . THR A 1 223 ? -1.525 9.256 -14.898 1.00 89.00 223 THR A O 1
ATOM 1787 N N . LEU A 1 224 ? 0.305 8.026 -14.424 1.00 91.44 224 LEU A N 1
ATOM 1788 C CA . LEU A 1 224 ? -0.267 7.166 -13.395 1.00 91.44 224 LEU A CA 1
ATOM 1789 C C . LEU A 1 224 ? 0.279 7.502 -12.012 1.00 91.44 224 LEU A C 1
ATOM 1791 O O . LEU A 1 224 ? 1.488 7.712 -11.852 1.00 91.44 224 LEU A O 1
ATOM 1795 N N . LYS A 1 225 ? -0.598 7.443 -11.015 1.00 92.00 225 LYS A N 1
ATOM 1796 C CA . LYS A 1 225 ? -0.282 7.542 -9.592 1.00 92.00 225 LYS A CA 1
ATOM 1797 C C . LYS A 1 225 ? -0.537 6.206 -8.905 1.00 92.00 225 LYS A C 1
ATOM 1799 O O . LYS A 1 225 ? -1.628 5.654 -9.032 1.00 92.00 225 LYS A O 1
ATOM 1804 N N . VAL A 1 226 ? 0.442 5.728 -8.139 1.00 94.81 226 VAL A N 1
ATOM 1805 C CA . VAL A 1 226 ? 0.297 4.546 -7.278 1.00 94.81 226 VAL A CA 1
ATOM 1806 C C . VAL A 1 226 ? -0.076 4.948 -5.853 1.00 94.81 226 VAL A C 1
ATOM 1808 O O . VAL A 1 226 ? 0.526 5.862 -5.288 1.00 94.81 226 VAL A O 1
ATOM 1811 N N . THR A 1 227 ? -1.036 4.234 -5.262 1.00 95.31 227 THR A N 1
ATOM 1812 C CA . THR A 1 227 ? -1.414 4.361 -3.846 1.00 95.31 227 THR A CA 1
ATOM 1813 C C . THR A 1 227 ? -1.510 2.980 -3.199 1.00 95.31 227 THR A C 1
ATOM 1815 O O . THR A 1 227 ? -2.247 2.122 -3.674 1.00 95.31 227 THR A O 1
ATOM 1818 N N . LEU A 1 228 ? -0.763 2.754 -2.121 1.00 96.75 228 LEU A N 1
ATOM 1819 C CA . LEU A 1 228 ? -0.781 1.520 -1.341 1.00 96.75 228 LEU A CA 1
ATOM 1820 C C . LEU A 1 228 ? -1.906 1.571 -0.306 1.00 96.75 228 LEU A C 1
ATOM 1822 O O . LEU A 1 228 ? -2.127 2.611 0.325 1.00 96.75 228 LEU A O 1
ATOM 1826 N N . ILE A 1 229 ? -2.603 0.449 -0.139 1.00 94.00 229 ILE A N 1
ATOM 1827 C CA . ILE A 1 229 ? -3.739 0.303 0.776 1.00 94.00 229 ILE A CA 1
ATOM 1828 C C . ILE A 1 229 ? -3.634 -0.993 1.577 1.00 94.00 229 ILE A C 1
ATOM 1830 O O . ILE A 1 229 ? -2.827 -1.856 1.262 1.00 94.00 229 ILE A O 1
ATOM 1834 N N . ASP A 1 230 ? -4.524 -1.135 2.558 1.00 91.69 230 ASP A N 1
ATOM 1835 C CA . ASP A 1 230 ? -4.700 -2.345 3.362 1.00 91.69 230 ASP A CA 1
ATOM 1836 C C . ASP A 1 230 ? -3.459 -2.721 4.188 1.00 91.69 230 ASP A C 1
ATOM 1838 O O . ASP A 1 230 ? -2.595 -3.508 3.801 1.00 91.69 230 ASP A O 1
ATOM 1842 N N . PHE A 1 231 ? -3.393 -2.144 5.387 1.00 94.06 231 PHE A N 1
ATOM 1843 C CA . PHE A 1 231 ? -2.291 -2.362 6.320 1.00 94.06 231 PHE A CA 1
ATOM 1844 C C . PHE A 1 231 ? -2.651 -3.347 7.434 1.00 94.06 231 PHE A C 1
ATOM 1846 O O . PHE A 1 231 ? -1.992 -3.356 8.474 1.00 94.06 231 PHE A O 1
ATOM 1853 N N . THR A 1 232 ? -3.680 -4.181 7.233 1.00 90.38 232 THR A N 1
ATOM 1854 C CA . THR A 1 232 ? -4.182 -5.112 8.253 1.00 90.38 232 THR A CA 1
ATOM 1855 C C . THR A 1 232 ? -3.114 -6.116 8.703 1.00 90.38 232 THR A C 1
ATOM 1857 O O . THR A 1 232 ? -3.105 -6.502 9.867 1.00 90.38 232 THR A O 1
ATOM 1860 N N . LEU A 1 233 ? -2.183 -6.527 7.831 1.00 92.19 233 LEU A N 1
ATOM 1861 C CA . LEU A 1 233 ? -1.095 -7.463 8.177 1.00 92.19 233 LEU A CA 1
ATOM 1862 C C . LEU A 1 233 ? 0.269 -6.789 8.392 1.00 92.19 233 LEU A C 1
ATOM 1864 O O . LEU A 1 233 ? 1.263 -7.474 8.653 1.00 92.19 233 LEU A O 1
ATOM 1868 N N . SER A 1 234 ? 0.325 -5.462 8.284 1.00 95.88 234 SER A N 1
ATOM 1869 C CA . SER A 1 234 ? 1.570 -4.700 8.272 1.00 95.88 234 SER A CA 1
ATOM 1870 C C . SER A 1 234 ? 2.302 -4.713 9.615 1.00 95.88 234 SER A C 1
ATOM 1872 O O . SER A 1 234 ? 1.777 -5.084 10.669 1.00 95.88 234 SER A O 1
ATOM 1874 N N . ARG A 1 235 ? 3.556 -4.263 9.572 1.00 96.38 235 ARG A N 1
ATOM 1875 C CA . ARG A 1 235 ? 4.394 -3.990 10.739 1.00 96.38 235 ARG A CA 1
ATOM 1876 C C . ARG A 1 235 ? 5.064 -2.634 10.590 1.00 96.38 235 ARG A C 1
ATOM 1878 O O . ARG A 1 235 ? 5.592 -2.327 9.528 1.00 96.38 235 ARG A O 1
ATOM 1885 N N . ALA A 1 236 ? 5.111 -1.856 11.663 1.00 97.50 236 ALA A N 1
ATOM 1886 C CA . ALA A 1 236 ? 5.843 -0.597 11.723 1.00 97.50 236 ALA A CA 1
ATOM 1887 C C . ALA A 1 236 ? 6.335 -0.307 13.146 1.00 97.50 236 ALA A C 1
ATOM 1889 O O . ALA A 1 236 ? 5.798 -0.818 14.128 1.00 97.50 236 ALA A O 1
ATOM 1890 N N . SER A 1 237 ? 7.362 0.526 13.249 1.00 96.50 237 SER A N 1
ATOM 1891 C CA . SER A 1 237 ? 7.821 1.131 14.493 1.00 96.50 237 SER A CA 1
ATOM 1892 C C . SER A 1 237 ? 7.236 2.537 14.587 1.00 96.50 237 SER A C 1
ATOM 1894 O O . SER A 1 237 ? 7.357 3.318 13.642 1.00 96.50 237 SER A O 1
ATOM 1896 N N . ASP A 1 238 ? 6.614 2.863 15.715 1.00 92.62 238 ASP A N 1
ATOM 1897 C CA . ASP A 1 238 ? 6.166 4.223 15.986 1.00 92.62 238 ASP A CA 1
ATOM 1898 C C . ASP A 1 238 ? 7.354 5.134 16.380 1.00 92.62 238 ASP A C 1
ATOM 1900 O O . ASP A 1 238 ? 8.432 4.644 16.743 1.00 92.62 238 ASP A O 1
ATOM 1904 N N . PRO A 1 239 ? 7.193 6.470 16.323 1.00 90.31 239 PRO A N 1
ATOM 1905 C CA . PRO A 1 239 ? 8.259 7.408 16.682 1.00 90.31 239 PRO A CA 1
ATOM 1906 C C . PRO A 1 239 ? 8.666 7.369 18.164 1.00 90.31 239 PRO A C 1
ATOM 1908 O O . PRO A 1 239 ? 9.716 7.899 18.523 1.00 90.31 239 PRO A O 1
ATOM 1911 N N . GLU A 1 240 ? 7.851 6.761 19.031 1.00 89.69 240 GLU A N 1
ATOM 1912 C CA . GLU A 1 240 ? 8.120 6.585 20.462 1.00 89.69 240 GLU A CA 1
ATOM 1913 C C . GLU A 1 240 ? 8.900 5.284 20.753 1.00 89.69 240 GLU A C 1
ATOM 1915 O O . GLU A 1 240 ? 9.271 5.018 21.900 1.00 89.69 240 GLU A O 1
ATOM 1920 N N . GLY A 1 241 ? 9.200 4.490 19.718 1.00 84.88 241 GLY A N 1
ATOM 1921 C CA . GLY A 1 241 ? 9.947 3.235 19.797 1.00 84.88 241 GLY A CA 1
ATOM 1922 C C . GLY A 1 241 ? 9.088 1.995 20.061 1.00 84.88 241 GLY A C 1
ATOM 1923 O O . GLY A 1 241 ? 9.640 0.916 20.294 1.00 84.88 241 GLY A O 1
ATOM 1924 N N . GLY A 1 242 ? 7.759 2.119 20.044 1.00 90.88 242 GLY A N 1
ATOM 1925 C CA . GLY A 1 242 ? 6.838 0.987 20.053 1.00 90.88 242 GLY A CA 1
ATOM 1926 C C . GLY A 1 242 ? 6.798 0.277 18.700 1.00 90.88 242 GLY A C 1
ATOM 1927 O O . GLY A 1 242 ? 7.083 0.865 17.659 1.00 90.88 242 GLY A O 1
ATOM 1928 N N . VAL A 1 243 ? 6.462 -1.014 18.708 1.00 93.62 243 VAL A N 1
ATOM 1929 C CA . VAL A 1 243 ? 6.286 -1.806 17.482 1.00 93.62 243 VAL A CA 1
ATOM 1930 C C . VAL A 1 243 ? 4.829 -2.215 17.359 1.00 93.62 243 VAL A C 1
ATOM 1932 O O . VAL A 1 243 ? 4.296 -2.910 18.227 1.00 93.62 243 VAL A O 1
ATOM 1935 N N . ILE A 1 244 ? 4.211 -1.803 16.257 1.00 92.75 244 ILE A N 1
ATOM 1936 C CA . ILE A 1 244 ? 2.845 -2.139 15.874 1.00 92.75 244 ILE A CA 1
ATOM 1937 C C . ILE A 1 244 ? 2.940 -3.225 14.809 1.00 92.75 244 ILE A C 1
ATOM 1939 O O . ILE A 1 244 ? 3.592 -3.022 13.784 1.00 92.75 244 ILE A O 1
ATOM 1943 N N . HIS A 1 245 ? 2.335 -4.388 15.040 1.00 91.88 245 HIS A N 1
ATOM 1944 C CA . HIS A 1 245 ? 2.323 -5.451 14.042 1.00 91.88 245 HIS A CA 1
ATOM 1945 C C . HIS A 1 245 ? 1.176 -6.438 14.241 1.00 91.88 245 HIS A C 1
ATOM 1947 O O . HIS A 1 245 ? 0.758 -6.706 15.370 1.00 91.88 245 HIS A O 1
ATOM 1953 N N . THR A 1 246 ? 0.795 -7.082 13.143 1.00 85.81 246 THR A N 1
ATOM 1954 C CA . THR A 1 246 ? -0.100 -8.241 13.155 1.00 85.81 246 THR A CA 1
ATOM 1955 C C . THR A 1 246 ? 0.711 -9.532 13.222 1.00 85.81 246 THR A C 1
ATOM 1957 O O . THR A 1 246 ? 1.827 -9.635 12.694 1.00 85.81 246 THR A O 1
ATOM 1960 N N . ARG A 1 247 ? 0.191 -10.533 13.935 1.00 80.88 247 ARG A N 1
ATOM 1961 C CA . ARG A 1 247 ? 0.780 -11.877 13.974 1.00 80.88 247 ARG A CA 1
ATOM 1962 C C . ARG A 1 247 ? 0.221 -12.692 12.815 1.00 80.88 247 ARG A C 1
ATOM 1964 O O . ARG A 1 247 ? -0.985 -12.750 12.627 1.00 80.88 247 ARG A O 1
ATOM 1971 N N . MET A 1 248 ? 1.097 -13.356 12.067 1.00 81.88 248 MET A N 1
ATOM 1972 C CA . MET A 1 248 ? 0.705 -14.225 10.950 1.00 81.88 248 MET A CA 1
ATOM 1973 C C . MET A 1 248 ? 0.949 -15.697 11.306 1.00 81.88 248 MET A C 1
ATOM 1975 O O . MET A 1 248 ? 1.589 -16.442 10.562 1.00 81.88 248 MET A O 1
ATOM 1979 N N . ASP A 1 249 ? 0.508 -16.102 12.497 1.00 75.31 249 ASP A N 1
ATOM 1980 C CA . ASP A 1 249 ? 0.622 -17.471 13.014 1.00 75.31 249 ASP A CA 1
ATOM 1981 C C . ASP A 1 249 ? -0.535 -18.378 12.572 1.00 75.31 249 ASP A C 1
ATOM 1983 O O . ASP A 1 249 ? -0.372 -19.598 12.536 1.00 75.31 249 ASP A O 1
ATOM 1987 N N . HIS A 1 250 ? -1.668 -17.800 12.167 1.00 72.75 250 HIS A N 1
ATOM 1988 C CA . HIS A 1 250 ? -2.850 -18.572 11.806 1.00 72.75 250 HIS A CA 1
ATOM 1989 C C . HIS A 1 250 ? -2.595 -19.511 10.602 1.00 72.75 250 HIS A C 1
ATOM 1991 O O . HIS A 1 250 ? -2.200 -19.043 9.529 1.00 72.75 250 HIS A O 1
ATOM 1997 N N . PRO A 1 251 ? -2.851 -20.833 10.719 1.00 70.19 251 PRO A N 1
ATOM 1998 C CA . PRO A 1 251 ? -2.574 -21.800 9.652 1.00 70.19 251 PRO A CA 1
ATOM 1999 C C . PRO A 1 251 ? -3.291 -21.525 8.326 1.00 70.19 251 PRO A C 1
ATOM 2001 O O . PRO A 1 251 ? -2.818 -21.971 7.283 1.00 70.19 251 PRO A O 1
ATOM 2004 N N . GLU A 1 252 ? -4.417 -20.805 8.347 1.00 68.75 252 GLU A N 1
ATOM 2005 C CA . GLU A 1 252 ? -5.171 -20.465 7.129 1.00 68.75 252 GLU A CA 1
ATOM 2006 C C . GLU A 1 252 ? -4.375 -19.571 6.174 1.00 68.75 252 GLU A C 1
ATOM 2008 O O . GLU A 1 252 ? -4.503 -19.747 4.967 1.00 68.75 252 GLU A O 1
ATOM 2013 N N . PHE A 1 253 ? -3.470 -18.713 6.673 1.00 67.31 253 PHE A N 1
ATOM 2014 C CA . PHE A 1 253 ? -2.558 -17.946 5.805 1.00 67.31 253 PHE A CA 1
ATOM 2015 C C . PHE A 1 253 ? -1.685 -18.855 4.931 1.00 67.31 253 PHE A C 1
ATOM 2017 O O . PHE A 1 253 ? -1.206 -18.446 3.875 1.00 67.31 253 PHE A O 1
ATOM 2024 N N . TYR A 1 254 ? -1.476 -20.097 5.375 1.00 73.88 254 TYR A N 1
ATOM 2025 C CA . TYR A 1 254 ? -0.591 -21.067 4.745 1.00 73.88 254 TYR A CA 1
ATOM 2026 C C . TYR A 1 254 ? -1.348 -22.242 4.108 1.00 73.88 254 TYR A C 1
ATOM 2028 O O . TYR A 1 254 ? -0.732 -23.232 3.697 1.00 73.88 254 TYR A O 1
ATOM 2036 N N . ARG A 1 255 ? -2.684 -22.165 4.027 1.00 61.31 255 ARG A N 1
ATOM 2037 C CA . ARG A 1 255 ? -3.525 -23.219 3.456 1.00 61.31 255 ARG A CA 1
ATOM 2038 C C . ARG A 1 255 ? -3.832 -22.918 1.989 1.00 61.31 255 ARG A C 1
ATOM 2040 O O . ARG A 1 255 ? -4.329 -21.858 1.645 1.00 61.31 255 ARG A O 1
ATOM 2047 N N . GLY A 1 256 ? -3.575 -23.891 1.117 1.00 62.88 256 GLY A N 1
ATOM 2048 C CA . GLY A 1 256 ? -3.841 -23.789 -0.322 1.00 62.88 256 GLY A CA 1
ATOM 2049 C C . GLY A 1 256 ? -2.683 -24.323 -1.164 1.00 62.88 256 GLY A C 1
ATOM 2050 O O . GLY A 1 256 ? -1.666 -24.761 -0.625 1.00 62.88 256 GLY A O 1
ATOM 2051 N N . LYS A 1 257 ? -2.847 -24.338 -2.493 1.00 60.22 257 LYS A N 1
ATOM 2052 C CA . LYS A 1 257 ? -1.789 -24.632 -3.477 1.00 60.22 257 LYS A CA 1
ATOM 2053 C C . LYS A 1 257 ? -2.067 -23.871 -4.773 1.00 60.22 257 LYS A C 1
ATOM 2055 O O . LYS A 1 257 ? -3.219 -23.783 -5.180 1.00 60.22 257 LYS A O 1
ATOM 2060 N N . GLY A 1 258 ? -1.013 -23.408 -5.446 1.00 67.31 258 GLY A N 1
ATOM 2061 C CA . GLY A 1 258 ? -1.106 -22.821 -6.789 1.00 67.31 258 GLY A CA 1
ATOM 2062 C C . GLY A 1 258 ? -1.289 -21.301 -6.847 1.00 67.31 258 GLY A C 1
ATOM 2063 O O . GLY A 1 258 ? -1.405 -20.773 -7.947 1.00 67.31 258 GLY A O 1
ATOM 2064 N N . ASP A 1 259 ? -1.273 -20.603 -5.708 1.00 78.44 259 ASP A N 1
ATOM 2065 C CA . ASP A 1 259 ? -1.250 -19.137 -5.652 1.00 78.44 259 ASP A CA 1
ATOM 2066 C C . ASP A 1 259 ? 0.149 -18.647 -5.259 1.00 78.44 259 ASP A C 1
ATOM 2068 O O . ASP A 1 259 ? 0.683 -19.034 -4.220 1.00 78.44 259 ASP A O 1
ATOM 2072 N N . TYR A 1 260 ? 0.738 -17.768 -6.072 1.00 85.12 260 TYR A N 1
ATOM 2073 C CA . TYR A 1 260 ? 2.051 -17.203 -5.779 1.00 85.12 260 TYR A CA 1
ATOM 2074 C C . TYR A 1 260 ? 2.057 -16.331 -4.509 1.00 85.12 260 TYR A C 1
ATOM 2076 O O . TYR A 1 260 ? 3.085 -16.219 -3.845 1.00 85.12 260 TYR A O 1
ATOM 2084 N N . ARG A 1 261 ? 0.902 -15.783 -4.108 1.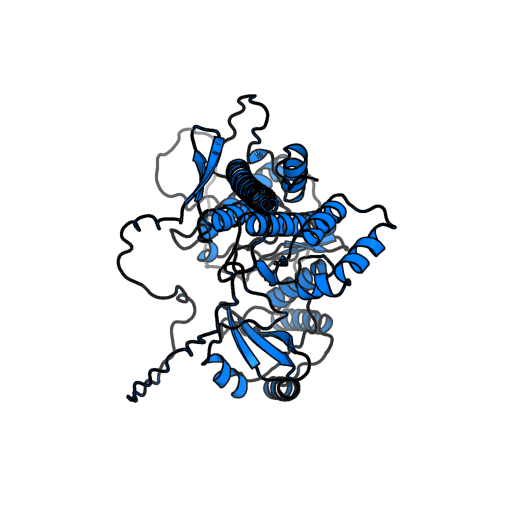00 87.31 261 ARG A N 1
ATOM 2085 C CA . ARG A 1 261 ? 0.718 -15.091 -2.820 1.00 87.31 261 ARG A CA 1
ATOM 2086 C C . ARG A 1 261 ? 1.097 -15.994 -1.640 1.00 87.31 261 ARG A C 1
ATOM 2088 O O . ARG A 1 261 ? 1.818 -15.575 -0.737 1.00 87.31 261 ARG A O 1
ATOM 2095 N N . LEU A 1 262 ? 0.682 -17.262 -1.688 1.00 86.88 262 LEU A N 1
ATOM 2096 C CA . LEU A 1 262 ? 0.986 -18.258 -0.660 1.00 86.88 262 LEU A CA 1
ATOM 2097 C C . LEU A 1 262 ? 2.490 -18.560 -0.577 1.00 86.88 262 LEU A C 1
ATOM 2099 O O . LEU A 1 262 ? 3.041 -18.712 0.516 1.00 86.88 262 LEU A O 1
ATOM 2103 N N . ASP A 1 263 ? 3.179 -18.612 -1.717 1.00 88.69 263 ASP A N 1
ATOM 2104 C CA . ASP A 1 263 ? 4.633 -18.793 -1.745 1.00 88.69 263 ASP A CA 1
ATOM 2105 C C . ASP A 1 263 ? 5.360 -17.613 -1.082 1.00 88.69 263 ASP A C 1
ATOM 2107 O O . ASP A 1 263 ? 6.345 -17.818 -0.364 1.00 88.69 263 ASP A O 1
ATOM 2111 N N . VAL A 1 264 ? 4.859 -16.385 -1.265 1.00 91.25 264 VAL A N 1
ATOM 2112 C CA . VAL A 1 264 ? 5.392 -15.190 -0.594 1.00 91.25 264 VAL A CA 1
ATOM 2113 C C . VAL A 1 264 ? 5.214 -15.298 0.920 1.00 91.25 264 VAL A C 1
ATOM 2115 O O . VAL A 1 264 ? 6.203 -15.153 1.638 1.00 91.25 264 VAL A O 1
ATOM 2118 N N . TYR A 1 265 ? 4.023 -15.655 1.419 1.00 91.25 265 TYR A N 1
ATOM 2119 C CA . TYR A 1 265 ? 3.803 -15.873 2.858 1.00 91.25 265 TYR A CA 1
ATOM 2120 C C . TYR A 1 265 ? 4.769 -16.900 3.454 1.00 91.25 265 TYR A C 1
ATOM 2122 O O . TYR A 1 265 ? 5.410 -16.646 4.477 1.00 91.25 265 TYR A O 1
ATOM 2130 N N . ASN A 1 266 ? 4.932 -18.045 2.788 1.00 88.94 266 ASN A N 1
ATOM 2131 C CA . ASN A 1 266 ? 5.861 -19.087 3.224 1.00 88.94 266 ASN A CA 1
ATOM 2132 C C . ASN A 1 266 ? 7.317 -18.595 3.247 1.00 88.94 266 ASN A C 1
ATOM 2134 O O . ASN A 1 266 ? 8.080 -18.921 4.165 1.00 88.94 266 ASN A O 1
ATOM 2138 N N . THR A 1 267 ? 7.710 -17.791 2.257 1.00 89.75 267 THR A N 1
ATOM 2139 C CA . THR A 1 267 ? 9.065 -17.234 2.166 1.00 89.75 267 THR A CA 1
ATOM 2140 C C . THR A 1 267 ? 9.310 -16.189 3.259 1.00 89.75 267 THR A C 1
ATOM 2142 O O . THR A 1 267 ? 10.370 -16.218 3.886 1.00 89.75 267 THR A O 1
ATOM 2145 N N . MET A 1 268 ? 8.328 -15.332 3.564 1.00 91.12 268 MET A N 1
ATOM 2146 C CA . MET A 1 268 ? 8.413 -14.361 4.664 1.00 91.12 268 MET A CA 1
ATOM 2147 C C . MET A 1 268 ? 8.578 -15.062 6.012 1.00 91.12 268 MET A C 1
ATOM 2149 O O . MET A 1 268 ? 9.523 -14.769 6.746 1.00 91.12 268 MET A O 1
ATOM 2153 N N . ARG A 1 269 ? 7.721 -16.052 6.299 1.00 88.19 269 ARG A N 1
ATOM 2154 C CA . ARG A 1 269 ? 7.807 -16.865 7.521 1.00 88.19 269 ARG A CA 1
ATOM 2155 C C . ARG A 1 269 ? 9.191 -17.499 7.672 1.00 88.19 269 ARG A C 1
ATOM 2157 O O . ARG A 1 269 ? 9.782 -17.461 8.748 1.00 88.19 269 ARG A O 1
ATOM 2164 N N . SER A 1 270 ? 9.726 -18.045 6.580 1.00 87.44 270 SER A N 1
ATOM 2165 C CA . SER A 1 270 ? 11.054 -18.667 6.561 1.00 87.44 270 SER A CA 1
ATOM 2166 C C . SER A 1 270 ? 12.181 -17.663 6.824 1.00 87.44 270 SER A C 1
ATOM 2168 O O . SER A 1 270 ? 13.124 -17.987 7.544 1.00 87.44 270 SER A O 1
ATOM 2170 N N . ALA A 1 271 ? 12.101 -16.453 6.264 1.00 86.75 271 ALA A N 1
ATOM 2171 C CA . ALA A 1 271 ? 13.118 -15.421 6.462 1.00 86.75 271 ALA A CA 1
ATOM 2172 C C . ALA A 1 271 ? 13.131 -14.880 7.897 1.00 86.75 271 ALA A C 1
ATOM 2174 O O . ALA A 1 271 ? 14.207 -14.748 8.477 1.00 86.75 271 ALA A O 1
ATOM 2175 N N . ILE A 1 272 ? 11.958 -14.645 8.490 1.00 86.88 272 ILE A N 1
ATOM 2176 C CA . ILE A 1 272 ? 11.847 -14.191 9.883 1.00 86.88 272 ILE A CA 1
ATOM 2177 C C . ILE A 1 272 ? 12.393 -15.264 10.835 1.00 86.88 272 ILE A C 1
ATOM 2179 O O . ILE A 1 272 ? 13.192 -14.955 11.714 1.00 86.88 272 ILE A O 1
ATOM 2183 N N . LEU A 1 273 ? 12.069 -16.543 10.609 1.00 85.12 273 LEU A N 1
ATOM 2184 C CA . LEU A 1 273 ? 12.642 -17.652 11.386 1.00 85.12 273 LEU A CA 1
ATOM 2185 C C . LEU A 1 273 ? 14.171 -17.701 11.316 1.00 85.12 273 LEU A C 1
ATOM 2187 O O . LEU A 1 273 ? 14.841 -17.858 12.338 1.00 85.12 273 LEU A O 1
ATOM 2191 N N . GLN A 1 274 ? 14.734 -17.554 10.115 1.00 82.06 274 GLN A N 1
ATOM 2192 C CA . GLN A 1 274 ? 16.185 -17.534 9.933 1.00 82.06 274 GLN A CA 1
ATOM 2193 C C . GLN A 1 274 ? 16.818 -16.347 10.663 1.00 82.06 274 GLN A C 1
ATOM 2195 O O . GLN A 1 274 ? 17.805 -16.532 11.375 1.00 82.06 274 GLN A O 1
ATOM 2200 N N . GLN A 1 275 ? 16.231 -15.155 10.552 1.00 80.75 275 GLN A N 1
ATOM 2201 C CA . GLN A 1 275 ? 16.706 -13.960 11.248 1.00 80.75 275 GLN A CA 1
ATOM 2202 C C . GLN A 1 275 ? 16.678 -14.139 12.773 1.00 80.75 275 GLN A C 1
ATOM 2204 O O . GLN A 1 275 ? 17.666 -13.827 13.441 1.00 80.75 275 GLN A O 1
ATOM 2209 N N . ASN A 1 276 ? 15.603 -14.713 13.317 1.00 77.81 276 ASN A N 1
ATOM 2210 C CA . ASN A 1 276 ? 15.474 -14.964 14.753 1.00 77.81 276 ASN A CA 1
ATOM 2211 C C . ASN A 1 276 ? 16.542 -15.949 15.249 1.00 77.81 276 ASN A C 1
ATOM 2213 O O . ASN A 1 276 ? 17.194 -15.691 16.259 1.00 77.81 276 ASN A O 1
ATOM 2217 N N . SER A 1 277 ? 16.811 -17.022 14.494 1.00 70.25 277 SER A N 1
ATOM 2218 C CA . SER A 1 277 ? 17.832 -18.018 14.857 1.00 70.25 277 SER A CA 1
ATOM 2219 C C . SER A 1 277 ? 19.257 -17.444 14.929 1.00 70.25 277 SER A C 1
ATOM 2221 O O . SER A 1 277 ? 20.044 -17.835 15.794 1.00 70.25 277 SER A O 1
ATOM 2223 N N . VAL A 1 278 ? 19.588 -16.475 14.066 1.00 63.88 278 VAL A N 1
ATOM 2224 C CA . VAL A 1 278 ? 20.891 -15.793 14.081 1.00 63.88 278 VAL A CA 1
ATOM 2225 C C . VAL A 1 278 ? 20.991 -14.863 15.292 1.00 63.88 278 VAL A C 1
ATOM 2227 O O . VAL A 1 278 ? 22.000 -14.894 16.001 1.00 63.88 278 VAL A O 1
ATOM 2230 N N . SER A 1 279 ? 19.937 -14.100 15.592 1.00 58.59 279 SER A N 1
ATOM 2231 C CA . SER A 1 279 ? 19.893 -13.173 16.732 1.00 58.59 279 SER A CA 1
ATOM 2232 C C . SER A 1 279 ? 20.011 -13.881 18.088 1.00 58.59 279 SER A C 1
ATOM 2234 O O . SER A 1 279 ? 20.759 -13.421 18.954 1.00 58.59 279 SER A O 1
ATOM 2236 N N . SER A 1 280 ? 19.365 -15.042 18.257 1.00 54.28 280 SER A N 1
ATOM 2237 C CA . SER A 1 280 ? 19.454 -15.854 19.482 1.00 54.28 280 SER A CA 1
ATOM 2238 C C . SER A 1 280 ? 20.851 -16.441 19.728 1.00 54.28 280 SER A C 1
ATOM 2240 O O . SER A 1 280 ? 21.215 -16.693 20.873 1.00 54.28 280 SER A O 1
ATOM 2242 N N . SER A 1 281 ? 21.667 -16.621 18.682 1.00 46.84 281 SER A N 1
ATOM 2243 C CA . SER A 1 281 ? 23.055 -17.095 18.817 1.00 46.84 281 SER A CA 1
ATOM 2244 C C . SER A 1 281 ? 24.062 -15.989 19.174 1.00 46.84 281 SER A C 1
ATOM 2246 O O . SER A 1 281 ? 25.154 -16.287 19.655 1.00 46.84 281 SER A O 1
ATOM 2248 N N . ALA A 1 282 ? 23.694 -14.716 18.976 1.00 44.50 282 ALA A N 1
ATOM 2249 C CA . ALA A 1 282 ? 24.574 -13.560 19.164 1.00 44.50 282 ALA A CA 1
ATOM 2250 C C . ALA A 1 282 ? 24.289 -12.742 20.442 1.00 44.50 282 ALA A C 1
ATOM 2252 O O . ALA A 1 282 ? 25.086 -11.871 20.787 1.00 44.50 282 ALA A O 1
ATOM 2253 N N . SER A 1 283 ? 23.192 -13.011 21.163 1.00 38.25 283 SER A N 1
ATOM 2254 C CA . SER A 1 283 ? 22.726 -12.158 22.269 1.00 38.25 283 SER A CA 1
ATOM 2255 C C . SER A 1 283 ? 22.350 -12.949 23.524 1.00 38.25 283 SER A C 1
ATOM 2257 O O . SER A 1 283 ? 21.184 -13.228 23.782 1.00 38.25 283 SER A O 1
ATOM 2259 N N . TYR A 1 284 ? 23.344 -13.240 24.366 1.00 30.67 284 TYR A N 1
ATOM 2260 C CA . TYR A 1 284 ? 23.132 -13.493 25.794 1.00 30.67 284 TYR A CA 1
ATOM 2261 C C . TYR A 1 284 ? 23.253 -12.150 26.531 1.00 30.67 284 TYR A C 1
ATOM 2263 O O . TYR A 1 284 ? 24.264 -11.901 27.171 1.00 30.67 284 TYR A O 1
ATOM 2271 N N . ASN A 1 285 ? 22.296 -11.232 26.344 1.00 29.84 285 ASN A N 1
ATOM 2272 C CA . ASN A 1 285 ? 22.078 -10.061 27.209 1.00 29.84 285 ASN A CA 1
ATOM 2273 C C . ASN A 1 285 ? 20.734 -9.384 26.878 1.00 29.84 285 ASN A C 1
ATOM 2275 O O . ASN A 1 285 ? 20.440 -9.080 25.727 1.00 29.84 285 ASN A O 1
ATOM 2279 N N . HIS A 1 286 ? 19.928 -9.172 27.918 1.00 35.44 286 HIS A N 1
ATOM 2280 C CA . HIS A 1 286 ? 18.576 -8.609 27.894 1.00 35.44 286 HIS A CA 1
ATOM 2281 C C . HIS A 1 286 ? 18.479 -7.192 27.298 1.00 35.44 286 HIS A C 1
ATOM 2283 O O . HIS A 1 286 ? 19.288 -6.331 27.631 1.00 35.44 286 HIS A O 1
ATOM 2289 N N . ASN A 1 287 ? 17.373 -6.921 26.593 1.00 28.52 287 ASN A N 1
ATOM 2290 C CA . ASN A 1 287 ? 16.503 -5.768 26.857 1.00 28.52 287 ASN A CA 1
ATOM 2291 C C . ASN A 1 287 ? 15.085 -6.038 26.322 1.00 28.52 287 ASN A C 1
ATOM 2293 O O . ASN A 1 287 ? 14.900 -6.397 25.166 1.00 28.52 287 ASN A O 1
ATOM 2297 N N . THR A 1 288 ? 14.084 -5.894 27.191 1.00 33.66 288 THR A N 1
ATOM 2298 C CA . THR A 1 288 ? 12.654 -6.032 26.880 1.00 33.66 288 THR A CA 1
ATOM 2299 C C . THR A 1 288 ? 12.135 -4.754 26.224 1.00 33.66 288 THR A C 1
ATOM 2301 O O . THR A 1 288 ? 11.861 -3.774 26.920 1.00 33.66 288 THR A O 1
ATOM 2304 N N . SER A 1 289 ? 11.991 -4.761 24.901 1.00 37.97 289 SER A N 1
ATOM 2305 C CA . SER A 1 289 ? 11.223 -3.744 24.174 1.00 37.97 289 SER A CA 1
ATOM 2306 C C . SER A 1 289 ? 9.726 -3.926 24.450 1.00 37.97 289 SER A C 1
ATOM 2308 O O . SER A 1 289 ? 9.247 -5.051 24.588 1.00 37.97 289 SER A O 1
ATOM 2310 N N . ARG A 1 290 ? 8.973 -2.823 24.546 1.00 43.16 290 ARG A N 1
ATOM 2311 C CA . ARG A 1 290 ? 7.505 -2.846 24.638 1.00 43.16 290 ARG A CA 1
ATOM 2312 C C . ARG A 1 290 ? 6.930 -3.288 23.286 1.00 43.16 290 ARG A C 1
ATOM 2314 O O . ARG A 1 290 ? 6.697 -2.456 22.417 1.00 43.16 290 ARG A O 1
ATOM 2321 N N . SER A 1 291 ? 6.738 -4.590 23.098 1.00 40.84 291 SER A N 1
ATOM 2322 C CA . SER A 1 291 ? 6.009 -5.155 21.959 1.00 40.84 291 SER A CA 1
ATOM 2323 C C . SER A 1 291 ? 4.532 -5.333 22.317 1.00 40.84 291 SER A C 1
ATOM 2325 O O . SER A 1 291 ? 4.194 -5.776 23.415 1.00 40.84 291 SER A O 1
ATOM 2327 N N . VAL A 1 292 ? 3.636 -4.968 21.399 1.00 45.34 292 VAL A N 1
ATOM 2328 C CA . VAL A 1 292 ? 2.196 -5.227 21.523 1.00 45.34 292 VAL A CA 1
ATOM 2329 C C . VAL A 1 292 ? 1.823 -6.233 20.440 1.00 45.34 292 VAL A C 1
ATOM 2331 O O . VAL A 1 292 ? 1.688 -5.874 19.277 1.00 45.34 292 VAL A O 1
ATOM 2334 N N . SER A 1 293 ? 1.685 -7.505 20.820 1.00 40.78 293 SER A N 1
ATOM 2335 C CA . SER A 1 293 ? 1.243 -8.591 19.935 1.00 40.78 293 SER A CA 1
ATOM 2336 C C . SER A 1 293 ? 0.312 -9.509 20.708 1.00 40.78 293 SER A C 1
ATOM 2338 O O . SER A 1 293 ? 0.760 -9.991 21.746 1.00 40.78 293 SER A O 1
ATOM 2340 N N . VAL A 1 294 ? -0.906 -9.812 20.242 1.00 42.12 294 VAL A N 1
ATOM 2341 C CA . VAL A 1 294 ? -1.675 -10.950 20.787 1.00 42.12 294 VAL A CA 1
ATOM 2342 C C . VAL A 1 294 ? -2.708 -11.467 19.781 1.00 42.12 294 VAL A C 1
ATOM 2344 O O . VAL A 1 294 ? -3.582 -10.721 19.361 1.00 42.12 294 VAL A O 1
ATOM 2347 N N . ASN A 1 295 ? -2.617 -12.765 19.482 1.00 32.84 295 ASN A N 1
ATOM 2348 C CA . ASN A 1 295 ? -3.710 -13.617 19.013 1.00 32.84 295 ASN A CA 1
ATOM 2349 C C . ASN A 1 295 ? -4.220 -14.403 20.245 1.00 32.84 295 ASN A C 1
ATOM 2351 O O . ASN A 1 295 ? -3.404 -14.769 21.099 1.00 32.84 295 ASN A O 1
ATOM 2355 N N . SER A 1 296 ? -5.531 -14.606 20.407 1.00 33.44 296 SER A N 1
ATOM 2356 C CA . SER A 1 296 ? -6.122 -15.233 21.603 1.00 33.44 296 SER A CA 1
ATOM 2357 C C . SER A 1 296 ? -6.017 -16.773 21.607 1.00 33.44 296 SER A C 1
ATOM 2359 O O . SER A 1 296 ? -5.941 -17.435 20.580 1.00 33.44 296 SER A O 1
ATOM 2361 N N . ASN A 1 297 ? -5.964 -17.324 22.822 1.00 31.30 297 ASN A N 1
ATOM 2362 C CA . ASN A 1 297 ? -5.654 -18.701 23.229 1.00 31.30 297 ASN A CA 1
ATOM 2363 C C . ASN A 1 297 ? -6.291 -19.867 22.432 1.00 31.30 297 ASN A C 1
ATOM 2365 O O . ASN A 1 297 ? -7.503 -20.061 22.476 1.00 31.30 297 ASN A O 1
ATOM 2369 N N . TYR A 1 298 ? -5.451 -20.796 21.950 1.00 25.28 298 TYR A N 1
ATOM 2370 C CA . TYR A 1 298 ? -5.772 -22.231 21.885 1.00 25.28 298 TYR A CA 1
ATOM 2371 C C . TYR A 1 298 ? -4.988 -22.949 22.994 1.00 25.28 298 TYR A C 1
ATOM 2373 O O . TYR A 1 298 ? -3.785 -23.162 22.881 1.00 25.28 298 TYR A O 1
ATOM 2381 N N . SER A 1 299 ? -5.645 -23.289 24.104 1.00 28.19 299 SER A N 1
ATOM 2382 C CA . SER A 1 299 ? -5.075 -24.161 25.141 1.00 28.19 299 SER A CA 1
ATOM 2383 C C . SER A 1 299 ? -5.873 -25.459 25.191 1.00 28.19 299 SER A C 1
ATOM 2385 O O . SER A 1 299 ? -6.936 -25.539 25.804 1.00 28.19 299 SER A O 1
ATOM 2387 N N . SER A 1 300 ? -5.354 -26.501 24.541 1.00 28.81 300 SER A N 1
ATOM 2388 C CA . SER A 1 300 ? -5.794 -27.872 24.783 1.00 28.81 300 SER A CA 1
ATOM 2389 C C . SER A 1 300 ? -5.122 -28.401 26.048 1.00 28.81 300 SER A C 1
ATOM 2391 O O . SER A 1 300 ? -3.907 -28.581 26.103 1.00 28.81 300 SER A O 1
ATOM 2393 N N . VAL A 1 301 ? -5.947 -28.653 27.057 1.00 25.70 301 VAL A N 1
ATOM 2394 C CA . VAL A 1 301 ? -5.639 -29.387 28.285 1.00 25.70 301 VAL A CA 1
ATOM 2395 C C . VAL A 1 301 ? -5.097 -30.781 27.946 1.00 25.70 301 VAL A C 1
ATOM 2397 O O . VAL A 1 301 ? -5.818 -31.574 27.346 1.00 25.70 301 VAL A O 1
ATOM 2400 N N . ILE A 1 302 ? -3.882 -31.118 28.392 1.00 28.84 302 ILE A N 1
ATOM 2401 C CA . ILE A 1 302 ? -3.484 -32.512 28.648 1.00 28.84 302 ILE A CA 1
ATOM 2402 C C . ILE A 1 302 ? -2.853 -32.590 30.042 1.00 28.84 302 ILE A C 1
ATOM 2404 O O . ILE A 1 302 ? -1.875 -31.911 30.345 1.00 28.84 302 ILE A O 1
ATOM 2408 N N . ASN A 1 303 ? -3.485 -33.403 30.892 1.00 27.81 303 ASN A N 1
ATOM 2409 C CA . ASN A 1 303 ? -3.044 -33.763 32.237 1.00 27.81 303 ASN A CA 1
ATOM 2410 C C . ASN A 1 303 ? -1.732 -34.558 32.192 1.00 27.81 303 ASN A C 1
ATOM 2412 O O . ASN A 1 303 ? -1.508 -35.337 31.267 1.00 27.81 303 ASN A O 1
ATOM 2416 N N . GLY A 1 304 ? -0.885 -34.348 33.200 1.00 26.08 304 GLY A N 1
ATOM 2417 C CA . GLY A 1 304 ? 0.470 -34.890 33.256 1.00 26.08 304 GLY A CA 1
ATOM 2418 C C . GLY A 1 304 ? 0.593 -36.337 33.723 1.00 26.08 304 GLY A C 1
ATOM 2419 O O . GLY A 1 304 ? -0.396 -36.965 34.085 1.00 26.08 304 GLY A O 1
ATOM 2420 N N . ASP A 1 305 ? 1.839 -36.811 33.742 1.00 26.05 305 ASP A N 1
ATOM 2421 C CA . ASP A 1 305 ? 2.391 -37.646 34.812 1.00 26.05 305 ASP A CA 1
ATOM 2422 C C . ASP A 1 305 ? 3.937 -37.640 34.768 1.00 26.05 305 ASP A C 1
ATOM 2424 O O . ASP A 1 305 ? 4.554 -37.255 33.772 1.00 26.05 305 ASP A O 1
ATOM 2428 N N . GLU A 1 306 ? 4.528 -38.007 35.898 1.00 29.12 306 GLU A N 1
ATOM 2429 C CA . GLU A 1 306 ? 5.895 -37.802 36.373 1.00 29.12 306 GLU A CA 1
ATOM 2430 C C . GLU A 1 306 ? 7.007 -38.667 35.730 1.00 29.12 306 GLU A C 1
ATOM 2432 O O . GLU A 1 306 ? 6.809 -39.816 35.348 1.00 29.12 306 GLU A O 1
ATOM 2437 N N . GLY A 1 307 ? 8.244 -38.145 35.791 1.00 25.00 307 GLY A N 1
ATOM 2438 C CA . GLY A 1 307 ? 9.425 -38.917 36.214 1.00 25.00 307 GLY A CA 1
ATOM 2439 C C . GLY A 1 307 ? 10.288 -39.609 35.146 1.00 25.00 307 GLY A C 1
ATOM 2440 O O . GLY A 1 307 ? 9.922 -40.639 34.593 1.00 25.00 307 GLY A O 1
ATOM 2441 N N . GLY A 1 308 ? 11.534 -39.148 34.970 1.00 24.64 308 GLY A N 1
ATOM 2442 C CA . GLY A 1 308 ? 12.578 -39.954 34.319 1.00 24.64 308 GLY A CA 1
ATOM 2443 C C . GLY A 1 308 ? 13.821 -39.177 33.884 1.00 24.64 308 GLY A C 1
ATOM 2444 O O . GLY A 1 308 ? 13.748 -38.274 33.066 1.00 24.64 308 GLY A O 1
ATOM 2445 N N . ASN A 1 309 ? 14.973 -39.544 34.438 1.00 24.27 309 ASN A N 1
ATOM 2446 C CA . ASN A 1 309 ? 16.262 -38.859 34.337 1.00 24.27 309 ASN A CA 1
ATOM 2447 C C . ASN A 1 309 ? 17.145 -39.444 33.197 1.00 24.27 309 ASN A C 1
ATOM 2449 O O . ASN A 1 309 ? 17.160 -40.658 33.027 1.00 24.27 309 ASN A O 1
ATOM 2453 N N . VAL A 1 310 ? 17.972 -38.591 32.558 1.00 26.08 310 VAL A N 1
ATOM 2454 C CA . VAL A 1 310 ? 19.276 -38.870 31.878 1.00 26.08 310 VAL A CA 1
ATOM 2455 C C . VAL A 1 310 ? 19.282 -39.634 30.525 1.00 26.08 310 VAL A C 1
ATOM 2457 O O . VAL A 1 310 ? 18.957 -40.812 30.481 1.00 26.08 310 VAL A O 1
ATOM 2460 N N . ASN A 1 311 ? 19.809 -39.043 29.430 1.00 23.14 311 ASN A N 1
ATOM 2461 C CA . ASN A 1 311 ? 21.216 -39.204 28.979 1.00 23.14 311 ASN A CA 1
ATOM 2462 C C . ASN A 1 311 ? 21.561 -38.470 27.661 1.00 23.14 311 ASN A C 1
ATOM 2464 O O . ASN A 1 311 ? 20.727 -38.264 26.786 1.00 23.14 311 ASN A O 1
ATOM 2468 N N . ILE A 1 312 ? 22.844 -38.123 27.544 1.00 26.28 312 ILE A N 1
ATOM 2469 C CA . ILE A 1 312 ? 23.518 -37.393 26.463 1.00 26.28 312 ILE A CA 1
ATOM 2470 C C . ILE A 1 312 ? 24.116 -38.376 25.414 1.00 26.28 312 ILE A C 1
ATOM 2472 O O . ILE A 1 312 ? 24.581 -39.451 25.782 1.00 26.28 312 ILE A O 1
ATOM 2476 N N . PHE A 1 313 ? 24.181 -37.937 24.142 1.00 24.80 313 PHE A N 1
ATOM 2477 C CA . PHE A 1 313 ? 24.837 -38.514 22.939 1.00 24.80 313 PHE A CA 1
ATOM 2478 C C . PHE A 1 313 ? 24.258 -39.804 22.310 1.00 24.80 313 PHE A C 1
ATOM 2480 O O . PHE A 1 313 ? 24.503 -40.903 22.789 1.00 24.80 313 PHE A O 1
ATOM 2487 N N . SER A 1 314 ? 23.681 -39.692 21.101 1.00 24.53 314 SER A N 1
ATOM 2488 C CA . SER A 1 314 ? 24.117 -40.493 19.936 1.00 24.53 314 SER A CA 1
ATOM 2489 C C . SER A 1 314 ? 23.580 -39.937 18.607 1.00 24.53 314 SER A C 1
ATOM 2491 O O . SER A 1 314 ? 22.492 -39.379 18.513 1.00 24.53 314 SER A O 1
ATOM 2493 N N . SER A 1 315 ? 24.416 -40.071 17.586 1.00 27.11 315 SER A N 1
ATOM 2494 C CA . SER A 1 315 ? 24.323 -39.563 16.221 1.00 27.11 315 SER A CA 1
ATOM 2495 C C . SER A 1 315 ? 23.749 -40.596 15.242 1.00 27.11 315 SER A C 1
ATOM 2497 O O . SER A 1 315 ? 24.305 -41.691 15.160 1.00 27.11 315 SER A O 1
ATOM 2499 N N . SER A 1 316 ? 22.733 -40.230 14.443 1.00 24.55 316 SER A N 1
ATOM 2500 C CA . SER A 1 316 ? 22.507 -40.620 13.024 1.00 24.55 316 SER A CA 1
ATOM 2501 C C . SER A 1 316 ? 21.160 -40.072 12.497 1.00 24.55 316 SER A C 1
ATOM 2503 O O . SER A 1 316 ? 20.234 -39.911 13.289 1.00 24.55 316 SER A O 1
ATOM 2505 N N . PRO A 1 317 ? 21.016 -39.778 11.187 1.00 31.39 317 PRO A N 1
ATOM 2506 C CA . PRO A 1 317 ? 19.856 -39.062 10.643 1.00 31.39 317 PRO A CA 1
ATOM 2507 C C . PRO A 1 317 ? 18.701 -40.009 10.255 1.00 31.39 317 PRO A C 1
ATOM 2509 O O . PRO A 1 317 ? 18.970 -41.053 9.649 1.00 31.39 317 PRO A O 1
ATOM 2512 N N . PRO A 1 318 ? 17.418 -39.655 10.476 1.00 29.22 318 PRO A N 1
ATOM 2513 C CA . PRO A 1 318 ? 16.313 -40.337 9.823 1.00 29.22 318 PRO A CA 1
ATOM 2514 C C . PRO A 1 318 ? 15.848 -39.606 8.555 1.00 29.22 318 PRO A C 1
ATOM 2516 O O . PRO A 1 318 ? 15.970 -38.395 8.384 1.00 29.22 318 PRO A O 1
ATOM 2519 N N . LYS A 1 319 ? 15.356 -40.433 7.637 1.00 27.72 319 LYS A N 1
ATOM 2520 C CA . LYS A 1 319 ? 14.955 -40.153 6.261 1.00 27.72 319 LYS A CA 1
ATOM 2521 C C . LYS A 1 319 ? 13.542 -39.562 6.189 1.00 27.72 319 LYS A C 1
ATOM 2523 O O . LYS A 1 319 ? 12.692 -39.910 6.995 1.00 27.72 319 LYS A O 1
ATOM 2528 N N . SER A 1 320 ? 13.327 -38.748 5.153 1.00 36.75 320 SER A N 1
ATOM 2529 C CA . SER A 1 320 ? 12.066 -38.454 4.446 1.00 36.75 320 SER A CA 1
ATOM 2530 C C . SER A 1 320 ? 10.744 -38.824 5.145 1.00 36.75 320 SER A C 1
ATOM 2532 O O . SER A 1 320 ? 10.325 -39.981 5.106 1.00 36.75 320 SER A O 1
ATOM 2534 N N . GLY A 1 321 ? 10.026 -37.812 5.641 1.00 29.30 321 GLY A N 1
ATOM 2535 C CA . GLY A 1 321 ? 8.610 -37.910 6.005 1.00 29.30 321 GLY A CA 1
ATOM 2536 C C . GLY A 1 321 ? 8.235 -37.005 7.180 1.00 29.30 321 GLY A C 1
ATOM 2537 O O . GLY A 1 321 ? 8.788 -37.159 8.257 1.00 29.30 321 GLY A O 1
ATOM 2538 N N . SER A 1 322 ? 7.258 -36.118 6.962 1.00 28.36 322 SER A N 1
ATOM 2539 C CA . SER A 1 322 ? 6.628 -35.207 7.938 1.00 28.36 322 SER A CA 1
ATOM 2540 C C . SER A 1 322 ? 7.470 -34.007 8.404 1.00 28.36 322 SER A C 1
ATOM 2542 O O . SER A 1 322 ? 8.298 -34.099 9.300 1.00 28.36 322 SER A O 1
ATOM 2544 N N . MET A 1 323 ? 7.210 -32.840 7.807 1.00 31.55 323 MET A N 1
ATOM 2545 C CA . MET A 1 323 ? 7.819 -31.547 8.156 1.00 31.55 323 MET A CA 1
ATOM 2546 C C . MET A 1 323 ? 6.884 -30.723 9.064 1.00 31.55 323 MET A C 1
ATOM 2548 O O . MET A 1 323 ? 6.701 -29.531 8.846 1.00 31.55 323 MET A O 1
ATOM 2552 N N . ALA A 1 324 ? 6.228 -31.378 10.028 1.00 36.28 324 ALA A N 1
ATOM 2553 C CA . ALA A 1 324 ? 5.159 -30.789 10.844 1.00 36.28 324 ALA A CA 1
ATOM 2554 C C . ALA A 1 324 ? 5.463 -30.734 12.355 1.00 36.28 324 ALA A C 1
ATOM 2556 O O . ALA A 1 324 ? 4.544 -30.592 13.150 1.00 36.28 324 ALA A O 1
ATOM 2557 N N . SER A 1 325 ? 6.724 -30.849 12.781 1.00 35.94 325 SER A N 1
ATOM 2558 C CA . SER A 1 325 ? 7.061 -30.773 14.213 1.00 35.94 325 SER A CA 1
ATOM 2559 C C . SER A 1 325 ? 8.472 -30.237 14.474 1.00 35.94 325 SER A C 1
ATOM 2561 O O . SER A 1 325 ? 9.255 -30.853 15.195 1.00 35.94 325 SER A O 1
ATOM 2563 N N . MET A 1 326 ? 8.830 -29.116 13.846 1.00 37.62 326 MET A N 1
ATOM 2564 C CA . MET A 1 326 ? 9.880 -28.262 14.405 1.00 37.62 326 MET A CA 1
ATOM 2565 C C . MET A 1 326 ? 9.171 -27.200 15.232 1.00 37.62 326 MET A C 1
ATOM 2567 O O . MET A 1 326 ? 8.324 -26.485 14.702 1.00 37.62 326 MET A O 1
ATOM 2571 N N . ASP A 1 327 ? 9.470 -27.213 16.526 1.00 38.50 327 ASP A N 1
ATOM 2572 C CA . ASP A 1 327 ? 8.802 -26.472 17.586 1.00 38.50 327 ASP A CA 1
ATOM 2573 C C . ASP A 1 327 ? 8.482 -25.022 17.196 1.00 38.50 327 ASP A C 1
ATOM 2575 O O . ASP A 1 327 ? 9.329 -24.297 16.671 1.00 38.50 327 ASP A O 1
ATOM 2579 N N . GLU A 1 328 ? 7.250 -24.606 17.499 1.00 45.16 328 GLU A N 1
ATOM 2580 C CA . GLU A 1 328 ? 6.738 -23.230 17.498 1.00 45.16 328 GLU A CA 1
ATOM 2581 C C . GLU A 1 328 ? 7.457 -22.361 18.553 1.00 45.16 328 GLU A C 1
ATOM 2583 O O . GLU A 1 328 ? 6.829 -21.677 19.355 1.00 45.16 328 GLU A O 1
ATOM 2588 N N . GLN A 1 329 ? 8.789 -22.399 18.592 1.00 47.03 329 GLN A N 1
ATOM 2589 C CA . GLN A 1 329 ? 9.597 -21.494 19.398 1.00 47.03 329 GLN A CA 1
ATOM 2590 C C . GLN A 1 329 ? 9.538 -20.099 18.768 1.00 47.03 329 GLN A C 1
ATOM 2592 O O . GLN A 1 329 ? 10.213 -19.811 17.782 1.00 47.03 329 GLN A O 1
ATOM 2597 N N . ASP A 1 330 ? 8.647 -19.280 19.328 1.00 53.09 330 ASP A N 1
ATOM 2598 C CA . ASP A 1 330 ? 8.580 -17.817 19.296 1.00 53.09 330 ASP A CA 1
ATOM 2599 C C . ASP A 1 330 ? 9.050 -17.159 17.990 1.00 53.09 330 ASP A C 1
ATOM 2601 O O . ASP A 1 330 ? 10.065 -16.462 17.907 1.00 53.09 330 ASP A O 1
ATOM 2605 N N . LEU A 1 331 ? 8.251 -17.346 16.938 1.00 66.62 331 LEU A N 1
ATOM 2606 C CA . LEU A 1 331 ? 8.361 -16.561 15.713 1.00 66.62 331 LEU A CA 1
ATOM 2607 C C . LEU A 1 331 ? 8.015 -15.097 16.041 1.00 66.62 331 LEU A C 1
ATOM 2609 O O . LEU A 1 331 ? 6.848 -14.714 16.137 1.00 66.62 331 LEU A O 1
ATOM 2613 N N . GLU A 1 332 ? 9.045 -14.284 16.269 1.00 83.06 332 GLU A N 1
ATOM 2614 C CA . GLU A 1 332 ? 8.922 -12.871 16.622 1.00 83.06 332 GLU A CA 1
ATOM 2615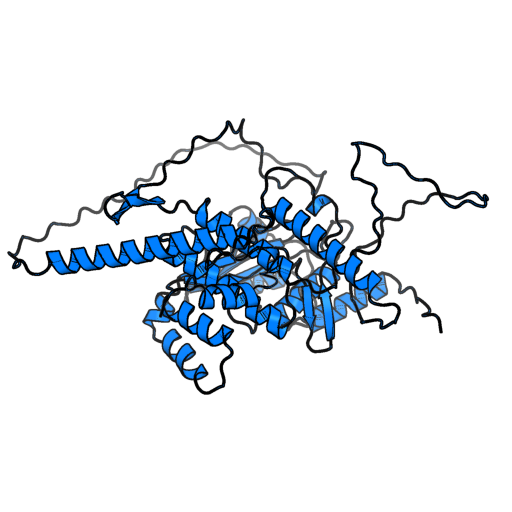 C C . GLU A 1 332 ? 8.507 -12.032 15.402 1.00 83.06 332 GLU A C 1
ATOM 2617 O O . GLU A 1 332 ? 9.320 -11.376 14.759 1.00 83.06 332 GLU A O 1
ATOM 2622 N N . TRP A 1 333 ? 7.208 -12.025 15.087 1.00 85.44 333 TRP A N 1
ATOM 2623 C CA . TRP A 1 333 ? 6.630 -11.167 14.040 1.00 85.44 333 TRP A CA 1
ATOM 2624 C C . TRP A 1 333 ? 6.835 -9.660 14.300 1.00 85.44 333 TRP A C 1
ATOM 2626 O O . TRP A 1 333 ? 6.636 -8.860 13.388 1.00 85.44 333 TRP A O 1
ATOM 2636 N N . ALA A 1 334 ? 7.247 -9.261 15.507 1.00 88.12 334 ALA A N 1
ATOM 2637 C CA . ALA A 1 334 ? 7.628 -7.886 15.830 1.00 88.12 334 ALA A CA 1
ATOM 2638 C C . ALA A 1 334 ? 8.986 -7.481 15.223 1.00 88.12 334 ALA A C 1
ATOM 2640 O O . ALA A 1 334 ? 9.228 -6.294 14.963 1.00 88.12 334 ALA A O 1
ATOM 2641 N N . ALA A 1 335 ? 9.877 -8.453 14.995 1.00 91.06 335 ALA A N 1
ATOM 2642 C CA . ALA A 1 335 ? 11.207 -8.201 14.467 1.00 91.06 335 ALA A CA 1
ATOM 2643 C C . ALA A 1 335 ? 11.114 -7.564 13.076 1.00 91.06 335 ALA A C 1
ATOM 2645 O O . ALA A 1 335 ? 10.318 -7.983 12.235 1.00 91.06 335 ALA A O 1
ATOM 2646 N N . PHE A 1 336 ? 11.929 -6.535 12.847 1.00 93.88 336 PHE A N 1
ATOM 2647 C CA . PHE A 1 336 ? 11.977 -5.853 11.560 1.00 93.88 336 PHE A CA 1
ATOM 2648 C C . PHE A 1 336 ? 12.737 -6.697 10.535 1.00 93.88 336 PHE A C 1
ATOM 2650 O O . PHE A 1 336 ? 13.927 -6.972 10.710 1.00 93.88 336 PHE A O 1
ATOM 2657 N N . CYS A 1 337 ? 12.057 -7.082 9.461 1.00 95.00 337 CYS A N 1
ATOM 2658 C CA . CYS A 1 337 ? 12.600 -7.844 8.346 1.00 95.00 337 CYS A CA 1
ATOM 2659 C C . CYS A 1 337 ? 12.202 -7.176 7.014 1.00 95.00 337 CYS A C 1
ATOM 2661 O O . CYS A 1 337 ? 11.291 -7.649 6.340 1.00 95.00 337 CYS A O 1
ATOM 2663 N N . PRO A 1 338 ? 12.892 -6.109 6.559 1.00 95.88 338 PRO A N 1
ATOM 2664 C CA . PRO A 1 338 ? 12.533 -5.393 5.320 1.00 95.88 338 PRO A CA 1
ATOM 2665 C C . PRO A 1 338 ? 12.609 -6.271 4.061 1.00 95.88 338 PRO A C 1
ATOM 2667 O O . PRO A 1 338 ? 12.089 -5.935 2.997 1.00 95.88 338 PRO A O 1
ATOM 2670 N N . LYS A 1 339 ? 13.215 -7.455 4.182 1.00 95.06 339 LYS A N 1
ATOM 2671 C CA . LYS A 1 339 ? 13.246 -8.469 3.137 1.00 95.06 339 LYS A CA 1
ATOM 2672 C C . LYS A 1 339 ? 11.846 -8.897 2.698 1.00 95.06 339 LYS A C 1
ATOM 2674 O O . LYS A 1 339 ? 11.682 -9.284 1.543 1.00 95.06 339 LYS A O 1
ATOM 2679 N N . THR A 1 340 ? 10.852 -8.823 3.584 1.00 95.75 340 THR A N 1
ATOM 2680 C CA . THR A 1 340 ? 9.451 -9.123 3.264 1.00 95.75 340 THR A CA 1
ATOM 2681 C C . THR A 1 340 ? 8.927 -8.216 2.148 1.00 95.75 340 THR A C 1
ATOM 2683 O O . THR A 1 340 ? 8.324 -8.715 1.198 1.00 95.75 340 THR A O 1
ATOM 2686 N N . ASN A 1 341 ? 9.263 -6.922 2.161 1.00 98.12 341 ASN A N 1
ATOM 2687 C CA . ASN A 1 341 ? 8.922 -5.989 1.082 1.00 98.12 341 ASN A CA 1
ATOM 2688 C C . ASN A 1 341 ? 9.570 -6.396 -0.252 1.00 98.12 341 ASN A C 1
ATOM 2690 O O . ASN A 1 341 ? 8.918 -6.353 -1.289 1.00 98.12 341 ASN A O 1
ATOM 2694 N N . VAL A 1 342 ? 10.823 -6.868 -0.248 1.00 97.38 342 VAL A N 1
ATOM 2695 C CA . VAL A 1 342 ? 11.501 -7.344 -1.473 1.00 97.38 342 VAL A CA 1
ATOM 2696 C C . VAL A 1 342 ? 10.805 -8.572 -2.069 1.00 97.38 342 VAL A C 1
ATOM 2698 O O . VAL A 1 342 ? 10.719 -8.699 -3.289 1.00 97.38 342 VAL A O 1
ATOM 2701 N N . MET A 1 343 ? 10.271 -9.466 -1.231 1.00 95.81 343 MET A N 1
ATOM 2702 C CA . MET A 1 343 ? 9.492 -10.617 -1.706 1.00 95.81 343 MET A CA 1
ATOM 2703 C C . MET A 1 343 ? 8.189 -10.178 -2.381 1.00 95.81 343 MET A C 1
ATOM 2705 O O . MET A 1 343 ? 7.828 -10.723 -3.424 1.00 95.81 343 MET A O 1
ATOM 2709 N N . TRP A 1 344 ? 7.516 -9.162 -1.836 1.00 97.88 344 TRP A N 1
ATOM 2710 C CA . TRP A 1 344 ? 6.336 -8.573 -2.468 1.00 97.88 344 TRP A CA 1
ATOM 2711 C C . TRP A 1 344 ? 6.660 -7.791 -3.741 1.00 97.88 344 TRP A C 1
ATOM 2713 O O . TRP A 1 344 ? 5.902 -7.853 -4.704 1.00 97.88 344 TRP A O 1
ATOM 2723 N N . LEU A 1 345 ? 7.813 -7.125 -3.812 1.00 98.31 345 LEU A N 1
ATOM 2724 C CA . LEU A 1 345 ? 8.285 -6.506 -5.053 1.00 98.31 345 LEU A CA 1
ATOM 2725 C C . LEU A 1 345 ? 8.539 -7.555 -6.144 1.00 98.31 345 LEU A C 1
ATOM 2727 O O . LEU A 1 345 ? 8.189 -7.326 -7.301 1.00 98.31 345 LEU A O 1
ATOM 2731 N N . HIS A 1 346 ? 9.072 -8.727 -5.787 1.00 97.25 346 HIS A N 1
ATOM 2732 C CA . HIS A 1 346 ? 9.164 -9.840 -6.732 1.00 97.25 346 HIS A CA 1
ATOM 2733 C C . HIS A 1 346 ? 7.773 -10.321 -7.189 1.00 97.25 346 HIS A C 1
ATOM 2735 O O . HIS A 1 346 ? 7.545 -10.543 -8.378 1.00 97.25 346 HIS A O 1
ATOM 2741 N N . TYR A 1 347 ? 6.819 -10.455 -6.264 1.00 97.19 347 TYR A N 1
ATOM 2742 C CA . TYR A 1 347 ? 5.426 -10.751 -6.614 1.00 97.19 347 TYR A CA 1
ATOM 2743 C C . TYR A 1 347 ? 4.860 -9.734 -7.608 1.00 97.19 347 TYR A C 1
ATOM 2745 O O . TYR A 1 347 ? 4.314 -10.126 -8.639 1.00 97.19 347 TYR A O 1
ATOM 2753 N N . LEU A 1 348 ? 5.043 -8.442 -7.342 1.00 98.25 348 LEU A N 1
ATOM 2754 C CA . LEU A 1 348 ? 4.562 -7.367 -8.199 1.00 98.25 348 LEU A CA 1
ATOM 2755 C C . LEU A 1 348 ? 5.141 -7.463 -9.615 1.00 98.25 348 LEU A C 1
ATOM 2757 O O . LEU A 1 348 ? 4.383 -7.439 -10.584 1.00 98.25 348 LEU A O 1
ATOM 2761 N N . VAL A 1 349 ? 6.461 -7.613 -9.760 1.00 97.88 349 VAL A N 1
ATOM 2762 C CA . VAL A 1 349 ? 7.082 -7.675 -11.093 1.00 97.88 349 VAL A CA 1
ATOM 2763 C C . VAL A 1 349 ? 6.647 -8.914 -11.882 1.00 97.88 349 VAL A C 1
ATOM 2765 O O . VAL A 1 349 ? 6.421 -8.813 -13.085 1.00 97.88 349 VAL A O 1
ATOM 2768 N N . GLU A 1 350 ? 6.424 -10.056 -11.224 1.00 96.19 350 GLU A N 1
ATOM 2769 C CA . GLU A 1 350 ? 5.861 -11.252 -11.868 1.00 96.19 350 GLU A CA 1
ATOM 2770 C C . GLU A 1 350 ? 4.433 -11.016 -12.381 1.00 96.19 350 GLU A C 1
ATOM 2772 O O . GLU A 1 350 ? 4.079 -11.465 -13.475 1.00 96.19 350 GLU A O 1
ATOM 2777 N N . LYS A 1 351 ? 3.606 -10.281 -11.626 1.00 96.00 351 LYS A N 1
ATOM 2778 C CA . LYS A 1 351 ? 2.258 -9.902 -12.069 1.00 96.00 351 LYS A CA 1
ATOM 2779 C C . LYS A 1 351 ? 2.291 -8.946 -13.257 1.00 96.00 351 LYS A C 1
ATOM 2781 O O . LYS A 1 351 ? 1.574 -9.179 -14.231 1.00 96.00 351 LYS A O 1
ATOM 2786 N N . LEU A 1 352 ? 3.148 -7.929 -13.207 1.00 96.38 352 LEU A N 1
ATOM 2787 C CA . LEU A 1 352 ? 3.327 -6.961 -14.293 1.00 96.38 352 LEU A CA 1
ATOM 2788 C C . LEU A 1 352 ? 3.824 -7.630 -15.585 1.00 96.38 352 LEU A C 1
ATOM 2790 O O . LEU A 1 352 ? 3.292 -7.350 -16.654 1.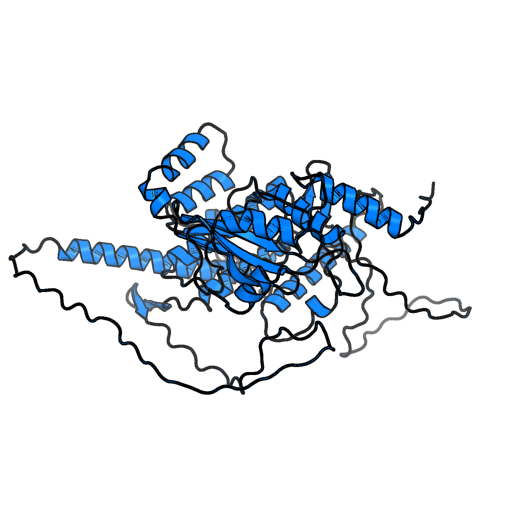00 96.38 352 LEU A O 1
ATOM 2794 N N . LEU A 1 353 ? 4.791 -8.549 -15.491 1.00 94.62 353 LEU A N 1
ATOM 2795 C CA . LEU A 1 353 ? 5.352 -9.253 -16.650 1.00 94.62 353 LEU A CA 1
ATOM 2796 C C . LEU A 1 353 ? 4.373 -10.245 -17.288 1.00 94.62 353 LEU A C 1
ATOM 2798 O O . LEU A 1 353 ? 4.355 -10.384 -18.510 1.00 94.62 353 LEU A O 1
ATOM 2802 N N . HIS A 1 354 ? 3.598 -10.972 -16.478 1.00 93.62 354 HIS A N 1
ATOM 2803 C CA . HIS A 1 354 ? 2.932 -12.190 -16.952 1.00 93.62 354 HIS A CA 1
ATOM 2804 C C . HIS A 1 354 ? 1.403 -12.152 -16.907 1.00 93.62 354 HIS A C 1
ATOM 2806 O O . HIS A 1 354 ? 0.767 -13.002 -17.528 1.00 93.62 354 HIS A O 1
ATOM 2812 N N . GLN A 1 355 ? 0.793 -11.213 -16.177 1.00 92.00 355 GLN A N 1
ATOM 2813 C CA . GLN A 1 355 ? -0.654 -11.232 -15.909 1.00 92.00 355 GLN A CA 1
ATOM 2814 C C . GLN A 1 355 ? -1.375 -9.954 -16.347 1.00 92.00 355 GLN A C 1
ATOM 2816 O O . GLN A 1 355 ? -2.581 -9.838 -16.160 1.00 92.00 355 GLN A O 1
ATOM 2821 N N . LYS A 1 356 ? -0.654 -9.021 -16.978 1.00 92.31 356 LYS A N 1
ATOM 2822 C CA . LYS A 1 356 ? -1.196 -7.746 -17.466 1.00 92.31 356 LYS A CA 1
ATOM 2823 C C . LYS A 1 356 ? -1.435 -7.659 -18.965 1.00 92.31 356 LYS A C 1
ATOM 2825 O O . LYS A 1 356 ? -1.902 -6.637 -19.443 1.00 92.31 356 LYS A O 1
ATOM 2830 N N . GLY A 1 357 ? -1.169 -8.741 -19.695 1.00 87.50 357 GLY A N 1
ATOM 2831 C CA . GLY A 1 357 ? -1.529 -8.848 -21.110 1.00 87.50 357 GLY A CA 1
ATOM 2832 C C . GLY A 1 357 ? -0.726 -7.948 -22.052 1.00 87.50 357 GLY A C 1
ATOM 2833 O O . GLY A 1 357 ? -1.075 -7.869 -23.226 1.00 87.50 357 GLY A O 1
ATOM 2834 N N . LEU A 1 358 ? 0.349 -7.313 -21.573 1.00 89.56 358 LEU A N 1
ATOM 2835 C CA . LEU A 1 358 ? 1.219 -6.465 -22.387 1.00 89.56 358 LEU A CA 1
ATOM 2836 C C . LEU A 1 358 ? 1.859 -7.256 -23.539 1.00 89.56 358 LEU A C 1
ATOM 2838 O O . LEU A 1 358 ? 2.147 -8.452 -23.418 1.00 89.56 358 LEU A O 1
ATOM 2842 N N . GLU A 1 359 ? 2.069 -6.584 -24.674 1.00 81.81 359 GLU A N 1
ATOM 2843 C CA . GLU A 1 359 ? 2.636 -7.213 -25.868 1.00 81.81 359 GLU A CA 1
ATOM 2844 C C . GLU A 1 359 ? 4.076 -7.668 -25.635 1.00 81.81 359 GLU A C 1
ATOM 2846 O O . GLU A 1 359 ? 4.891 -6.953 -25.052 1.00 81.81 359 GLU A O 1
ATOM 2851 N N . VAL A 1 360 ? 4.437 -8.835 -26.173 1.00 76.25 360 VAL A N 1
ATOM 2852 C CA . VAL A 1 360 ? 5.824 -9.296 -26.095 1.00 76.25 360 VAL A CA 1
ATOM 2853 C C . VAL A 1 360 ? 6.673 -8.478 -27.055 1.00 76.25 360 VAL A C 1
ATOM 2855 O O . VAL A 1 360 ? 6.469 -8.500 -28.273 1.00 76.25 360 VAL A O 1
ATOM 2858 N N . ILE A 1 361 ? 7.685 -7.813 -26.509 1.00 76.75 361 ILE A N 1
ATOM 2859 C CA . ILE A 1 361 ? 8.654 -7.062 -27.293 1.00 76.75 361 ILE A CA 1
ATOM 2860 C C . ILE A 1 361 ? 9.890 -7.926 -27.519 1.00 76.75 361 ILE A C 1
ATOM 2862 O O . ILE A 1 361 ? 10.627 -8.253 -26.591 1.00 76.75 361 ILE A O 1
ATOM 2866 N N . THR A 1 362 ? 10.146 -8.290 -28.776 1.00 65.56 362 THR A N 1
ATOM 2867 C CA . THR A 1 362 ? 11.329 -9.077 -29.149 1.00 65.56 362 THR A CA 1
ATOM 2868 C C . THR A 1 362 ? 12.274 -8.266 -30.021 1.00 65.56 362 THR A C 1
ATOM 2870 O O . THR A 1 362 ? 11.860 -7.529 -30.913 1.00 65.56 362 THR A O 1
ATOM 2873 N N . THR A 1 363 ? 13.576 -8.408 -29.793 1.00 57.22 363 THR A N 1
ATOM 2874 C CA . THR A 1 363 ? 14.596 -7.901 -30.713 1.00 57.22 363 THR A CA 1
ATOM 2875 C C . THR A 1 363 ? 14.838 -8.934 -31.809 1.00 57.22 363 THR A C 1
ATOM 2877 O O . THR A 1 363 ? 15.322 -10.040 -31.560 1.00 57.22 363 THR A O 1
ATOM 2880 N N . ALA A 1 364 ? 14.497 -8.591 -33.051 1.00 54.50 364 ALA A N 1
ATOM 2881 C CA . ALA A 1 364 ? 14.829 -9.417 -34.202 1.00 54.50 364 ALA A CA 1
ATOM 2882 C C . ALA A 1 364 ? 16.355 -9.470 -34.405 1.00 54.50 364 ALA A C 1
ATOM 2884 O O . ALA A 1 364 ? 17.099 -8.583 -33.985 1.00 54.50 364 ALA A O 1
ATOM 2885 N N . LYS A 1 365 ? 16.843 -10.512 -35.095 1.00 44.19 365 LYS A N 1
ATOM 2886 C CA . LYS A 1 365 ? 18.283 -10.777 -35.323 1.00 44.19 365 LYS A CA 1
ATOM 2887 C C . LYS A 1 365 ? 19.052 -9.635 -36.015 1.00 44.19 365 LYS A C 1
ATOM 2889 O O . LYS A 1 365 ? 20.275 -9.658 -36.028 1.00 44.19 365 LYS A O 1
ATOM 2894 N N . ASN A 1 366 ? 18.353 -8.659 -36.590 1.00 45.09 366 ASN A N 1
ATOM 2895 C CA . ASN A 1 366 ? 18.899 -7.459 -37.230 1.00 45.09 366 ASN A CA 1
ATOM 2896 C C . ASN A 1 366 ? 18.897 -6.215 -36.315 1.00 45.09 366 ASN A C 1
ATOM 2898 O O . ASN A 1 366 ? 19.144 -5.116 -36.799 1.00 45.09 366 ASN A O 1
ATOM 2902 N N . GLY A 1 367 ? 18.585 -6.363 -35.023 1.00 53.09 367 GLY A N 1
ATOM 2903 C CA . GLY A 1 367 ? 18.505 -5.258 -34.063 1.00 53.09 367 GLY A CA 1
ATOM 2904 C C . GLY A 1 367 ? 17.194 -4.466 -34.110 1.00 53.09 367 GLY A C 1
ATOM 2905 O O . GLY A 1 367 ? 17.016 -3.562 -33.299 1.00 53.09 367 GLY A O 1
ATOM 2906 N N . LYS A 1 368 ? 16.258 -4.806 -35.010 1.00 51.22 368 LYS A N 1
ATOM 2907 C CA . LYS A 1 368 ? 14.942 -4.162 -35.082 1.00 51.22 368 LYS A CA 1
ATOM 2908 C C . LYS A 1 368 ? 14.032 -4.723 -33.988 1.00 51.22 368 LYS A C 1
ATOM 2910 O O . LYS A 1 368 ? 13.867 -5.938 -33.884 1.00 51.22 368 LYS A O 1
ATOM 2915 N N . VAL A 1 369 ? 13.457 -3.847 -33.172 1.00 58.06 369 VAL A N 1
ATOM 2916 C CA . VAL A 1 369 ? 12.459 -4.225 -32.165 1.00 58.06 369 VAL A CA 1
ATOM 2917 C C . VAL A 1 369 ? 11.136 -4.521 -32.875 1.00 58.06 369 VAL A C 1
ATOM 2919 O O . VAL A 1 369 ? 10.726 -3.772 -33.760 1.00 58.06 369 VAL A O 1
ATOM 2922 N N . VAL A 1 370 ? 10.506 -5.642 -32.536 1.00 62.72 370 VAL A N 1
ATOM 2923 C CA . VAL A 1 370 ? 9.221 -6.080 -33.088 1.00 62.72 370 VAL A CA 1
ATOM 2924 C C . VAL A 1 370 ? 8.299 -6.400 -31.919 1.00 62.72 370 VAL A C 1
ATOM 2926 O O . VAL A 1 370 ? 8.632 -7.260 -31.097 1.00 62.72 370 VAL A O 1
ATOM 2929 N N . SER A 1 371 ? 7.155 -5.720 -31.852 1.00 58.75 371 SER A N 1
ATOM 2930 C CA . SER A 1 371 ? 6.070 -6.104 -30.956 1.00 58.75 371 SER A CA 1
ATOM 2931 C C . SER A 1 371 ? 5.222 -7.184 -31.625 1.00 58.75 371 SER A C 1
ATOM 2933 O O . SER A 1 371 ? 5.037 -7.202 -32.850 1.00 58.75 371 SER A O 1
ATOM 2935 N N . ARG A 1 372 ? 4.771 -8.157 -30.838 1.00 57.28 372 ARG A N 1
ATOM 2936 C CA . ARG A 1 372 ? 3.807 -9.153 -31.295 1.00 57.28 372 ARG A CA 1
ATOM 2937 C C . ARG A 1 372 ? 2.718 -9.280 -30.235 1.00 57.28 372 ARG A C 1
ATOM 2939 O O . ARG A 1 372 ? 3.070 -9.440 -29.063 1.00 57.28 372 ARG A O 1
ATOM 2946 N N . PRO A 1 373 ? 1.433 -9.288 -30.631 1.00 49.88 373 PRO A N 1
ATOM 2947 C CA . PRO A 1 373 ? 0.356 -9.531 -29.690 1.00 49.88 373 PRO A CA 1
ATOM 2948 C C . PRO A 1 373 ? 0.588 -10.869 -28.992 1.00 49.88 373 PRO A C 1
ATOM 2950 O O . PRO A 1 373 ? 0.940 -11.878 -29.620 1.00 49.88 373 PRO A O 1
ATOM 2953 N N . THR A 1 374 ? 0.440 -10.843 -27.676 1.00 46.50 374 THR A N 1
ATOM 2954 C CA . THR A 1 374 ? 0.588 -11.979 -26.774 1.00 46.50 374 THR A CA 1
ATOM 2955 C C . THR A 1 374 ? -0.423 -13.042 -27.202 1.00 46.50 374 THR A C 1
ATOM 2957 O O . THR A 1 374 ? -1.628 -12.884 -27.028 1.00 46.50 374 THR A O 1
ATOM 2960 N N . VAL A 1 375 ? 0.045 -14.138 -27.809 1.00 41.66 375 VAL A N 1
ATOM 2961 C CA . VAL A 1 375 ? -0.795 -15.331 -27.957 1.00 41.66 375 VAL A CA 1
ATOM 2962 C C . VAL A 1 375 ? -0.893 -15.909 -26.558 1.00 41.66 375 VAL A C 1
ATOM 2964 O O . VAL A 1 375 ? 0.123 -16.346 -26.014 1.00 41.66 375 VAL A O 1
ATOM 2967 N N . SER A 1 376 ? -2.083 -15.862 -25.962 1.00 36.69 376 SER A N 1
ATOM 2968 C CA . SER A 1 376 ? -2.362 -16.563 -24.714 1.00 36.69 376 SER A CA 1
ATOM 2969 C C . SER A 1 376 ? -1.820 -17.987 -24.835 1.00 36.69 376 SER A C 1
ATOM 2971 O O . SER A 1 376 ? -2.164 -18.729 -25.759 1.00 36.69 376 SER A O 1
ATOM 2973 N N . ALA A 1 377 ? -0.880 -18.342 -23.957 1.00 30.56 377 ALA A N 1
ATOM 2974 C CA . ALA A 1 377 ? -0.350 -19.694 -23.917 1.00 30.56 377 ALA A CA 1
ATOM 2975 C C . ALA A 1 377 ? -1.530 -20.671 -23.769 1.00 30.56 377 ALA A C 1
ATOM 2977 O O . ALA A 1 377 ? -2.499 -20.334 -23.081 1.00 30.56 377 ALA A O 1
ATOM 2978 N N . PRO A 1 378 ? -1.485 -21.867 -24.389 1.00 27.00 378 PRO A N 1
ATOM 2979 C CA . PRO A 1 378 ? -2.486 -22.879 -24.113 1.00 27.00 378 PRO A CA 1
ATOM 2980 C C . PRO A 1 378 ? -2.467 -23.126 -22.610 1.00 27.00 378 PRO A C 1
ATOM 2982 O O . PRO A 1 378 ? -1.457 -23.561 -22.052 1.00 27.00 378 PRO A O 1
ATOM 2985 N N . THR A 1 379 ? -3.583 -22.806 -21.964 1.00 32.66 379 THR A N 1
ATOM 2986 C CA . THR A 1 379 ? -3.882 -23.243 -20.613 1.00 32.66 379 THR A CA 1
ATOM 2987 C C . THR A 1 379 ? -3.601 -24.739 -20.567 1.00 32.66 379 THR A C 1
ATOM 2989 O O . THR A 1 379 ? -4.244 -25.541 -21.247 1.00 32.66 379 THR A O 1
ATOM 2992 N N . THR A 1 380 ? -2.618 -25.140 -19.759 1.00 29.23 380 THR A N 1
ATOM 2993 C CA . THR A 1 380 ? -2.635 -26.475 -19.156 1.00 29.23 380 THR A CA 1
ATOM 2994 C C . THR A 1 380 ? -4.060 -26.726 -18.660 1.00 29.23 380 THR A C 1
ATOM 2996 O O . THR A 1 380 ? -4.646 -25.785 -18.121 1.00 29.23 380 THR A O 1
ATOM 2999 N N . PRO A 1 381 ? -4.654 -27.912 -18.876 1.00 28.44 381 PRO A N 1
ATOM 3000 C CA . PRO A 1 381 ? -6.093 -28.100 -18.745 1.00 28.44 381 PRO A CA 1
ATOM 3001 C C . PRO A 1 381 ? -6.552 -27.743 -17.329 1.00 28.44 381 PRO A C 1
ATOM 3003 O O . PRO A 1 381 ? -6.450 -28.548 -16.406 1.00 28.44 381 PRO A O 1
ATOM 3006 N N . HIS A 1 382 ? -7.078 -26.527 -17.176 1.00 32.78 382 HIS A N 1
ATOM 3007 C CA . HIS A 1 382 ? -7.922 -26.152 -16.061 1.00 32.78 382 HIS A CA 1
ATOM 3008 C C . HIS A 1 382 ? -9.237 -26.888 -16.286 1.00 32.78 382 HIS A C 1
ATOM 3010 O O . HIS A 1 382 ? -10.088 -26.506 -17.089 1.00 32.78 382 HIS A O 1
ATOM 3016 N N . MET A 1 383 ? -9.343 -28.042 -15.634 1.00 29.36 383 MET A N 1
ATOM 3017 C CA . MET A 1 383 ? -10.607 -28.728 -15.461 1.00 29.36 383 MET A CA 1
ATOM 3018 C C . MET A 1 383 ? -11.535 -27.800 -14.681 1.00 29.36 383 MET A C 1
ATOM 3020 O O . MET A 1 383 ? -11.243 -27.515 -13.530 1.00 29.36 383 MET A O 1
ATOM 3024 N N . ARG A 1 384 ? -12.610 -27.371 -15.353 1.00 25.78 384 ARG A N 1
ATOM 3025 C CA . ARG A 1 384 ? -13.877 -26.811 -14.850 1.00 25.78 384 ARG A CA 1
ATOM 3026 C C . ARG A 1 384 ? -13.789 -25.883 -13.639 1.00 25.78 384 ARG A C 1
ATOM 3028 O O . ARG A 1 384 ? -13.466 -26.306 -12.533 1.00 25.78 384 ARG A O 1
ATOM 3035 N N . ASP A 1 385 ? -14.264 -24.665 -13.878 1.00 37.00 385 ASP A N 1
ATOM 3036 C CA . ASP A 1 385 ? -14.755 -23.710 -12.890 1.00 37.00 385 ASP A CA 1
ATOM 3037 C C . ASP A 1 385 ? -15.227 -24.393 -11.601 1.00 37.00 385 ASP A C 1
ATOM 3039 O O . ASP A 1 385 ? -16.148 -25.214 -11.585 1.00 37.00 385 ASP A O 1
ATOM 3043 N N . SER A 1 386 ? -14.541 -24.057 -10.518 1.00 27.16 386 SER A N 1
ATOM 3044 C CA . SER A 1 386 ? -14.983 -24.267 -9.147 1.00 27.16 386 SER A CA 1
ATOM 3045 C C . SER A 1 386 ? -14.912 -22.904 -8.457 1.00 27.16 386 SER A C 1
ATOM 3047 O O . SER A 1 386 ? -14.086 -22.075 -8.841 1.00 27.16 386 SER A O 1
ATOM 3049 N N . PRO A 1 387 ? -15.853 -22.630 -7.545 1.00 27.42 387 PRO A N 1
ATOM 3050 C CA . PRO A 1 387 ? -16.343 -21.290 -7.252 1.00 27.42 387 PRO A CA 1
ATOM 3051 C C . PRO A 1 387 ? -15.282 -20.421 -6.578 1.00 27.42 387 PRO A C 1
ATOM 3053 O O . PRO A 1 387 ? -14.330 -20.942 -5.998 1.00 27.42 387 PRO A O 1
ATOM 3056 N N . ASN A 1 388 ? -15.495 -19.100 -6.637 1.00 30.44 388 ASN A N 1
ATOM 3057 C CA . ASN A 1 388 ? -14.840 -18.100 -5.793 1.00 30.44 388 ASN A CA 1
ATOM 3058 C C . ASN A 1 388 ? -14.453 -18.703 -4.439 1.00 30.44 388 ASN A C 1
ATOM 3060 O O . ASN A 1 388 ? -15.324 -19.171 -3.703 1.00 30.44 388 ASN A O 1
ATOM 3064 N N . PHE A 1 389 ? -13.163 -18.668 -4.107 1.00 31.38 389 PHE A N 1
ATOM 3065 C CA . PHE A 1 389 ? -12.631 -19.089 -2.811 1.00 31.38 389 PHE A CA 1
ATOM 3066 C C . PHE A 1 389 ? -12.970 -18.052 -1.717 1.00 31.38 389 PHE A C 1
ATOM 3068 O O . PHE A 1 389 ? -12.108 -17.583 -0.991 1.00 31.38 389 PHE A O 1
ATOM 3075 N N . ASN A 1 390 ? -14.262 -17.740 -1.575 1.00 33.59 390 ASN A N 1
ATOM 3076 C CA . ASN A 1 390 ? -14.885 -17.241 -0.350 1.00 33.59 390 ASN A CA 1
ATOM 3077 C C . ASN A 1 390 ? -15.531 -18.436 0.357 1.00 33.59 390 ASN A C 1
ATOM 3079 O O . ASN A 1 390 ? -16.753 -18.532 0.480 1.00 33.59 390 ASN A O 1
ATOM 3083 N N . THR A 1 391 ? -14.745 -19.442 0.738 1.00 26.22 391 THR A N 1
ATOM 3084 C CA . THR A 1 391 ? -15.295 -20.574 1.493 1.00 26.22 391 THR A CA 1
ATOM 3085 C C . THR A 1 391 ? -14.275 -21.133 2.467 1.00 26.22 391 THR A C 1
ATOM 3087 O O . THR A 1 391 ? -13.748 -22.222 2.267 1.00 26.22 391 THR A O 1
ATOM 3090 N N . LEU A 1 392 ? -14.030 -20.389 3.546 1.00 29.22 392 LEU A N 1
ATOM 3091 C CA . LEU A 1 392 ? -14.115 -20.963 4.890 1.00 29.22 392 LEU A CA 1
ATOM 3092 C C . LEU A 1 392 ? -14.297 -19.880 5.965 1.00 29.22 392 LEU A C 1
ATOM 3094 O O . LEU A 1 392 ? -13.549 -19.815 6.928 1.00 29.22 392 LEU A O 1
ATOM 3098 N N . GLU A 1 393 ? -15.357 -19.085 5.836 1.00 33.62 393 GLU A N 1
ATOM 3099 C CA . GLU A 1 393 ? -16.031 -18.528 7.007 1.00 33.62 393 GLU A CA 1
ATOM 3100 C C . GLU A 1 393 ? -17.531 -18.787 6.898 1.00 33.62 393 GLU A C 1
ATOM 3102 O O . GLU A 1 393 ? -18.168 -18.443 5.907 1.00 33.62 393 GLU A O 1
ATOM 3107 N N . GLY A 1 394 ? -18.084 -19.447 7.915 1.00 27.02 394 GLY A N 1
ATOM 3108 C CA . GLY A 1 394 ? -19.524 -19.608 8.095 1.00 27.02 394 GLY A CA 1
ATOM 3109 C C . GLY A 1 394 ? -20.147 -20.821 7.404 1.00 27.02 394 GLY A C 1
ATOM 3110 O O . GLY A 1 394 ? -20.831 -20.708 6.390 1.00 27.02 394 GLY A O 1
ATOM 3111 N N . ALA A 1 395 ? -20.049 -21.991 8.038 1.00 23.92 395 ALA A N 1
ATOM 3112 C CA . ALA A 1 395 ? -21.186 -22.900 7.999 1.00 23.92 395 ALA A CA 1
ATOM 3113 C C . ALA A 1 395 ? -22.333 -22.274 8.819 1.00 23.92 395 ALA A C 1
ATOM 3115 O O . ALA A 1 395 ? -22.099 -21.770 9.913 1.00 23.92 395 ALA A O 1
ATOM 3116 N N . VAL A 1 396 ? -23.563 -22.416 8.310 1.00 25.39 396 VAL A N 1
ATOM 3117 C CA . VAL A 1 396 ? -24.866 -22.106 8.941 1.00 25.39 396 VAL A CA 1
ATOM 3118 C C . VAL A 1 396 ? -25.387 -20.665 8.775 1.00 25.39 396 VAL A C 1
ATOM 3120 O O . VAL A 1 396 ? -25.169 -19.808 9.618 1.00 25.39 396 VAL A O 1
ATOM 3123 N N . ALA A 1 397 ? -26.229 -20.434 7.760 1.00 25.06 397 ALA A N 1
ATOM 3124 C CA . ALA A 1 397 ? -27.676 -20.199 7.930 1.00 25.06 397 ALA A CA 1
ATOM 3125 C C . ALA A 1 397 ? -28.340 -19.814 6.594 1.00 25.06 397 ALA A C 1
ATOM 3127 O O . ALA A 1 397 ? -27.744 -19.194 5.725 1.00 25.06 397 ALA A O 1
ATOM 3128 N N . SER A 1 398 ? -29.587 -20.247 6.431 1.00 24.12 398 SER A N 1
ATOM 3129 C CA . SER A 1 398 ? -30.240 -20.537 5.155 1.00 24.12 398 SER A CA 1
ATOM 3130 C C . SER A 1 398 ? -31.245 -19.473 4.682 1.00 24.12 398 SER A C 1
ATOM 3132 O O . SER A 1 398 ? -31.760 -18.689 5.474 1.00 24.12 398 SER A O 1
ATOM 3134 N N . ALA A 1 399 ? -31.616 -19.632 3.404 1.00 23.28 399 ALA A N 1
ATOM 3135 C CA . ALA A 1 399 ? -32.932 -19.415 2.789 1.00 23.28 399 ALA A CA 1
ATOM 3136 C C . ALA A 1 399 ? -33.384 -17.987 2.412 1.00 23.28 399 ALA A C 1
ATOM 3138 O O . ALA A 1 399 ? -33.874 -17.221 3.235 1.00 23.28 399 ALA A O 1
ATOM 3139 N N . ASN A 1 400 ? -33.420 -17.711 1.101 1.00 24.30 400 ASN A N 1
ATOM 3140 C CA . ASN A 1 400 ? -34.677 -17.767 0.335 1.00 24.30 400 ASN A CA 1
ATOM 3141 C C . ASN A 1 400 ? -34.437 -17.538 -1.168 1.00 24.30 400 ASN A C 1
ATOM 3143 O O . ASN A 1 400 ? -34.066 -16.453 -1.605 1.00 24.30 400 ASN A O 1
ATOM 3147 N N . THR A 1 401 ? -34.706 -18.575 -1.960 1.00 22.38 401 THR A N 1
ATOM 3148 C CA . THR A 1 401 ? -34.794 -18.536 -3.423 1.00 22.38 401 THR A CA 1
ATOM 3149 C C . THR A 1 401 ? -36.232 -18.224 -3.829 1.00 22.38 401 THR A C 1
ATOM 3151 O O . THR A 1 401 ? -37.143 -18.948 -3.433 1.00 22.38 401 THR A O 1
ATOM 3154 N N . VAL A 1 402 ? -36.439 -17.213 -4.675 1.00 23.17 402 VAL A N 1
ATOM 3155 C CA . VAL A 1 402 ? -37.646 -17.099 -5.507 1.00 23.17 402 VAL A CA 1
ATOM 3156 C C . VAL A 1 402 ? -37.219 -16.758 -6.931 1.00 23.17 402 VAL A C 1
ATOM 3158 O O . VAL A 1 402 ? -36.504 -15.792 -7.176 1.00 23.17 402 VAL A O 1
ATOM 3161 N N . VAL A 1 403 ? -37.651 -17.615 -7.850 1.00 22.33 403 VAL A N 1
ATOM 3162 C CA . VAL A 1 403 ? -37.474 -17.540 -9.300 1.00 22.33 403 VAL A CA 1
ATOM 3163 C C . VAL A 1 403 ? -38.450 -16.518 -9.883 1.00 22.33 403 VAL A C 1
ATOM 3165 O O . VAL A 1 403 ? -39.645 -16.594 -9.603 1.00 22.33 403 VAL A O 1
ATOM 3168 N N . SER A 1 404 ? -37.985 -15.650 -10.784 1.00 23.20 404 SER A N 1
ATOM 3169 C CA . SER A 1 404 ? -38.849 -15.085 -11.825 1.00 23.20 404 SER A CA 1
ATOM 3170 C C . SER A 1 404 ? -38.070 -14.789 -13.106 1.00 23.20 404 SER A C 1
ATOM 3172 O O . SER A 1 404 ? -37.110 -14.027 -13.121 1.00 23.20 404 SER A O 1
ATOM 3174 N N . THR A 1 405 ? -38.528 -15.444 -14.165 1.00 23.16 405 THR A N 1
ATOM 3175 C CA . THR A 1 405 ? -38.212 -15.311 -15.590 1.00 23.16 405 THR A CA 1
ATOM 3176 C C . THR A 1 405 ? -38.631 -13.969 -16.203 1.00 23.16 405 THR A C 1
ATOM 3178 O O . THR A 1 405 ? -39.564 -13.348 -15.700 1.00 23.16 405 THR A O 1
ATOM 3181 N N . LEU A 1 406 ? -38.057 -13.687 -17.391 1.00 23.09 406 LEU A N 1
ATOM 3182 C CA . LEU A 1 406 ? -38.323 -12.617 -18.388 1.00 23.09 406 LEU A CA 1
ATOM 3183 C C . LEU A 1 406 ? -37.305 -11.464 -18.291 1.00 23.09 406 LEU A C 1
ATOM 3185 O O . LEU A 1 406 ? -37.058 -10.961 -17.209 1.00 23.09 406 LEU A O 1
ATOM 3189 N N . GLY A 1 407 ? -36.668 -10.975 -19.354 1.00 23.02 407 GLY A N 1
ATOM 3190 C CA . GLY A 1 407 ? -36.761 -11.241 -20.785 1.00 23.02 407 GLY A CA 1
ATOM 3191 C C . GLY A 1 407 ? -35.663 -10.444 -21.508 1.00 23.02 407 GLY A C 1
ATOM 3192 O O . GLY A 1 407 ? -35.193 -9.425 -21.008 1.00 23.02 407 GLY A O 1
ATOM 3193 N N . ASN A 1 408 ? -35.228 -10.948 -22.663 1.00 23.88 408 ASN A N 1
ATOM 3194 C CA . ASN A 1 408 ? -34.190 -10.353 -23.505 1.00 23.88 408 ASN A CA 1
ATOM 3195 C C . ASN A 1 408 ? -34.529 -8.918 -23.929 1.00 23.88 408 ASN A C 1
ATOM 3197 O O . ASN A 1 408 ? -35.574 -8.699 -24.542 1.00 23.88 408 ASN A O 1
ATOM 3201 N N . VAL A 1 409 ? -33.590 -7.988 -23.736 1.00 23.48 409 VAL A N 1
ATOM 3202 C CA . VAL A 1 409 ? -33.499 -6.755 -24.527 1.00 23.48 409 VAL A CA 1
ATOM 3203 C C . VAL A 1 409 ? -32.033 -6.512 -24.877 1.00 23.48 409 VAL A C 1
ATOM 3205 O O . VAL A 1 409 ? -31.200 -6.229 -24.023 1.00 23.48 409 VAL A O 1
ATOM 3208 N N . THR A 1 410 ? -31.726 -6.666 -26.161 1.00 22.50 410 THR A N 1
ATOM 3209 C CA . THR A 1 410 ? -30.461 -6.293 -26.795 1.00 22.50 410 THR A CA 1
ATOM 3210 C C . THR A 1 410 ? -30.525 -4.806 -27.135 1.00 22.50 410 THR A C 1
ATOM 3212 O O . THR A 1 410 ? -31.457 -4.392 -27.825 1.00 22.50 410 THR A O 1
ATOM 3215 N N . VAL A 1 411 ? -29.551 -4.003 -26.701 1.00 22.52 411 VAL A N 1
ATOM 3216 C CA . VAL A 1 411 ? -29.390 -2.621 -27.180 1.00 22.52 411 VAL A CA 1
ATOM 3217 C C . VAL A 1 411 ? -28.013 -2.487 -27.815 1.00 22.52 411 VAL A C 1
ATOM 3219 O O . VAL A 1 411 ? -26.986 -2.699 -27.179 1.00 22.52 411 VAL A O 1
ATOM 3222 N N . ALA A 1 412 ? -28.038 -2.211 -29.116 1.00 23.20 412 ALA A N 1
ATOM 3223 C CA . ALA A 1 412 ? -26.887 -2.023 -29.979 1.00 23.20 412 ALA A CA 1
ATOM 3224 C C . ALA A 1 412 ? -26.186 -0.685 -29.697 1.00 23.20 412 ALA A C 1
ATOM 3226 O O . ALA A 1 412 ? -26.838 0.329 -29.447 1.00 23.20 412 ALA A O 1
ATOM 3227 N N . ALA A 1 413 ? -24.856 -0.694 -29.791 1.00 22.95 413 ALA A N 1
ATOM 3228 C CA . ALA A 1 413 ? -24.017 0.496 -29.740 1.00 22.95 413 ALA A CA 1
ATOM 3229 C C . ALA A 1 413 ? -24.306 1.444 -30.928 1.00 22.95 413 ALA A C 1
ATOM 3231 O O . ALA A 1 413 ? -24.539 0.964 -32.044 1.00 22.95 413 ALA A O 1
ATOM 3232 N N . PRO A 1 414 ? -24.251 2.778 -30.748 1.00 24.88 414 PRO A N 1
ATOM 3233 C CA . PRO A 1 414 ? -24.353 3.713 -31.859 1.00 24.88 414 PRO A CA 1
ATOM 3234 C C . PRO A 1 414 ? -23.082 3.675 -32.714 1.00 24.88 414 PRO A C 1
ATOM 3236 O O . PRO A 1 414 ? -21.982 3.965 -32.247 1.00 24.88 414 PRO A O 1
ATOM 3239 N N . ILE A 1 415 ? -23.254 3.366 -33.997 1.00 24.53 415 ILE A N 1
ATOM 3240 C CA . ILE A 1 415 ? -22.262 3.597 -35.046 1.00 24.53 415 ILE A CA 1
ATOM 3241 C C . ILE A 1 415 ? -22.284 5.097 -35.363 1.00 24.53 415 ILE A C 1
ATOM 3243 O O . ILE A 1 415 ? -23.242 5.586 -35.962 1.00 24.53 415 ILE A O 1
ATOM 3247 N N . MET A 1 416 ? -21.237 5.834 -34.988 1.00 24.30 416 MET A N 1
ATOM 3248 C CA . MET A 1 416 ? -21.006 7.180 -35.519 1.00 24.30 416 MET A CA 1
ATOM 3249 C C . MET A 1 416 ? -20.173 7.093 -36.799 1.00 24.30 416 MET A C 1
ATOM 3251 O O . MET A 1 416 ? -18.958 6.922 -36.777 1.00 24.30 416 MET A O 1
ATOM 3255 N N . THR A 1 417 ? -20.853 7.232 -37.934 1.00 27.72 417 THR A N 1
ATOM 3256 C CA . THR A 1 417 ? -20.255 7.570 -39.226 1.00 27.72 417 THR A CA 1
ATOM 3257 C C . THR A 1 417 ? -19.901 9.060 -39.241 1.00 27.72 417 THR A C 1
ATOM 3259 O O . THR A 1 417 ? -20.799 9.903 -39.243 1.00 27.72 417 THR A O 1
ATOM 3262 N N . GLY A 1 418 ? -18.607 9.386 -39.255 1.00 26.59 418 GLY A N 1
ATOM 3263 C CA . GLY A 1 418 ? -18.080 10.750 -39.359 1.00 26.59 418 GLY A CA 1
ATOM 3264 C C . GLY A 1 418 ? -17.125 10.884 -40.546 1.00 26.59 418 GLY A C 1
ATOM 3265 O O . GLY A 1 418 ? -16.250 10.050 -40.740 1.00 26.59 418 GLY A O 1
ATOM 3266 N N . ALA A 1 419 ? -17.3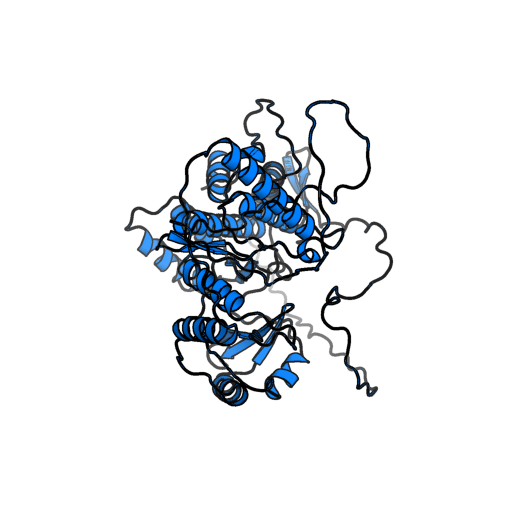56 11.908 -41.362 1.00 26.34 419 ALA A N 1
ATOM 3267 C CA . ALA A 1 419 ? -16.830 12.132 -42.704 1.00 26.34 419 ALA A CA 1
ATOM 3268 C C . ALA A 1 419 ? -15.294 12.218 -42.848 1.00 26.34 419 ALA A C 1
ATOM 3270 O O . ALA A 1 419 ? -14.594 12.819 -42.038 1.00 26.34 419 ALA A O 1
ATOM 3271 N N . THR A 1 420 ? -14.803 11.713 -43.983 1.00 27.84 420 THR A N 1
ATOM 3272 C CA . THR A 1 420 ? -13.486 12.003 -44.574 1.00 27.84 420 THR A CA 1
ATOM 3273 C C . THR A 1 420 ? -13.306 13.498 -44.871 1.00 27.84 420 THR A C 1
ATOM 3275 O O . THR A 1 420 ? -14.128 14.047 -45.613 1.00 27.84 420 THR A O 1
ATOM 3278 N N . PRO A 1 421 ? -12.211 14.149 -44.433 1.00 30.02 421 PRO A N 1
ATOM 3279 C CA . PRO A 1 421 ? -11.762 15.398 -45.025 1.00 30.02 421 PRO A CA 1
ATOM 3280 C C . PRO A 1 421 ? -10.903 15.128 -46.267 1.00 30.02 421 PRO A C 1
ATOM 3282 O O . PRO A 1 421 ? -10.137 14.166 -46.338 1.00 30.02 421 PRO A O 1
ATOM 3285 N N . ALA A 1 422 ? -11.069 15.998 -47.259 1.00 28.94 422 ALA A N 1
ATOM 3286 C CA . ALA A 1 422 ? -10.388 15.975 -48.541 1.00 28.94 422 ALA A CA 1
ATOM 3287 C C . ALA A 1 422 ? -8.858 16.062 -48.410 1.00 28.94 422 ALA A C 1
ATOM 3289 O O . ALA A 1 422 ? -8.323 16.775 -47.564 1.00 28.94 422 ALA A O 1
ATOM 3290 N N . ALA A 1 423 ? -8.174 15.352 -49.307 1.00 32.06 423 ALA A N 1
ATOM 3291 C CA . ALA A 1 423 ? -6.730 15.358 -49.456 1.00 32.06 423 ALA A CA 1
ATOM 3292 C C . ALA A 1 423 ? -6.211 16.754 -49.839 1.00 32.06 423 ALA A C 1
ATOM 3294 O O . ALA A 1 423 ? -6.419 17.223 -50.958 1.00 32.06 423 ALA A O 1
ATOM 3295 N N . THR A 1 424 ? -5.475 17.386 -48.929 1.00 31.42 424 THR A N 1
ATOM 3296 C CA . THR A 1 424 ? -4.524 18.453 -49.247 1.00 31.42 424 THR A CA 1
ATOM 3297 C C . THR A 1 424 ? -3.137 17.831 -49.361 1.00 31.42 424 THR A C 1
ATOM 3299 O O . THR A 1 424 ? -2.648 17.176 -48.444 1.00 31.42 424 THR A O 1
ATOM 3302 N N . SER A 1 425 ? -2.510 18.011 -50.520 1.00 35.56 425 SER A N 1
ATOM 3303 C CA . SER A 1 425 ? -1.151 17.575 -50.834 1.00 35.56 425 SER A CA 1
ATOM 3304 C C . SER A 1 425 ? -0.130 18.207 -49.877 1.00 35.56 425 SER A C 1
ATOM 3306 O O . SER A 1 425 ? 0.257 19.362 -50.057 1.00 35.56 425 SER A O 1
ATOM 3308 N N . GLY A 1 426 ? 0.285 17.448 -48.861 1.00 32.59 426 GLY A N 1
ATOM 3309 C CA . GLY A 1 426 ? 1.398 17.767 -47.970 1.00 32.59 426 GLY A CA 1
ATOM 3310 C C . GLY A 1 426 ? 2.731 17.276 -48.541 1.00 32.59 426 GLY A C 1
ATOM 3311 O O . GLY A 1 426 ? 2.828 16.186 -49.100 1.00 32.59 426 GLY A O 1
ATOM 3312 N N . SER A 1 427 ? 3.749 18.117 -48.425 1.00 39.88 427 SER A N 1
ATOM 3313 C CA . SER A 1 427 ? 5.147 17.896 -48.801 1.00 39.88 427 SER A CA 1
ATOM 3314 C C . SER A 1 427 ? 5.822 16.744 -48.015 1.00 39.88 427 SER A C 1
ATOM 3316 O O . SER A 1 427 ? 5.357 16.391 -46.934 1.00 39.88 427 SER A O 1
ATOM 3318 N N . PRO A 1 428 ? 6.948 16.164 -48.494 1.00 41.78 428 PRO A N 1
ATOM 3319 C CA . PRO A 1 428 ? 7.501 14.886 -48.001 1.00 41.78 428 PRO A CA 1
ATOM 3320 C C . PRO A 1 428 ? 8.211 14.916 -46.629 1.00 41.78 428 PRO A C 1
ATOM 3322 O O . PRO A 1 428 ? 9.063 14.076 -46.372 1.00 41.78 428 PRO A O 1
ATOM 3325 N N . ILE A 1 429 ? 7.939 15.889 -45.755 1.00 44.12 429 ILE A N 1
ATOM 3326 C CA . ILE A 1 429 ? 8.809 16.190 -44.596 1.00 44.12 429 ILE A CA 1
ATOM 3327 C C . ILE A 1 429 ? 8.318 15.542 -43.277 1.00 44.12 429 ILE A C 1
ATOM 3329 O O . ILE A 1 429 ? 9.047 15.532 -42.289 1.00 44.12 429 ILE A O 1
ATOM 3333 N N . ASP A 1 430 ? 7.125 14.938 -43.250 1.00 51.78 430 ASP A N 1
ATOM 3334 C CA . ASP A 1 430 ? 6.474 14.496 -41.998 1.00 51.78 430 ASP A CA 1
ATOM 3335 C C . ASP A 1 430 ? 6.538 12.975 -41.726 1.00 51.78 430 ASP A C 1
ATOM 3337 O O . ASP A 1 430 ? 6.285 12.516 -40.612 1.00 51.78 430 ASP A O 1
ATOM 3341 N N . SER A 1 431 ? 6.920 12.159 -42.717 1.00 49.53 431 SER A N 1
ATOM 3342 C CA . SER A 1 431 ? 7.021 10.699 -42.550 1.00 49.53 431 SER A CA 1
ATOM 3343 C C . SER A 1 431 ? 8.236 10.276 -41.724 1.00 49.53 431 SER A C 1
ATOM 3345 O O . SER A 1 431 ? 8.135 9.357 -40.912 1.00 49.53 431 SER A O 1
ATOM 3347 N N . ASP A 1 432 ? 9.366 10.967 -41.890 1.00 51.78 432 ASP A N 1
ATOM 3348 C CA . ASP A 1 432 ? 10.613 10.616 -41.205 1.00 51.78 432 ASP A CA 1
ATOM 3349 C C . ASP A 1 432 ? 10.523 10.915 -39.704 1.00 51.78 432 ASP A C 1
ATOM 3351 O O . ASP A 1 432 ? 10.871 10.055 -38.900 1.00 51.78 432 ASP A O 1
ATOM 3355 N N . ARG A 1 433 ? 9.952 12.066 -39.310 1.00 53.72 433 ARG A N 1
ATOM 3356 C CA . ARG A 1 433 ? 9.751 12.432 -37.893 1.00 53.72 433 ARG A CA 1
ATOM 3357 C C . ARG A 1 433 ? 8.783 11.505 -37.165 1.00 53.72 433 ARG A C 1
ATOM 3359 O O . ARG A 1 433 ? 9.013 11.163 -36.006 1.00 53.72 433 ARG A O 1
ATOM 3366 N N . LYS A 1 434 ? 7.714 11.081 -37.841 1.00 51.66 434 LYS A N 1
ATOM 3367 C CA . LYS A 1 434 ? 6.764 10.113 -37.288 1.00 51.66 434 LYS A CA 1
ATOM 3368 C C . LYS A 1 434 ? 7.413 8.736 -37.113 1.00 51.66 434 LYS A C 1
ATOM 3370 O O . LYS A 1 434 ? 7.242 8.117 -36.070 1.00 51.66 434 LYS A O 1
ATOM 3375 N N . SER A 1 435 ? 8.232 8.309 -38.080 1.00 59.44 435 SER A N 1
ATOM 3376 C CA . SER A 1 435 ? 8.967 7.040 -38.001 1.00 59.44 435 SER A CA 1
ATOM 3377 C C . SER A 1 435 ? 10.038 7.019 -36.904 1.00 59.44 435 SER A C 1
ATOM 3379 O O . SER A 1 435 ? 10.232 5.986 -36.265 1.00 59.44 435 SER A O 1
ATOM 3381 N N . THR A 1 436 ? 10.705 8.152 -36.642 1.00 65.56 436 THR A N 1
ATOM 3382 C CA . THR A 1 436 ? 11.659 8.276 -35.531 1.00 65.56 436 THR A CA 1
ATOM 3383 C C . THR A 1 436 ? 10.946 8.281 -34.185 1.00 65.56 436 THR A C 1
ATOM 3385 O O . THR A 1 436 ? 11.368 7.568 -33.286 1.00 65.56 436 THR A O 1
ATOM 3388 N N . PHE A 1 437 ? 9.820 8.994 -34.068 1.00 67.38 437 PHE A N 1
ATOM 3389 C CA . PHE A 1 437 ? 9.038 9.052 -32.831 1.00 67.38 437 PHE A CA 1
ATOM 3390 C C . PHE A 1 437 ? 8.444 7.688 -32.445 1.00 67.38 437 PHE A C 1
ATOM 3392 O O . PHE A 1 437 ? 8.566 7.261 -31.301 1.00 67.38 437 PHE A O 1
ATOM 3399 N N . GLU A 1 438 ? 7.861 6.958 -33.402 1.00 67.81 438 GLU A N 1
ATOM 3400 C CA . GLU A 1 438 ? 7.384 5.584 -33.176 1.00 67.81 438 GLU A CA 1
ATOM 3401 C C . GLU A 1 438 ? 8.539 4.623 -32.828 1.00 67.81 438 GLU A C 1
ATOM 3403 O O . GLU A 1 438 ? 8.372 3.716 -32.011 1.00 67.81 438 GLU A O 1
ATOM 3408 N N . GLY A 1 439 ? 9.724 4.833 -33.415 1.00 71.25 439 GLY A N 1
ATOM 3409 C CA . GLY A 1 439 ? 10.933 4.073 -33.097 1.00 71.25 439 GLY A CA 1
ATOM 3410 C C . GLY A 1 439 ? 11.444 4.303 -31.672 1.00 71.25 439 GLY A C 1
ATOM 3411 O O . GLY A 1 439 ? 11.823 3.338 -31.006 1.00 71.25 439 GLY A O 1
ATOM 3412 N N . ASP A 1 440 ? 11.416 5.550 -31.199 1.00 77.94 440 ASP A N 1
ATOM 3413 C CA . ASP A 1 440 ? 11.852 5.934 -29.853 1.00 77.94 440 ASP A CA 1
ATOM 3414 C C . ASP A 1 440 ? 10.891 5.402 -28.779 1.00 77.94 440 ASP A C 1
ATOM 3416 O O . ASP A 1 440 ? 11.337 4.796 -27.804 1.00 77.94 440 ASP A O 1
ATOM 3420 N N . LEU A 1 441 ? 9.575 5.511 -29.004 1.00 79.31 441 LEU A N 1
ATOM 3421 C CA . LEU A 1 441 ? 8.562 4.933 -28.113 1.00 79.31 441 LEU A CA 1
ATOM 3422 C C . LEU A 1 441 ? 8.733 3.417 -27.969 1.00 79.31 441 LEU A C 1
ATOM 3424 O O . LEU A 1 441 ? 8.763 2.886 -26.861 1.00 79.31 441 LEU A O 1
ATOM 3428 N N . LEU A 1 442 ? 8.915 2.704 -29.084 1.00 82.88 442 LEU A N 1
ATOM 3429 C CA . LEU A 1 442 ? 9.115 1.256 -29.050 1.00 82.88 442 LEU A CA 1
ATOM 3430 C C . LEU A 1 442 ? 10.436 0.867 -28.362 1.00 82.88 442 LEU A C 1
ATOM 3432 O O . LEU A 1 442 ? 10.530 -0.196 -27.742 1.00 82.88 442 LEU A O 1
ATOM 3436 N N . ALA A 1 443 ? 11.470 1.706 -28.463 1.00 85.56 443 ALA A N 1
ATOM 3437 C CA . ALA A 1 443 ? 12.734 1.494 -27.766 1.00 85.56 443 ALA A CA 1
ATOM 3438 C C . ALA A 1 443 ? 12.586 1.652 -26.244 1.00 85.56 443 ALA A C 1
ATOM 3440 O O . ALA A 1 443 ? 13.146 0.834 -25.501 1.00 85.56 443 ALA A O 1
ATOM 3441 N N . ASP A 1 444 ? 11.818 2.648 -25.795 1.00 87.50 444 ASP A N 1
ATOM 3442 C CA . ASP A 1 444 ? 11.497 2.878 -24.385 1.00 87.50 444 ASP A CA 1
ATOM 3443 C C . ASP A 1 444 ? 10.673 1.730 -23.797 1.00 87.50 444 ASP A C 1
ATOM 3445 O O . ASP A 1 444 ? 11.031 1.198 -22.744 1.00 87.50 444 ASP A O 1
ATOM 3449 N N . GLU A 1 445 ? 9.659 1.262 -24.522 1.00 90.94 445 GLU A N 1
ATOM 3450 C CA . GLU A 1 445 ? 8.862 0.089 -24.154 1.00 90.94 445 GLU A CA 1
ATOM 3451 C C . GLU A 1 445 ? 9.733 -1.172 -24.028 1.00 90.94 445 GLU A C 1
ATOM 3453 O O . GLU A 1 445 ? 9.683 -1.907 -23.037 1.00 90.94 445 GLU A O 1
ATOM 3458 N N . ALA A 1 446 ? 10.628 -1.399 -24.996 1.00 89.38 446 ALA A N 1
ATOM 3459 C CA . ALA A 1 446 ? 11.562 -2.520 -24.954 1.00 89.38 446 ALA A CA 1
ATOM 3460 C C . ALA A 1 446 ? 12.549 -2.416 -23.780 1.00 89.38 446 ALA A C 1
ATOM 3462 O O . ALA A 1 446 ? 12.991 -3.437 -23.246 1.00 89.38 446 ALA A O 1
ATOM 3463 N N . ARG A 1 447 ? 12.958 -1.196 -23.411 1.00 91.62 447 ARG A N 1
ATOM 3464 C CA . ARG A 1 447 ? 13.830 -0.938 -22.258 1.00 91.62 447 ARG A CA 1
ATOM 3465 C C . ARG A 1 447 ? 13.100 -1.251 -20.961 1.00 91.62 447 ARG A C 1
ATOM 3467 O O . ARG A 1 447 ? 13.666 -1.994 -20.164 1.00 91.62 447 ARG A O 1
ATOM 3474 N N . ALA A 1 448 ? 11.876 -0.759 -20.801 1.00 93.06 448 ALA A N 1
ATOM 3475 C CA . ALA A 1 448 ? 11.047 -0.984 -19.623 1.00 93.06 448 ALA A CA 1
ATOM 3476 C C . ALA A 1 448 ? 10.760 -2.481 -19.406 1.00 93.06 448 ALA A C 1
ATOM 3478 O O . ALA A 1 448 ? 11.032 -3.026 -18.336 1.00 93.06 448 ALA A O 1
ATOM 3479 N N . CYS A 1 449 ? 10.354 -3.197 -20.463 1.00 94.50 449 CYS A N 1
ATOM 3480 C CA . CYS A 1 449 ? 10.171 -4.652 -20.423 1.00 94.50 449 CYS A CA 1
ATOM 3481 C C . CYS A 1 449 ? 11.450 -5.380 -19.966 1.00 94.50 449 CYS A C 1
ATOM 3483 O O . CYS A 1 449 ? 11.413 -6.221 -19.065 1.00 94.50 449 CYS A O 1
ATOM 3485 N N . ARG A 1 450 ? 12.613 -5.037 -20.544 1.00 92.31 450 ARG A N 1
ATOM 3486 C CA . ARG A 1 450 ? 13.901 -5.637 -20.148 1.00 92.31 450 ARG A CA 1
ATOM 3487 C C . ARG A 1 450 ? 14.285 -5.299 -18.710 1.00 92.31 450 ARG A C 1
ATOM 3489 O O . ARG A 1 450 ? 14.865 -6.148 -18.037 1.00 92.31 450 ARG A O 1
ATOM 3496 N N . ALA A 1 451 ? 14.003 -4.084 -18.248 1.00 93.88 451 ALA A N 1
ATOM 3497 C CA . ALA A 1 451 ? 14.273 -3.671 -16.878 1.00 93.88 451 ALA A CA 1
ATOM 3498 C C . ALA A 1 451 ? 13.488 -4.542 -15.887 1.00 93.88 451 ALA A C 1
ATOM 3500 O O . ALA A 1 451 ? 14.096 -5.145 -15.000 1.00 93.88 451 ALA A O 1
ATOM 3501 N N . LEU A 1 452 ? 12.181 -4.716 -16.111 1.00 95.88 452 LEU A N 1
ATOM 3502 C CA . LEU A 1 452 ? 11.320 -5.585 -15.302 1.00 95.88 452 LEU A CA 1
ATOM 3503 C C . LEU A 1 452 ? 11.797 -7.045 -15.305 1.00 95.88 452 LEU A C 1
ATOM 3505 O O . LEU A 1 452 ? 11.876 -7.668 -14.248 1.00 95.88 452 LEU A O 1
ATOM 3509 N N . GLU A 1 453 ? 12.226 -7.590 -16.447 1.00 94.31 453 GLU A N 1
ATOM 3510 C CA . GLU A 1 453 ? 12.806 -8.941 -16.483 1.00 94.31 453 GLU A CA 1
ATOM 3511 C C . GLU A 1 453 ? 14.088 -9.078 -15.645 1.00 94.31 453 GLU A C 1
ATOM 3513 O O . GLU A 1 453 ? 14.345 -10.130 -15.049 1.00 94.31 453 GLU A O 1
ATOM 3518 N N . VAL A 1 454 ? 14.949 -8.055 -15.648 1.00 93.44 454 VAL A N 1
ATOM 3519 C CA . VAL A 1 454 ? 16.182 -8.053 -14.847 1.00 93.44 454 VAL A CA 1
ATOM 3520 C C . VAL A 1 454 ? 15.839 -7.955 -13.362 1.00 93.44 454 VAL A C 1
ATOM 3522 O O . VAL A 1 454 ? 16.436 -8.677 -12.562 1.00 93.44 454 VAL A O 1
ATOM 3525 N N . ILE A 1 455 ? 14.851 -7.134 -13.005 1.00 95.06 455 ILE A N 1
ATOM 3526 C CA . ILE A 1 455 ? 14.327 -6.999 -11.642 1.00 95.06 455 ILE A CA 1
ATOM 3527 C C . ILE A 1 455 ? 13.756 -8.328 -11.145 1.00 95.06 455 ILE A C 1
ATOM 3529 O O . ILE A 1 455 ? 14.153 -8.778 -10.071 1.00 95.06 455 ILE A O 1
ATOM 3533 N N . ALA A 1 456 ? 12.903 -9.001 -11.924 1.00 94.44 456 ALA A N 1
ATOM 3534 C CA . ALA A 1 456 ? 12.353 -10.313 -11.569 1.00 94.44 456 ALA A CA 1
ATOM 3535 C C . ALA A 1 456 ? 13.477 -11.322 -11.292 1.00 94.44 456 ALA A C 1
ATOM 3537 O O . ALA A 1 456 ? 13.542 -11.948 -10.238 1.00 94.44 456 ALA A O 1
ATOM 3538 N N . LYS A 1 457 ? 14.475 -11.389 -12.182 1.00 91.62 457 LYS A N 1
ATOM 3539 C CA . LYS A 1 457 ? 15.645 -12.269 -12.017 1.00 91.62 457 LYS A CA 1
ATOM 3540 C C . LYS A 1 457 ? 16.493 -11.948 -10.783 1.00 91.62 457 LYS A C 1
ATOM 3542 O O . LYS A 1 457 ? 17.112 -12.872 -10.252 1.00 91.62 457 LYS A O 1
ATOM 3547 N N . ALA A 1 458 ? 16.591 -10.676 -10.401 1.00 90.88 458 ALA A N 1
ATOM 3548 C CA . ALA A 1 458 ? 17.372 -10.199 -9.260 1.00 90.88 458 ALA A CA 1
ATOM 3549 C C . ALA A 1 458 ? 16.639 -10.391 -7.925 1.00 90.88 458 ALA A C 1
ATOM 3551 O O . ALA A 1 458 ? 17.274 -10.656 -6.907 1.00 90.88 458 ALA A O 1
ATOM 3552 N N . THR A 1 459 ? 15.311 -10.277 -7.939 1.00 92.25 459 THR A N 1
ATOM 3553 C CA . THR A 1 459 ? 14.457 -10.356 -6.748 1.00 92.25 459 THR A CA 1
ATOM 3554 C C . THR A 1 459 ? 13.876 -11.757 -6.505 1.00 92.25 459 THR A C 1
ATOM 3556 O O . THR A 1 459 ? 13.210 -11.957 -5.496 1.00 92.25 459 THR A O 1
ATOM 3559 N N . ASP A 1 460 ? 14.156 -12.747 -7.366 1.00 90.25 460 ASP A N 1
ATOM 3560 C CA . ASP A 1 460 ? 13.631 -14.115 -7.226 1.00 90.25 460 ASP A CA 1
ATOM 3561 C C . ASP A 1 460 ? 14.228 -14.851 -6.007 1.00 90.25 460 ASP A C 1
ATOM 3563 O O . ASP A 1 460 ? 15.414 -15.213 -6.029 1.00 90.25 460 ASP A O 1
ATOM 3567 N N . PRO A 1 461 ? 13.421 -15.170 -4.973 1.00 84.00 461 PRO A N 1
ATOM 3568 C CA . PRO A 1 461 ? 13.900 -15.859 -3.775 1.00 84.00 461 PRO A CA 1
ATOM 3569 C C . PRO A 1 461 ? 14.392 -17.289 -4.045 1.00 84.00 461 PRO A C 1
ATOM 3571 O O . PRO A 1 461 ? 15.145 -17.851 -3.246 1.00 84.00 461 PRO A O 1
ATOM 3574 N N . ARG A 1 462 ? 14.003 -17.896 -5.174 1.00 82.00 462 ARG A N 1
ATOM 3575 C CA . ARG A 1 462 ? 14.386 -19.264 -5.561 1.00 82.00 462 ARG A CA 1
ATOM 3576 C C . ARG A 1 462 ? 15.764 -19.308 -6.216 1.00 82.00 462 ARG A C 1
ATOM 3578 O O . ARG A 1 462 ? 16.384 -20.373 -6.284 1.00 82.00 462 ARG A O 1
ATOM 3585 N N . ARG A 1 463 ? 16.275 -18.172 -6.699 1.00 77.31 463 ARG A N 1
ATOM 3586 C CA . ARG A 1 463 ? 17.606 -18.097 -7.302 1.00 77.31 463 ARG A CA 1
ATOM 3587 C C . ARG A 1 463 ? 18.679 -18.032 -6.219 1.00 77.31 463 ARG A C 1
ATOM 3589 O O . ARG A 1 463 ? 18.828 -17.059 -5.485 1.00 77.31 463 ARG A O 1
ATOM 3596 N N . ARG A 1 464 ? 19.502 -19.080 -6.162 1.00 58.78 464 ARG A N 1
ATOM 3597 C CA . ARG A 1 464 ? 20.783 -19.044 -5.447 1.00 58.78 464 ARG A CA 1
ATOM 3598 C C . ARG A 1 464 ? 21.777 -18.296 -6.330 1.00 58.78 464 ARG A C 1
ATOM 3600 O O . ARG A 1 464 ? 21.998 -18.716 -7.466 1.00 58.78 464 ARG A O 1
ATOM 3607 N N . GLY A 1 465 ? 22.319 -17.177 -5.847 1.00 54.56 465 GLY A N 1
ATOM 3608 C CA . GLY A 1 465 ? 23.273 -16.371 -6.605 1.00 54.56 465 GLY A CA 1
ATOM 3609 C C . GLY A 1 465 ? 24.385 -17.227 -7.213 1.00 54.56 465 GLY A C 1
ATOM 3610 O O . GLY A 1 465 ? 25.037 -18.000 -6.514 1.00 54.56 465 GLY A O 1
ATOM 3611 N N . SER A 1 466 ? 24.610 -17.100 -8.522 1.00 43.75 466 SER A N 1
ATOM 3612 C CA . SER A 1 466 ? 25.878 -17.531 -9.098 1.00 43.75 466 SER A CA 1
ATOM 3613 C C . SER A 1 466 ? 26.861 -16.398 -8.856 1.00 43.75 466 SER A C 1
ATOM 3615 O O . SER A 1 466 ? 26.767 -15.355 -9.498 1.00 43.75 466 SER A O 1
ATOM 3617 N N . SER A 1 467 ? 27.821 -16.607 -7.959 1.00 42.41 467 SER A N 1
ATOM 3618 C CA . SER A 1 467 ? 28.991 -15.743 -7.747 1.00 42.41 467 SER A CA 1
ATOM 3619 C C . SER A 1 467 ? 29.941 -15.720 -8.959 1.00 42.41 467 SER A C 1
ATOM 3621 O O . SER A 1 467 ? 31.147 -15.514 -8.829 1.00 42.41 467 SER A O 1
ATOM 3623 N N . SER A 1 468 ? 29.430 -15.947 -10.174 1.00 38.56 468 SER A N 1
ATOM 3624 C CA . SER A 1 468 ? 30.203 -15.762 -11.390 1.00 38.56 468 SER A CA 1
ATOM 3625 C C . SER A 1 468 ? 30.336 -14.261 -11.620 1.00 38.56 468 SER A C 1
ATOM 3627 O O . SER A 1 468 ? 29.342 -13.599 -11.910 1.00 38.56 468 SER A O 1
ATOM 3629 N N . GLY A 1 469 ? 31.554 -13.733 -11.478 1.00 41.97 469 GLY A N 1
ATOM 3630 C CA . GLY A 1 469 ? 31.931 -12.327 -11.665 1.00 41.97 469 GLY A CA 1
ATOM 3631 C C . GLY A 1 469 ? 31.727 -11.773 -13.083 1.00 41.97 469 GLY A C 1
ATOM 3632 O O . GLY A 1 469 ? 32.623 -11.149 -13.648 1.00 41.97 469 GLY A O 1
ATOM 3633 N N . LYS A 1 470 ? 30.553 -11.984 -13.683 1.00 41.81 470 LYS A N 1
ATOM 3634 C CA . LYS A 1 470 ? 30.085 -11.239 -14.847 1.00 41.81 470 LYS A CA 1
ATOM 3635 C C . LYS A 1 470 ? 29.504 -9.918 -14.348 1.00 41.81 470 LYS A C 1
ATOM 3637 O O . LYS A 1 470 ? 28.630 -9.904 -13.486 1.00 41.81 470 LYS A O 1
ATOM 3642 N N . LYS A 1 471 ? 30.013 -8.810 -14.892 1.00 39.72 471 LYS A N 1
ATOM 3643 C CA . LYS A 1 471 ? 29.564 -7.441 -14.599 1.00 39.72 471 LYS A CA 1
ATOM 3644 C C . LYS A 1 471 ? 28.027 -7.360 -14.607 1.00 39.72 471 LYS A C 1
ATOM 3646 O O . LYS A 1 471 ? 27.429 -7.514 -15.667 1.00 39.72 471 LYS A O 1
ATOM 3651 N N . GLY A 1 472 ? 27.422 -7.106 -13.443 1.00 48.91 472 GLY A N 1
ATOM 3652 C CA . GLY A 1 472 ? 26.009 -6.721 -13.309 1.00 48.91 472 GLY A CA 1
ATOM 3653 C C . GLY A 1 472 ? 25.049 -7.747 -12.692 1.00 48.91 472 GLY A C 1
ATOM 3654 O O . GLY A 1 472 ? 23.884 -7.412 -12.511 1.00 48.91 472 GLY A O 1
ATOM 3655 N N . GLY A 1 473 ? 25.484 -8.965 -12.353 1.00 52.72 473 GLY A N 1
ATOM 3656 C CA . GLY A 1 473 ? 24.619 -9.916 -11.640 1.00 52.72 473 GLY A CA 1
ATOM 3657 C C . GLY A 1 473 ? 24.559 -9.611 -10.143 1.00 52.72 473 GLY A C 1
ATOM 3658 O O . GLY A 1 473 ? 25.586 -9.734 -9.483 1.00 52.72 473 GLY A O 1
ATOM 3659 N N . ILE A 1 474 ? 23.386 -9.239 -9.620 1.00 62.97 474 ILE A N 1
ATOM 3660 C CA . ILE A 1 474 ? 23.115 -9.207 -8.175 1.00 62.97 474 ILE A CA 1
ATOM 3661 C C . ILE A 1 474 ? 22.389 -10.491 -7.774 1.00 62.97 474 ILE A C 1
ATOM 3663 O O . ILE A 1 474 ? 21.518 -10.978 -8.501 1.00 62.97 474 ILE A O 1
ATOM 3667 N N . ALA A 1 475 ? 22.773 -11.070 -6.643 1.00 63.22 475 ALA A N 1
ATOM 3668 C CA . ALA A 1 475 ? 22.053 -12.192 -6.066 1.00 63.22 475 ALA A CA 1
ATOM 3669 C C . ALA A 1 475 ? 20.879 -11.678 -5.220 1.00 63.22 475 ALA A C 1
ATOM 3671 O O . ALA A 1 475 ? 21.024 -10.664 -4.541 1.00 63.22 475 ALA A O 1
ATOM 3672 N N . PHE A 1 476 ? 19.750 -12.402 -5.181 1.00 71.62 476 PHE A N 1
ATOM 3673 C CA . PHE A 1 476 ? 18.621 -12.055 -4.305 1.00 71.62 476 PHE A CA 1
ATOM 3674 C C . PHE A 1 476 ? 19.080 -11.791 -2.875 1.00 71.62 476 PHE A C 1
ATOM 3676 O O . PHE A 1 476 ? 18.579 -10.881 -2.231 1.00 71.62 476 PHE A O 1
ATOM 3683 N N . GLN A 1 477 ? 20.059 -12.552 -2.380 1.00 70.56 477 GLN A N 1
ATOM 3684 C CA . GLN A 1 477 ? 20.600 -12.422 -1.029 1.00 70.56 477 GLN A CA 1
ATOM 3685 C C . GLN A 1 477 ? 21.161 -11.018 -0.720 1.00 70.56 477 GLN A C 1
ATOM 3687 O O . GLN A 1 477 ? 21.178 -10.637 0.444 1.00 70.56 477 GLN A O 1
ATOM 3692 N N . GLU A 1 478 ? 21.552 -10.239 -1.731 1.00 77.75 478 GLU A N 1
ATOM 3693 C CA . GLU A 1 478 ? 22.125 -8.895 -1.573 1.00 77.75 478 GLU A CA 1
ATOM 3694 C C . GLU A 1 478 ? 21.060 -7.784 -1.493 1.00 77.75 478 GLU A C 1
ATOM 3696 O O . GLU A 1 478 ? 21.324 -6.731 -0.923 1.00 77.75 478 GLU A O 1
ATOM 3701 N N . LEU A 1 479 ? 19.844 -8.008 -2.008 1.00 89.50 479 LEU A N 1
ATOM 3702 C CA . LEU A 1 479 ? 18.752 -7.023 -1.988 1.00 89.50 479 LEU A CA 1
ATOM 3703 C C . LEU A 1 479 ? 17.893 -7.182 -0.730 1.00 89.50 479 LEU A C 1
ATOM 3705 O O . LEU A 1 479 ? 16.921 -7.933 -0.741 1.00 89.50 479 LEU A O 1
ATOM 3709 N N . THR A 1 480 ? 18.261 -6.548 0.381 1.00 91.69 480 THR A N 1
ATOM 3710 C CA . THR A 1 480 ? 17.633 -6.797 1.695 1.00 91.69 480 THR A CA 1
ATOM 3711 C C . THR A 1 480 ? 16.435 -5.909 2.031 1.00 91.69 480 THR A C 1
ATOM 3713 O O . THR A 1 480 ? 15.714 -6.242 2.966 1.00 91.69 480 THR A O 1
ATOM 3716 N N . SER A 1 481 ? 16.198 -4.834 1.280 1.00 96.44 481 SER A N 1
ATOM 3717 C CA . SER A 1 481 ? 15.119 -3.863 1.514 1.00 96.44 481 SER A CA 1
ATOM 3718 C C . SER A 1 481 ? 14.676 -3.186 0.211 1.00 96.44 481 SER A C 1
ATOM 3720 O O . SER A 1 481 ? 15.390 -3.263 -0.796 1.00 96.44 481 SER A O 1
ATOM 3722 N N . ALA A 1 482 ? 13.526 -2.503 0.208 1.00 97.31 482 ALA A N 1
ATOM 3723 C CA . ALA A 1 482 ? 13.092 -1.698 -0.937 1.00 97.31 482 ALA A CA 1
ATOM 3724 C C . ALA A 1 482 ? 14.077 -0.553 -1.234 1.00 97.31 482 ALA A C 1
ATOM 3726 O O . ALA A 1 482 ? 14.358 -0.268 -2.401 1.00 97.31 482 ALA A O 1
ATOM 3727 N N . GLN A 1 483 ? 14.689 0.038 -0.202 1.00 94.94 483 GLN A N 1
ATOM 3728 C CA . GLN A 1 483 ? 15.769 1.019 -0.383 1.00 94.94 483 GLN A CA 1
ATOM 3729 C C . GLN A 1 483 ? 16.958 0.457 -1.173 1.00 94.94 483 GLN A C 1
ATOM 3731 O O . GLN A 1 483 ? 17.492 1.131 -2.054 1.00 94.94 483 GLN A O 1
ATOM 3736 N N . GLU A 1 484 ? 17.386 -0.774 -0.881 1.00 94.88 484 GLU A N 1
ATOM 3737 C CA . GLU A 1 484 ? 18.490 -1.405 -1.611 1.00 94.88 484 GLU A CA 1
ATOM 3738 C C . GLU A 1 484 ? 18.090 -1.777 -3.043 1.00 94.88 484 GLU A C 1
ATOM 3740 O O . GLU A 1 484 ? 18.906 -1.628 -3.952 1.00 94.88 484 GLU A O 1
ATOM 3745 N N . VAL A 1 485 ? 16.829 -2.163 -3.284 1.00 96.00 485 VAL A N 1
ATOM 3746 C CA . VAL A 1 485 ? 16.293 -2.336 -4.648 1.00 96.00 485 VAL A CA 1
ATOM 3747 C C . VAL A 1 485 ? 16.375 -1.024 -5.433 1.00 96.00 485 VAL A C 1
ATOM 3749 O O . VAL A 1 485 ? 16.842 -1.033 -6.574 1.00 96.00 485 VAL A O 1
ATOM 3752 N N . LEU A 1 486 ? 16.003 0.105 -4.820 1.00 94.62 486 LEU A N 1
ATOM 3753 C CA . LEU A 1 486 ? 16.094 1.429 -5.440 1.00 94.62 486 LEU A CA 1
ATOM 3754 C C . LEU A 1 486 ? 17.544 1.810 -5.769 1.00 94.62 486 LEU A C 1
ATOM 3756 O O . LEU A 1 486 ? 17.866 2.100 -6.923 1.00 94.62 486 LEU A O 1
ATOM 3760 N N . LYS A 1 487 ? 18.447 1.745 -4.782 1.00 93.31 487 LYS A N 1
ATOM 3761 C CA . LYS A 1 487 ? 19.874 2.071 -4.967 1.00 93.31 487 LYS A CA 1
ATOM 3762 C C . LYS A 1 487 ? 20.530 1.182 -6.022 1.00 93.31 487 LYS A C 1
ATOM 3764 O O . LYS A 1 487 ? 21.292 1.672 -6.861 1.00 93.31 487 LYS A O 1
ATOM 3769 N N . TRP A 1 488 ? 20.244 -0.121 -5.995 1.00 93.94 488 TRP A N 1
ATOM 3770 C CA . TRP A 1 488 ? 20.738 -1.058 -6.997 1.00 93.94 488 TRP A CA 1
ATOM 3771 C C . TRP A 1 488 ? 20.196 -0.725 -8.386 1.00 93.94 488 TRP A C 1
ATOM 3773 O O . TRP A 1 488 ? 20.987 -0.660 -9.327 1.00 93.94 488 TRP A O 1
ATOM 3783 N N . GLY A 1 489 ? 18.895 -0.455 -8.513 1.00 93.19 489 GLY A N 1
ATOM 3784 C CA . GLY A 1 489 ? 18.260 -0.077 -9.774 1.00 93.19 489 GLY A CA 1
ATOM 3785 C C . GLY A 1 489 ? 18.929 1.125 -10.433 1.00 93.19 489 GLY A C 1
ATOM 3786 O O . GLY A 1 489 ? 19.250 1.078 -11.622 1.00 93.19 489 GLY A O 1
ATOM 3787 N N . ILE A 1 490 ? 19.224 2.163 -9.645 1.00 90.88 490 ILE A N 1
ATOM 3788 C CA . ILE A 1 490 ? 19.937 3.367 -10.097 1.00 90.88 490 ILE A CA 1
ATOM 3789 C C . ILE A 1 490 ? 21.361 3.012 -10.542 1.00 90.88 490 ILE A C 1
ATOM 3791 O O . ILE A 1 490 ? 21.763 3.292 -11.673 1.00 90.88 490 ILE A O 1
ATOM 3795 N N . LYS A 1 491 ? 22.132 2.335 -9.681 1.00 91.12 491 LYS A N 1
ATOM 3796 C CA . LYS A 1 491 ? 23.531 1.966 -9.957 1.00 91.12 491 LYS A CA 1
ATOM 3797 C C . LYS A 1 491 ? 23.669 1.059 -11.184 1.00 91.12 491 LYS A C 1
ATOM 3799 O O . LYS A 1 491 ? 24.637 1.176 -11.937 1.00 91.12 491 LYS A O 1
ATOM 3804 N N . ALA A 1 492 ? 22.719 0.150 -11.378 1.00 89.56 492 ALA A N 1
ATOM 3805 C CA . ALA A 1 492 ? 22.681 -0.788 -12.491 1.00 89.56 492 ALA A CA 1
ATOM 3806 C C . ALA A 1 492 ? 22.097 -0.181 -13.779 1.00 89.56 492 ALA A C 1
ATOM 3808 O O . ALA A 1 492 ? 22.096 -0.863 -14.803 1.00 89.56 492 ALA A O 1
ATOM 3809 N N . LYS A 1 493 ? 21.645 1.086 -13.750 1.00 89.94 493 LYS A N 1
ATOM 3810 C CA . LYS A 1 493 ? 20.963 1.769 -14.866 1.00 89.94 493 LYS A CA 1
ATOM 3811 C C . LYS A 1 493 ? 19.714 1.021 -15.350 1.00 89.94 493 LYS A C 1
ATOM 3813 O O . LYS A 1 493 ? 19.443 0.959 -16.547 1.00 89.94 493 LYS A O 1
ATOM 3818 N N . ILE A 1 494 ? 19.014 0.400 -14.406 1.00 91.12 494 ILE A N 1
ATOM 3819 C CA . ILE A 1 494 ? 17.729 -0.277 -14.608 1.00 91.12 494 ILE A CA 1
ATOM 3820 C C . ILE A 1 494 ? 16.594 0.687 -14.283 1.00 91.12 494 ILE A C 1
ATOM 3822 O O . ILE A 1 494 ? 15.571 0.663 -14.950 1.00 91.12 494 ILE A O 1
ATOM 3826 N N . PHE A 1 495 ? 16.790 1.546 -13.280 1.00 89.00 495 PHE A N 1
ATOM 3827 C CA . PHE A 1 495 ? 15.898 2.671 -13.035 1.00 89.00 495 PHE A CA 1
ATOM 3828 C C . PHE A 1 495 ? 15.809 3.543 -14.305 1.00 89.00 495 PHE A C 1
ATOM 3830 O O . PHE A 1 495 ? 16.855 3.743 -14.943 1.00 89.00 495 PHE A O 1
ATOM 3837 N N . PRO A 1 496 ? 14.613 4.042 -14.683 1.00 83.88 496 PRO A N 1
ATOM 3838 C CA . PRO A 1 496 ? 14.417 4.850 -15.881 1.00 83.88 496 PRO A CA 1
ATOM 3839 C C . PRO A 1 496 ? 15.472 5.950 -15.984 1.00 83.88 496 PRO A C 1
ATOM 3841 O O . PRO A 1 496 ? 15.672 6.729 -15.053 1.00 83.88 496 PRO A O 1
ATOM 3844 N N . ALA A 1 497 ? 16.202 5.956 -17.100 1.00 65.81 497 ALA A N 1
ATOM 3845 C CA . ALA A 1 497 ? 17.324 6.863 -17.296 1.00 65.81 497 ALA A CA 1
ATOM 3846 C C . ALA A 1 497 ? 16.866 8.327 -17.396 1.00 65.81 497 ALA A C 1
ATOM 3848 O O . ALA A 1 497 ? 15.775 8.616 -17.892 1.00 65.81 497 ALA A O 1
ATOM 3849 N N . PHE A 1 498 ? 17.761 9.207 -16.948 1.00 49.53 498 PHE A N 1
ATOM 3850 C CA . PHE A 1 498 ? 17.682 10.663 -17.042 1.00 49.53 498 PHE A CA 1
ATOM 3851 C C . PHE A 1 498 ? 18.108 11.174 -18.415 1.00 49.53 498 PHE A C 1
ATOM 3853 O O . PHE A 1 498 ? 19.127 10.652 -18.936 1.00 49.53 498 PHE A O 1
#